Protein AF-0000000080310030 (afdb_homodimer)

InterPro domains:
  IPR008775 Phytanoyl-CoA dioxygenase-like [PF05721] (127-222)

Structure (mmCIF, N/CA/C/O backbone):
data_AF-0000000080310030-model_v1
#
loop_
_entity.id
_entity.type
_entity.pdbx_description
1 polymer 'Phytanoyl-CoA dioxygenase'
#
loop_
_atom_site.group_PDB
_atom_site.id
_atom_site.type_symbol
_atom_site.label_atom_id
_atom_site.label_alt_id
_atom_site.label_comp_id
_atom_site.label_asym_id
_atom_site.label_entity_id
_atom_site.label_seq_id
_atom_site.pdbx_PDB_ins_code
_atom_site.Cartn_x
_atom_site.Cartn_y
_atom_site.Cartn_z
_atom_site.occupancy
_atom_site.B_iso_or_equiv
_atom_site.auth_seq_id
_atom_site.auth_comp_id
_atom_site.auth_asym_id
_atom_site.auth_atom_id
_atom_site.pdbx_PDB_model_num
ATOM 1 N N . MET A 1 1 ? 7.453 19.156 27.703 1 74.19 1 MET A N 1
ATOM 2 C CA . MET A 1 1 ? 7.633 20.594 27.594 1 74.19 1 MET A CA 1
ATOM 3 C C . MET A 1 1 ? 8.508 20.953 26.391 1 74.19 1 MET A C 1
ATOM 5 O O . MET A 1 1 ? 9.406 20.188 26.031 1 74.19 1 MET A O 1
ATOM 9 N N . ILE A 1 2 ? 8.062 21.953 25.516 1 91.44 2 ILE A N 1
ATOM 10 C CA . ILE A 1 2 ? 8.875 22.344 24.375 1 91.44 2 ILE A CA 1
ATOM 11 C C . ILE A 1 2 ? 9.945 23.344 24.812 1 91.44 2 ILE A C 1
ATOM 13 O O . ILE A 1 2 ? 9.734 24.109 25.766 1 91.44 2 ILE A O 1
ATOM 17 N N . THR A 1 3 ? 11.141 23.266 24.266 1 94.38 3 THR A N 1
ATOM 18 C CA . THR A 1 3 ? 12.281 24.125 24.578 1 94.38 3 THR A CA 1
ATOM 19 C C . THR A 1 3 ? 12.133 25.5 23.938 1 94.38 3 THR A C 1
ATOM 21 O O . THR A 1 3 ? 11.266 25.703 23.078 1 94.38 3 THR A O 1
ATOM 24 N N . ASN A 1 4 ? 12.977 26.422 24.422 1 93.31 4 ASN A N 1
ATOM 25 C CA . ASN A 1 4 ? 13 27.75 23.797 1 93.31 4 ASN A CA 1
ATOM 26 C C . ASN A 1 4 ? 13.398 27.672 22.328 1 93.31 4 ASN A C 1
ATOM 28 O O . ASN A 1 4 ? 12.891 28.422 21.5 1 93.31 4 ASN A O 1
ATOM 32 N N . GLU A 1 5 ? 14.297 26.797 22.109 1 93.81 5 GLU A N 1
ATOM 33 C CA . GLU A 1 5 ? 14.727 26.594 20.719 1 93.81 5 GLU A CA 1
ATOM 34 C C . GLU A 1 5 ? 13.57 26.125 19.844 1 93.81 5 GLU A C 1
ATOM 36 O O . GLU A 1 5 ? 13.438 26.547 18.703 1 93.81 5 GLU A O 1
ATOM 41 N N . GLN A 1 6 ? 12.766 25.297 20.391 1 95.94 6 GLN A N 1
ATOM 42 C CA . GLN A 1 6 ? 11.609 24.781 19.656 1 95.94 6 GLN A CA 1
ATOM 43 C C . GLN A 1 6 ? 10.578 25.875 19.438 1 95.94 6 GLN A C 1
ATOM 45 O O . GLN A 1 6 ? 9.961 25.953 18.375 1 95.94 6 GLN A O 1
ATOM 50 N N . ARG A 1 7 ? 10.406 26.734 20.406 1 95.62 7 ARG A N 1
ATOM 51 C CA . ARG A 1 7 ? 9.492 27.859 20.281 1 95.62 7 ARG A CA 1
ATOM 52 C C . ARG A 1 7 ? 9.945 28.797 19.156 1 95.62 7 ARG A C 1
ATOM 54 O O . ARG A 1 7 ? 9.133 29.25 18.359 1 95.62 7 ARG A O 1
ATOM 61 N N . THR A 1 8 ? 11.211 29.078 19.125 1 94.81 8 THR A N 1
ATOM 62 C CA . THR A 1 8 ? 11.781 29.953 18.109 1 94.81 8 THR A CA 1
ATOM 63 C C . THR A 1 8 ? 11.695 29.328 16.734 1 94.81 8 THR A C 1
ATOM 65 O O . THR A 1 8 ? 11.398 30 15.742 1 94.81 8 THR A O 1
ATOM 68 N N . ALA A 1 9 ? 11.953 28.047 16.688 1 95.56 9 ALA A N 1
ATOM 69 C CA . ALA A 1 9 ? 11.875 27.344 15.422 1 95.56 9 ALA A CA 1
ATOM 70 C C . ALA A 1 9 ? 10.461 27.375 14.852 1 95.56 9 ALA A C 1
ATOM 72 O O . ALA A 1 9 ? 10.266 27.547 13.648 1 95.56 9 ALA A O 1
ATOM 73 N N . PHE A 1 10 ? 9.523 27.156 15.742 1 97.75 10 PHE A N 1
ATOM 74 C CA . PHE A 1 10 ? 8.133 27.219 15.305 1 97.75 10 PHE A CA 1
ATOM 75 C C . PHE A 1 10 ? 7.793 28.594 14.75 1 97.75 10 PHE A C 1
ATOM 77 O O . PHE A 1 10 ? 7.113 28.703 13.727 1 97.75 10 PHE A O 1
ATOM 84 N N . ALA A 1 11 ? 8.25 29.594 15.422 1 96.56 11 ALA A N 1
ATOM 85 C CA . ALA A 1 11 ? 8.008 30.969 14.961 1 96.56 11 ALA A CA 1
ATOM 86 C C . ALA A 1 11 ? 8.625 31.203 13.586 1 96.56 11 ALA A C 1
ATOM 88 O O . ALA A 1 11 ? 8.016 31.828 12.727 1 96.56 11 ALA A O 1
ATOM 89 N N . ARG A 1 12 ? 9.75 30.688 13.352 1 95.25 12 ARG A N 1
ATOM 90 C CA . ARG A 1 12 ? 10.523 30.906 12.133 1 95.25 12 ARG A CA 1
ATOM 91 C C . ARG A 1 12 ? 9.977 30.078 10.984 1 95.25 12 ARG A C 1
ATOM 93 O O . ARG A 1 12 ? 9.727 30.594 9.891 1 95.25 12 ARG A O 1
ATOM 100 N N . ASP A 1 13 ? 9.742 28.812 11.266 1 96.06 13 ASP A N 1
ATOM 101 C CA . ASP A 1 13 ? 9.516 27.859 10.188 1 96.06 13 ASP A CA 1
ATOM 102 C C . ASP A 1 13 ? 8.023 27.562 10.023 1 96.06 13 ASP A C 1
ATOM 104 O O . ASP A 1 13 ? 7.586 27.109 8.961 1 96.06 13 ASP A O 1
ATOM 108 N N . GLY A 1 14 ? 7.238 27.766 11.109 1 97.06 14 GLY A N 1
ATOM 109 C CA . GLY A 1 14 ? 5.809 27.5 11.055 1 97.06 14 GLY A CA 1
ATOM 110 C C . GLY A 1 14 ? 5.453 26.062 11.406 1 97.06 14 GLY A C 1
ATOM 111 O O . GLY A 1 14 ? 4.293 25.672 11.305 1 97.06 14 GLY A O 1
ATOM 112 N N . TYR A 1 15 ? 6.465 25.25 11.836 1 98 15 TYR A N 1
ATOM 113 C CA . TYR A 1 15 ? 6.211 23.891 12.266 1 98 15 TYR A CA 1
ATOM 114 C C . TYR A 1 15 ? 7.285 23.406 13.242 1 98 15 TYR A C 1
ATOM 116 O O . TYR A 1 15 ? 8.344 24.031 13.359 1 98 15 TYR A O 1
ATOM 124 N N . LEU A 1 16 ? 6.941 22.391 13.961 1 97.62 16 LEU A N 1
ATOM 125 C CA . LEU A 1 16 ? 7.824 21.688 14.891 1 97.62 16 LEU A CA 1
ATOM 126 C C . LEU A 1 16 ? 7.695 20.188 14.719 1 97.62 16 LEU A C 1
ATOM 128 O O . LEU A 1 16 ? 6.59 19.672 14.523 1 97.62 16 LEU A O 1
ATOM 132 N N . VAL A 1 17 ? 8.852 19.5 14.781 1 98.25 17 VAL A N 1
ATOM 133 C CA . VAL A 1 17 ? 8.836 18.047 14.82 1 98.25 17 VAL A CA 1
ATOM 134 C C . VAL A 1 17 ? 9.211 17.562 16.219 1 98.25 17 VAL A C 1
ATOM 136 O O . VAL A 1 17 ? 10.328 17.797 16.688 1 98.25 17 VAL A O 1
ATOM 139 N N . LEU A 1 18 ? 8.273 16.938 16.922 1 98.38 18 LEU A N 1
ATOM 140 C CA . LEU A 1 18 ? 8.555 16.266 18.188 1 98.38 18 LEU A CA 1
ATOM 141 C C . LEU A 1 18 ? 9.039 14.844 17.938 1 98.38 18 LEU A C 1
ATOM 143 O O . LEU A 1 18 ? 8.266 13.984 17.516 1 98.38 18 LEU A O 1
ATOM 147 N N . ARG A 1 19 ? 10.305 14.609 18.266 1 98.06 19 ARG A N 1
ATOM 148 C CA . ARG A 1 19 ? 10.938 13.328 17.953 1 98.06 19 ARG A CA 1
ATOM 149 C C . ARG A 1 19 ? 10.562 12.273 19 1 98.06 19 ARG A C 1
ATOM 151 O O . ARG A 1 19 ? 10.523 12.562 20.203 1 98.06 19 ARG A O 1
ATOM 158 N N . ALA A 1 20 ? 10.234 11.086 18.547 1 98.06 20 ALA A N 1
ATOM 159 C CA . ALA A 1 20 ? 9.945 9.938 19.391 1 98.06 20 ALA A CA 1
ATOM 160 C C . ALA A 1 20 ? 8.938 10.305 20.484 1 98.06 20 ALA A C 1
ATOM 162 O O . ALA A 1 20 ? 9.125 9.961 21.656 1 98.06 20 ALA A O 1
ATOM 163 N N . CYS A 1 21 ? 7.945 11.031 20.078 1 98.25 21 CYS A N 1
ATOM 164 C CA . CYS A 1 21 ? 6.938 11.539 21 1 98.25 21 CYS A CA 1
ATOM 165 C C . CYS A 1 21 ? 5.965 10.438 21.406 1 98.25 21 CYS A C 1
ATOM 167 O O . CYS A 1 21 ? 5.613 10.312 22.578 1 98.25 21 CYS A O 1
ATOM 169 N N . VAL A 1 22 ? 5.543 9.633 20.531 1 98.75 22 VAL A N 1
ATOM 170 C CA . VAL A 1 22 ? 4.559 8.578 20.766 1 98.75 22 VAL A CA 1
ATOM 171 C C . VAL A 1 22 ? 5.266 7.242 20.938 1 98.75 22 VAL A C 1
ATOM 173 O O . VAL A 1 22 ? 6.086 6.848 20.109 1 98.75 22 VAL A O 1
ATOM 176 N N . PRO A 1 23 ? 4.941 6.539 21.969 1 98.62 23 PRO A N 1
ATOM 177 C CA . PRO A 1 23 ? 5.578 5.246 22.219 1 98.62 23 PRO A CA 1
ATOM 178 C C . PRO A 1 23 ? 5.285 4.223 21.125 1 98.62 23 PRO A C 1
ATOM 180 O O . PRO A 1 23 ? 4.195 4.238 20.531 1 98.62 23 PRO A O 1
ATOM 183 N N . THR A 1 24 ? 6.215 3.27 20.984 1 98 24 THR A N 1
ATOM 184 C CA . THR A 1 24 ? 6.184 2.266 19.938 1 98 24 THR A CA 1
ATOM 185 C C . THR A 1 24 ? 4.949 1.378 20.062 1 98 24 THR A C 1
ATOM 187 O O . THR A 1 24 ? 4.359 0.971 19.062 1 98 24 THR A O 1
ATOM 190 N N . GLU A 1 25 ? 4.582 1.09 21.266 1 98 25 GLU A N 1
ATOM 191 C CA . GLU A 1 25 ? 3.439 0.21 21.484 1 98 25 GLU A CA 1
ATOM 192 C C . GLU A 1 25 ? 2.152 0.824 20.953 1 98 25 GLU A C 1
ATOM 194 O O . GLU A 1 25 ? 1.3 0.116 20.406 1 98 25 GLU A O 1
ATOM 199 N N . ARG A 1 26 ? 2.014 2.127 21.078 1 98.62 26 ARG A N 1
ATOM 200 C CA . ARG A 1 26 ? 0.838 2.82 20.562 1 98.62 26 ARG A CA 1
ATOM 201 C C . ARG A 1 26 ? 0.848 2.857 19.047 1 98.62 26 ARG A C 1
ATOM 203 O O . ARG A 1 26 ? -0.202 2.746 18.406 1 98.62 26 ARG A O 1
ATOM 210 N N . ILE A 1 27 ? 2.047 2.996 18.516 1 98.69 27 ILE A N 1
ATOM 211 C CA . ILE A 1 27 ? 2.195 2.988 17.062 1 98.69 27 ILE A CA 1
ATOM 212 C C . ILE A 1 27 ? 1.771 1.631 16.5 1 98.69 27 ILE A C 1
ATOM 214 O O . ILE A 1 27 ? 0.984 1.559 15.555 1 98.69 27 ILE A O 1
ATOM 218 N N . ARG A 1 28 ? 2.234 0.566 17.094 1 97.31 28 ARG A N 1
ATOM 219 C CA . ARG A 1 28 ? 1.917 -0.789 16.656 1 97.31 28 ARG A CA 1
ATOM 220 C C . ARG A 1 28 ? 0.418 -1.057 16.734 1 97.31 28 ARG A C 1
ATOM 222 O O . ARG A 1 28 ? -0.163 -1.653 15.828 1 97.31 28 ARG A O 1
ATOM 229 N N . ALA A 1 29 ? -0.174 -0.61 17.828 1 98.25 29 ALA A N 1
ATOM 230 C CA . ALA A 1 29 ? -1.609 -0.814 18.016 1 98.25 29 ALA A CA 1
ATOM 231 C C . ALA A 1 29 ? -2.408 -0.09 16.922 1 98.25 29 ALA A C 1
ATOM 233 O O . ALA A 1 29 ? -3.359 -0.644 16.375 1 98.25 29 ALA A O 1
ATOM 234 N N . ALA A 1 30 ? -2.051 1.141 16.641 1 98.81 30 ALA A N 1
ATOM 235 C CA . ALA A 1 30 ? -2.75 1.923 15.625 1 98.81 30 ALA A CA 1
ATOM 236 C C . ALA A 1 30 ? -2.602 1.284 14.242 1 98.81 30 ALA A C 1
ATOM 238 O O . ALA A 1 30 ? -3.578 1.168 13.5 1 98.81 30 ALA A O 1
ATOM 239 N N . ARG A 1 31 ? -1.377 0.826 13.922 1 98.44 31 ARG A N 1
ATOM 240 C CA . ARG A 1 31 ? -1.14 0.206 12.625 1 98.44 31 ARG A CA 1
ATOM 241 C C . ARG A 1 31 ? -1.936 -1.088 12.477 1 98.44 31 ARG A C 1
ATOM 243 O O . ARG A 1 31 ? -2.443 -1.395 11.398 1 98.44 31 ARG A O 1
ATOM 250 N N . ALA A 1 32 ? -2.002 -1.812 13.562 1 97.06 32 ALA A N 1
ATOM 251 C CA . ALA A 1 32 ? -2.793 -3.039 13.547 1 97.06 32 ALA A CA 1
ATOM 252 C C . ALA A 1 32 ? -4.27 -2.736 13.297 1 97.06 32 ALA A C 1
ATOM 254 O O . ALA A 1 32 ? -4.934 -3.443 12.539 1 97.06 32 ALA A O 1
ATOM 255 N N . ARG A 1 33 ? -4.797 -1.658 13.961 1 98.12 33 ARG A N 1
ATOM 256 C CA . ARG A 1 33 ? -6.184 -1.249 13.766 1 98.12 33 ARG A CA 1
ATOM 257 C C . ARG A 1 33 ? -6.441 -0.84 12.32 1 98.12 33 ARG A C 1
ATOM 259 O O . ARG A 1 33 ? -7.477 -1.186 11.75 1 98.12 33 ARG A O 1
ATOM 266 N N . ILE A 1 34 ? -5.52 -0.156 11.742 1 98.5 34 ILE A N 1
ATOM 267 C CA . ILE A 1 34 ? -5.641 0.306 10.367 1 98.5 34 ILE A CA 1
ATOM 268 C C . ILE A 1 34 ? -5.637 -0.891 9.414 1 98.5 34 ILE A C 1
ATOM 270 O O . ILE A 1 34 ? -6.484 -0.987 8.523 1 98.5 34 ILE A O 1
ATOM 274 N N . ALA A 1 35 ? -4.719 -1.835 9.648 1 96.75 35 ALA A N 1
ATOM 275 C CA . ALA A 1 35 ? -4.645 -3.031 8.82 1 96.75 35 ALA A CA 1
ATOM 276 C C . ALA A 1 35 ? -5.957 -3.812 8.867 1 96.75 35 ALA A C 1
ATOM 278 O O . ALA A 1 35 ? -6.469 -4.238 7.828 1 96.75 35 ALA A O 1
ATOM 279 N N . ASP A 1 36 ? -6.484 -3.959 10.047 1 96.44 36 ASP A N 1
ATOM 280 C CA . ASP A 1 36 ? -7.738 -4.684 10.227 1 96.44 36 ASP A CA 1
ATOM 281 C C . ASP A 1 36 ? -8.883 -3.986 9.5 1 96.44 36 ASP A C 1
ATOM 283 O O . ASP A 1 36 ? -9.719 -4.641 8.867 1 96.44 36 ASP A O 1
ATOM 287 N N . ALA A 1 37 ? -8.93 -2.689 9.68 1 97.94 37 ALA A N 1
ATOM 288 C CA . ALA A 1 37 ? -9.984 -1.923 9.023 1 97.94 37 ALA A CA 1
ATOM 289 C C . ALA A 1 37 ? -9.875 -2.023 7.504 1 97.94 37 ALA A C 1
ATOM 291 O O . ALA A 1 37 ? -10.883 -2.145 6.809 1 97.94 37 ALA A O 1
ATOM 292 N N . LEU A 1 38 ? -8.648 -1.954 6.996 1 97.31 38 LEU A N 1
ATOM 293 C CA . LEU A 1 38 ? -8.438 -2.066 5.555 1 97.31 38 LEU A CA 1
ATOM 294 C C . LEU A 1 38 ? -8.836 -3.449 5.055 1 97.31 38 LEU A C 1
ATOM 296 O O . LEU A 1 38 ? -9.367 -3.584 3.949 1 97.31 38 LEU A O 1
ATOM 300 N N . ASP A 1 39 ? -8.586 -4.504 5.84 1 95.88 39 ASP A N 1
ATOM 301 C CA . ASP A 1 39 ? -8.953 -5.867 5.465 1 95.88 39 ASP A CA 1
ATOM 302 C C . ASP A 1 39 ? -10.461 -6.012 5.32 1 95.88 39 ASP A C 1
ATOM 304 O O . ASP A 1 39 ? -10.945 -6.859 4.566 1 95.88 39 ASP A O 1
ATOM 308 N N . ARG A 1 40 ? -11.203 -5.133 6.02 1 95.38 40 ARG A N 1
ATOM 309 C CA . ARG A 1 40 ? -12.664 -5.227 6.012 1 95.38 40 ARG A CA 1
ATOM 310 C C . ARG A 1 40 ? -13.266 -4.27 4.988 1 95.38 40 ARG A C 1
ATOM 312 O O . ARG A 1 40 ? -14.469 -4.324 4.715 1 95.38 40 ARG A O 1
ATOM 319 N N . ASP A 1 41 ? -12.438 -3.367 4.512 1 95.19 41 ASP A N 1
ATOM 320 C CA . ASP A 1 41 ? -12.93 -2.355 3.584 1 95.19 41 ASP A CA 1
ATOM 321 C C . ASP A 1 41 ? -13.289 -2.979 2.236 1 95.19 41 ASP A C 1
ATOM 323 O O . ASP A 1 41 ? -12.539 -3.799 1.705 1 95.19 41 ASP A O 1
ATOM 327 N N . GLU A 1 42 ? -14.359 -2.633 1.657 1 93.69 42 GLU A N 1
ATOM 328 C CA . GLU A 1 42 ? -14.828 -3.213 0.403 1 93.69 42 GLU A CA 1
ATOM 329 C C . GLU A 1 42 ? -14.891 -2.162 -0.702 1 93.69 42 GLU A C 1
ATOM 331 O O . GLU A 1 42 ? -15.359 -2.441 -1.807 1 93.69 42 GLU A O 1
ATOM 336 N N . SER A 1 43 ? -14.406 -0.938 -0.422 1 93.5 43 SER A N 1
ATOM 337 C CA . SER A 1 43 ? -14.469 0.149 -1.393 1 93.5 43 SER A CA 1
ATOM 338 C C . SER A 1 43 ? -13.641 -0.169 -2.633 1 93.5 43 SER A C 1
ATOM 340 O O . SER A 1 43 ? -12.562 -0.764 -2.531 1 93.5 43 SER A O 1
ATOM 342 N N . ILE A 1 44 ? -14.109 0.211 -3.83 1 93.56 44 ILE A N 1
ATOM 343 C CA . ILE A 1 44 ? -13.422 0.036 -5.105 1 93.56 44 ILE A CA 1
ATOM 344 C C . ILE A 1 44 ? -13.516 1.322 -5.922 1 93.56 44 ILE A C 1
ATOM 346 O O . ILE A 1 44 ? -14.586 1.923 -6.027 1 93.56 44 ILE A O 1
ATOM 350 N N . GLY A 1 45 ? -12.438 1.706 -6.445 1 90.94 45 GLY A N 1
ATOM 351 C CA . GLY A 1 45 ? -12.43 2.836 -7.359 1 90.94 45 GLY A CA 1
ATOM 352 C C . GLY A 1 45 ? -12.688 4.164 -6.672 1 90.94 45 GLY A C 1
ATOM 353 O O . GLY A 1 45 ? -13.125 5.125 -7.309 1 90.94 45 GLY A O 1
ATOM 354 N N . GLU A 1 46 ? -12.461 4.273 -5.367 1 90.62 46 GLU A N 1
ATOM 355 C CA . GLU A 1 46 ? -12.82 5.469 -4.613 1 90.62 46 GLU A CA 1
ATOM 356 C C . GLU A 1 46 ? -11.586 6.168 -4.059 1 90.62 46 GLU A C 1
ATOM 358 O O . GLU A 1 46 ? -11.695 6.988 -3.143 1 90.62 46 GLU A O 1
ATOM 363 N N . MET A 1 47 ? -10.469 5.902 -4.621 1 89.75 47 MET A N 1
ATOM 364 C CA . MET A 1 47 ? -9.195 6.414 -4.125 1 89.75 47 MET A CA 1
ATOM 365 C C . MET A 1 47 ? -9.227 7.934 -4.02 1 89.75 47 MET A C 1
ATOM 367 O O . MET A 1 47 ? -8.836 8.5 -2.998 1 89.75 47 MET A O 1
ATOM 371 N N . PRO A 1 48 ? -9.742 8.672 -5.039 1 84.56 48 PRO A N 1
ATOM 372 C CA . PRO A 1 48 ? -9.734 10.133 -4.938 1 84.56 48 PRO A CA 1
ATOM 373 C C . PRO A 1 48 ? -10.508 10.641 -3.719 1 84.56 48 PRO A C 1
ATOM 375 O O . PRO A 1 48 ? -10.078 11.602 -3.076 1 84.56 48 PRO A O 1
ATOM 378 N N . ARG A 1 49 ? -11.562 10 -3.424 1 86.44 49 ARG A N 1
ATOM 379 C CA . ARG A 1 49 ? -12.367 10.391 -2.271 1 86.44 49 ARG A CA 1
ATOM 380 C C . ARG A 1 49 ? -11.586 10.219 -0.973 1 86.44 49 ARG A C 1
ATOM 382 O O . ARG A 1 49 ? -11.57 11.109 -0.125 1 86.44 49 ARG A O 1
ATOM 389 N N . PHE A 1 50 ? -10.938 9.117 -0.883 1 89.44 50 PHE A N 1
ATOM 390 C CA . PHE A 1 50 ? -10.234 8.805 0.356 1 89.44 50 PHE A CA 1
ATOM 391 C C . PHE A 1 50 ? -8.984 9.664 0.504 1 89.44 50 PHE A C 1
ATOM 393 O O . PHE A 1 50 ? -8.617 10.039 1.617 1 89.44 50 PHE A O 1
ATOM 400 N N . LEU A 1 51 ? -8.406 10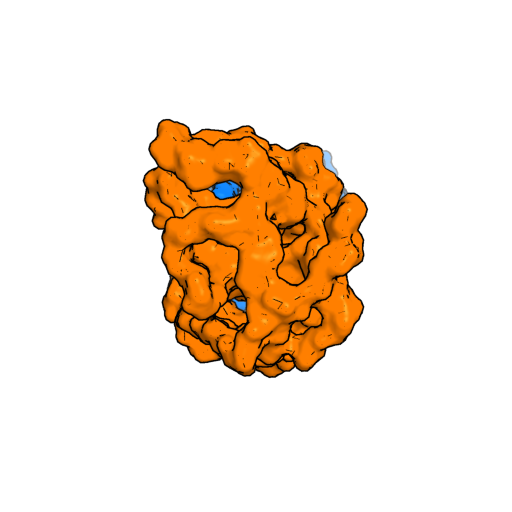.031 -0.57 1 86.06 51 LEU A N 1
ATOM 401 C CA . LEU A 1 51 ? -7.258 10.93 -0.534 1 86.06 51 LEU A CA 1
ATOM 402 C C . LEU A 1 51 ? -7.668 12.312 -0.044 1 86.06 51 LEU A C 1
ATOM 404 O O . LEU A 1 51 ? -6.883 13.008 0.607 1 86.06 51 LEU A O 1
ATOM 408 N N . ALA A 1 52 ? -8.867 12.703 -0.266 1 82.81 52 ALA A N 1
ATOM 409 C CA . ALA A 1 52 ? -9.367 14.039 0.075 1 82.81 52 ALA A CA 1
ATOM 410 C C . ALA A 1 52 ? -9.992 14.047 1.467 1 82.81 52 ALA A C 1
ATOM 412 O O . ALA A 1 52 ? -10.32 15.109 1.998 1 82.81 52 ALA A O 1
ATOM 413 N N . SER A 1 53 ? -10.188 12.914 2.023 1 88.44 53 SER A N 1
ATOM 414 C CA . SER A 1 53 ? -10.828 12.828 3.332 1 88.44 53 SER A CA 1
ATOM 415 C C . SER A 1 53 ? -10.039 11.922 4.273 1 88.44 53 SER A C 1
ATOM 417 O O . SER A 1 53 ? -8.961 12.297 4.746 1 88.44 53 SER A O 1
ATOM 419 N N . THR A 1 54 ? -10.594 10.781 4.609 1 94 54 THR A N 1
ATOM 420 C CA . THR A 1 54 ? -9.93 9.859 5.523 1 94 54 THR A CA 1
ATOM 421 C C . THR A 1 54 ? -10.078 8.422 5.047 1 94 54 THR A C 1
ATOM 423 O O . THR A 1 54 ? -11.125 8.039 4.531 1 94 54 THR A O 1
ATOM 426 N N . PHE A 1 55 ? -9.023 7.699 5.191 1 96.62 55 PHE A N 1
ATOM 427 C CA . PHE A 1 55 ? -9.125 6.246 5.098 1 96.62 55 PHE A CA 1
ATOM 428 C C . PHE A 1 55 ? -9.68 5.66 6.395 1 96.62 55 PHE A C 1
ATOM 430 O O . PHE A 1 55 ? -9.625 6.305 7.445 1 96.62 55 PHE A O 1
ATOM 437 N N . CYS A 1 56 ? -10.344 4.465 6.328 1 97.5 56 CYS A N 1
ATOM 438 C CA . CYS A 1 56 ? -10.828 3.73 7.492 1 97.5 56 CYS A CA 1
ATOM 439 C C . CYS A 1 56 ? -11.734 4.605 8.352 1 97.5 56 CYS A C 1
ATOM 441 O O . CYS A 1 56 ? -11.508 4.754 9.555 1 97.5 56 CYS A O 1
ATOM 443 N N . PRO A 1 57 ? -12.758 5.164 7.781 1 96.81 57 PRO A N 1
ATOM 444 C CA . PRO A 1 57 ? -13.609 6.094 8.523 1 96.81 57 PRO A CA 1
ATOM 445 C C . PRO A 1 57 ? -14.203 5.473 9.781 1 96.81 57 PRO A C 1
ATOM 447 O O . PRO A 1 57 ? -14.5 6.188 10.75 1 96.81 57 PRO A O 1
ATOM 450 N N . SER A 1 58 ? -14.305 4.203 9.836 1 97.25 58 SER A N 1
ATOM 451 C CA . SER A 1 58 ? -14.969 3.52 10.945 1 97.25 58 SER A CA 1
ATOM 452 C C . SER A 1 58 ? -14.141 3.584 12.219 1 97.25 58 SER A C 1
ATOM 454 O O . SER A 1 58 ? -14.641 3.316 13.312 1 97.25 58 SER A O 1
ATOM 456 N N . ILE A 1 59 ? -12.875 3.949 12.117 1 98.5 59 ILE A N 1
ATOM 457 C CA . ILE A 1 59 ? -12.055 3.83 13.32 1 98.5 59 ILE A CA 1
ATOM 458 C C . ILE A 1 59 ? -11.422 5.18 13.648 1 98.5 59 ILE A C 1
ATOM 460 O O . ILE A 1 59 ? -10.523 5.262 14.492 1 98.5 59 ILE A O 1
ATOM 464 N N . THR A 1 60 ? -11.867 6.234 13.047 1 98.38 60 THR A N 1
ATOM 465 C CA . THR A 1 60 ? -11.258 7.543 13.234 1 98.38 60 THR A CA 1
ATOM 466 C C . THR A 1 60 ? -11.414 8.008 14.68 1 98.38 60 THR A C 1
ATOM 468 O O . THR A 1 60 ? -10.648 8.852 15.156 1 98.38 60 THR A O 1
ATOM 471 N N . ARG A 1 61 ? -12.383 7.457 15.406 1 98.44 61 ARG A N 1
ATOM 472 C CA . ARG A 1 61 ? -12.633 7.848 16.797 1 98.44 61 ARG A CA 1
ATOM 473 C C . ARG A 1 61 ? -12.188 6.758 17.766 1 98.44 61 ARG A C 1
ATOM 475 O O . ARG A 1 61 ? -12.398 6.871 18.969 1 98.44 61 ARG A O 1
ATOM 482 N N . HIS A 1 62 ? -11.641 5.699 17.234 1 98.56 62 HIS A N 1
ATOM 483 C CA . HIS A 1 62 ? -11.172 4.621 18.094 1 98.56 62 HIS A CA 1
ATOM 484 C C . HIS A 1 62 ? -10.078 5.109 19.031 1 98.56 62 HIS A C 1
ATOM 486 O O . HIS A 1 62 ? -9.203 5.883 18.625 1 98.56 62 HIS A O 1
ATOM 492 N N . PRO A 1 63 ? -9.969 4.637 20.281 1 98.5 63 PRO A N 1
ATOM 493 C CA . PRO A 1 63 ? -8.984 5.09 21.266 1 98.5 63 PRO A CA 1
ATOM 494 C C . PRO A 1 63 ? -7.543 4.898 20.781 1 98.5 63 PRO A C 1
ATOM 496 O O . PRO A 1 63 ? -6.672 5.715 21.094 1 98.5 63 PRO A O 1
ATOM 499 N N . ASP A 1 64 ? -7.285 3.848 19.984 1 98.69 64 ASP A N 1
ATOM 500 C CA . ASP A 1 64 ? -5.938 3.598 19.484 1 98.69 64 ASP A CA 1
ATOM 501 C C . ASP A 1 64 ? -5.527 4.664 18.469 1 98.69 64 ASP A C 1
ATOM 503 O O . ASP A 1 64 ? -4.34 4.824 18.172 1 98.69 64 ASP A O 1
ATOM 507 N N . ILE A 1 65 ? -6.551 5.301 17.875 1 98.88 65 ILE A N 1
ATOM 508 C CA . ILE A 1 65 ? -6.27 6.344 16.891 1 98.88 65 ILE A CA 1
ATOM 509 C C . ILE A 1 65 ? -6.211 7.703 17.594 1 98.88 65 ILE A C 1
ATOM 511 O O . ILE A 1 65 ? -5.18 8.375 17.562 1 98.88 65 ILE A O 1
ATOM 515 N N . VAL A 1 66 ? -7.223 8.055 18.359 1 98.69 66 VAL A N 1
ATOM 516 C CA . VAL A 1 66 ? -7.297 9.359 19 1 98.69 66 VAL A CA 1
ATOM 517 C C . VAL A 1 66 ? -6.211 9.477 20.062 1 98.69 66 VAL A C 1
ATOM 519 O O . VAL A 1 66 ? -5.625 10.547 20.25 1 98.69 66 VAL A O 1
ATOM 522 N N . GLY A 1 67 ? -5.855 8.406 20.703 1 98.62 67 GLY A N 1
ATOM 523 C CA . GLY A 1 67 ? -4.879 8.398 21.781 1 98.62 67 GLY A CA 1
ATOM 524 C C . GLY A 1 67 ? -3.459 8.633 21.297 1 98.62 67 GLY A C 1
ATOM 525 O O . GLY A 1 67 ? -2.566 8.906 22.109 1 98.62 67 GLY A O 1
ATOM 526 N N . LEU A 1 68 ? -3.256 8.523 20 1 98.81 68 LEU A N 1
ATOM 527 C CA . LEU A 1 68 ? -1.931 8.758 19.438 1 98.81 68 LEU A CA 1
ATOM 528 C C . LEU A 1 68 ? -1.429 10.156 19.781 1 98.81 68 LEU A C 1
ATOM 530 O O . LEU A 1 68 ? -0.222 10.375 19.922 1 98.81 68 LEU A O 1
ATOM 534 N N . LEU A 1 69 ? -2.32 11.109 19.984 1 98.75 69 LEU A N 1
ATOM 535 C CA . LEU A 1 69 ? -1.918 12.5 20.156 1 98.75 69 LEU A CA 1
ATOM 536 C C . LEU A 1 69 ? -1.672 12.805 21.641 1 98.75 69 LEU A C 1
ATOM 538 O O . LEU A 1 69 ? -1.101 13.844 21.969 1 98.75 69 LEU A O 1
ATOM 542 N N . ASP A 1 70 ? -1.962 11.938 22.562 1 98.44 70 ASP A N 1
ATOM 543 C CA . ASP A 1 70 ? -1.926 12.156 24 1 98.44 70 ASP A CA 1
ATOM 544 C C . ASP A 1 70 ? -0.558 12.672 24.438 1 98.44 70 ASP A C 1
ATOM 546 O O . ASP A 1 70 ? -0.468 13.656 25.172 1 98.44 70 ASP A O 1
ATOM 550 N N . PRO A 1 71 ? 0.494 12.07 23.969 1 98.44 71 PRO A N 1
ATOM 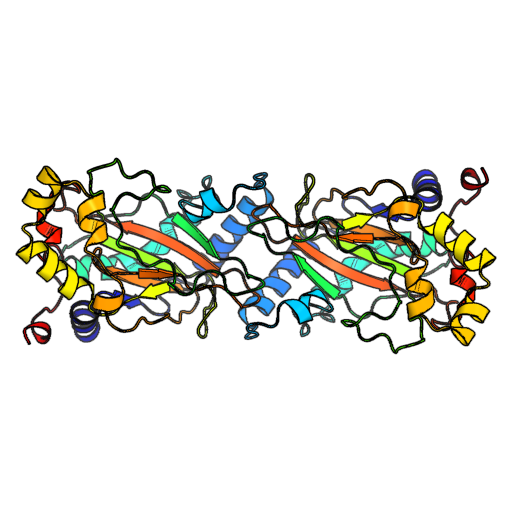551 C CA . PRO A 1 71 ? 1.801 12.508 24.469 1 98.44 71 PRO A CA 1
ATOM 552 C C . PRO A 1 71 ? 2.176 13.914 24 1 98.44 71 PRO A C 1
ATOM 554 O O . PRO A 1 71 ? 3.094 14.523 24.547 1 98.44 71 PRO A O 1
ATOM 557 N N . ALA A 1 72 ? 1.513 14.414 22.984 1 98.44 72 ALA A N 1
ATOM 558 C CA . ALA A 1 72 ? 1.91 15.68 22.375 1 98.44 72 ALA A CA 1
ATOM 559 C C . ALA A 1 72 ? 1.161 16.844 23.016 1 98.44 72 ALA A C 1
ATOM 561 O O . ALA A 1 72 ? 1.518 18.016 22.797 1 98.44 72 ALA A O 1
ATOM 562 N N . TYR A 1 73 ? 0.154 16.625 23.844 1 98.25 73 TYR A N 1
ATOM 563 C CA . TYR A 1 73 ? -0.732 17.672 24.328 1 98.25 73 TYR A CA 1
ATOM 564 C C . TYR A 1 73 ? 0.034 18.688 25.172 1 98.25 73 TYR A C 1
ATOM 566 O O . TYR A 1 73 ? -0.238 19.891 25.125 1 98.25 73 TYR A O 1
ATOM 574 N N . PRO A 1 74 ? 0.983 18.266 25.969 1 97.88 74 PRO A N 1
ATOM 575 C CA . PRO A 1 74 ? 1.737 19.266 26.719 1 97.88 74 PRO A CA 1
ATOM 576 C C . PRO A 1 74 ? 2.457 20.266 25.797 1 97.88 74 PRO A C 1
ATOM 578 O O . PRO A 1 74 ? 2.467 21.469 26.078 1 97.88 74 PRO A O 1
ATOM 581 N N . ALA A 1 75 ? 3.051 19.766 24.75 1 98.06 75 ALA A N 1
ATOM 582 C CA . ALA A 1 75 ? 3.729 20.641 23.812 1 98.06 75 ALA A CA 1
ATOM 583 C C . ALA A 1 75 ? 2.734 21.578 23.109 1 98.06 75 ALA A C 1
ATOM 585 O O . ALA A 1 75 ? 3.025 22.75 22.891 1 98.06 75 ALA A O 1
ATOM 586 N N . ILE A 1 76 ? 1.573 21.062 22.797 1 98.12 76 ILE A N 1
ATOM 587 C CA . ILE A 1 76 ? 0.529 21.844 22.125 1 98.12 76 ILE A CA 1
ATOM 588 C C . ILE A 1 76 ? 0.044 22.953 23.062 1 98.12 76 ILE A C 1
ATOM 590 O O . ILE A 1 76 ? -0.074 24.109 22.641 1 98.12 76 ILE A O 1
ATOM 594 N N . ALA A 1 77 ? -0.18 22.609 24.312 1 97.62 77 ALA A N 1
ATOM 595 C CA . ALA A 1 77 ? -0.575 23.609 25.297 1 97.62 77 ALA A CA 1
ATOM 596 C C . ALA A 1 77 ? 0.484 24.703 25.438 1 97.62 77 ALA A C 1
ATOM 598 O O . ALA A 1 77 ? 0.155 25.891 25.562 1 97.62 77 ALA A O 1
ATOM 599 N N . ALA A 1 78 ? 1.689 24.297 25.406 1 97.5 78 ALA A N 1
ATOM 600 C CA . ALA A 1 78 ? 2.795 25.234 25.516 1 97.5 78 ALA A CA 1
ATOM 601 C C . ALA A 1 78 ? 2.809 26.203 24.344 1 97.5 78 ALA A C 1
ATOM 603 O O . ALA A 1 78 ? 2.998 27.422 24.531 1 97.5 78 ALA A O 1
ATOM 604 N N . LEU A 1 79 ? 2.645 25.719 23.141 1 97.06 79 LEU A N 1
ATOM 605 C CA . LEU A 1 79 ? 2.611 26.578 21.953 1 97.06 79 LEU A CA 1
ATOM 606 C C . LEU A 1 79 ? 1.436 27.547 22.016 1 97.06 79 LEU A C 1
ATOM 608 O O . LEU A 1 79 ? 1.591 28.734 21.734 1 97.06 79 LEU A O 1
ATOM 612 N N . PHE A 1 80 ? 0.305 27.016 22.375 1 95.81 80 PHE A N 1
ATOM 613 C CA . PHE A 1 80 ? -0.909 27.812 22.453 1 95.81 80 PHE A CA 1
ATOM 614 C C . PHE A 1 80 ? -0.819 28.828 23.594 1 95.81 80 PHE A C 1
ATOM 616 O O . PHE A 1 80 ? -1.482 29.859 23.562 1 95.81 80 PHE A O 1
ATOM 623 N N . GLY A 1 81 ? -0.031 28.578 24.578 1 95.38 81 GLY A N 1
ATOM 624 C CA . GLY A 1 81 ? 0.025 29.422 25.766 1 95.38 81 GLY A CA 1
ATOM 625 C C . GLY A 1 81 ? -1.161 29.234 26.688 1 95.38 81 GLY A C 1
ATOM 626 O O . GLY A 1 81 ? -1.678 30.203 27.25 1 95.38 81 GLY A O 1
ATOM 627 N N . VAL A 1 82 ? -1.661 28.016 26.797 1 95.56 82 VAL A N 1
ATOM 628 C CA . VAL A 1 82 ? -2.797 27.688 27.656 1 95.56 82 VAL A CA 1
ATOM 629 C C . VAL A 1 82 ? -2.4 26.594 28.641 1 95.56 82 VAL A C 1
ATOM 631 O O . VAL A 1 82 ? -1.452 25.844 28.391 1 95.56 82 VAL A O 1
ATOM 634 N N . PRO A 1 83 ? -3.111 26.516 29.75 1 95.19 83 PRO A N 1
ATOM 635 C CA . PRO A 1 83 ? -2.758 25.5 30.75 1 95.19 83 PRO A CA 1
ATOM 636 C C . PRO A 1 83 ? -3.018 24.078 30.266 1 95.19 83 PRO A C 1
ATOM 638 O O . PRO A 1 83 ? -2.264 23.172 30.594 1 95.19 83 PRO A O 1
ATOM 641 N N . GLU A 1 84 ? -4.133 23.984 29.516 1 94.94 84 GLU A N 1
ATOM 642 C CA . GLU A 1 84 ? -4.488 22.672 28.969 1 94.94 84 GLU A CA 1
ATOM 643 C C . GLU A 1 84 ? -4.902 22.766 27.516 1 94.94 84 GLU A C 1
ATOM 645 O O . GLU A 1 84 ? -5.684 23.641 27.141 1 94.94 84 GLU A O 1
ATOM 650 N N . SER A 1 85 ? -4.32 21.844 26.703 1 94.25 85 SER A N 1
ATOM 651 C CA . SER A 1 85 ? -4.656 21.812 25.297 1 94.25 85 SER A CA 1
ATOM 652 C C . SER A 1 85 ? -6.07 21.281 25.078 1 94.25 85 SER A C 1
ATOM 654 O O . SER A 1 85 ? -6.539 20.422 25.828 1 94.25 85 SER A O 1
ATOM 656 N N . PRO A 1 86 ? -6.777 21.812 24 1 95.25 86 PRO A N 1
ATOM 657 C CA . PRO A 1 86 ? -7.973 21.094 23.562 1 95.25 86 PRO A CA 1
ATOM 658 C C . PRO A 1 86 ? -7.668 19.672 23.094 1 95.25 86 PRO A C 1
ATOM 660 O O . PRO A 1 86 ? -6.551 19.391 22.672 1 95.25 86 PRO A O 1
ATOM 663 N N . ARG A 1 87 ? -8.672 18.844 23.188 1 96.56 87 ARG A N 1
ATOM 664 C CA . ARG A 1 87 ? -8.477 17.438 22.844 1 96.56 87 ARG A CA 1
ATOM 665 C C . ARG A 1 87 ? -9.109 17.125 21.484 1 96.56 87 ARG A C 1
ATOM 667 O O . ARG A 1 87 ? -10.188 17.625 21.172 1 96.56 87 ARG A O 1
ATOM 674 N N . ALA A 1 88 ? -8.438 16.328 20.766 1 96.38 88 ALA A N 1
ATOM 675 C CA . ALA A 1 88 ? -8.992 15.852 19.516 1 96.38 88 ALA A CA 1
ATOM 676 C C . ALA A 1 88 ? -10.047 14.773 19.75 1 96.38 88 ALA A C 1
ATOM 678 O O . ALA A 1 88 ? -9.906 13.953 20.656 1 96.38 88 ALA A O 1
ATOM 679 N N . LYS A 1 89 ? -11.039 14.781 18.891 1 96 89 LYS A N 1
ATOM 680 C CA . LYS A 1 89 ? -12.109 13.797 19.016 1 96 89 LYS A CA 1
ATOM 681 C C . LYS A 1 89 ? -12.008 12.734 17.922 1 96 89 LYS A C 1
ATOM 683 O O . LYS A 1 89 ? -12.625 11.672 18.031 1 96 89 LYS A O 1
ATOM 688 N N . SER A 1 90 ? -11.344 13.016 16.891 1 97.69 90 SER A N 1
ATOM 689 C CA . SER A 1 90 ? -11.156 12.117 15.758 1 97.69 90 SER A CA 1
ATOM 690 C C . SER A 1 90 ? -9.82 12.383 15.062 1 97.69 90 SER A C 1
ATOM 692 O O . SER A 1 90 ? -9.273 13.484 15.148 1 97.69 90 SER A O 1
ATOM 694 N N . GLY A 1 91 ? -9.25 11.375 14.477 1 98.06 91 GLY A N 1
ATOM 695 C CA . GLY A 1 91 ? -8.047 11.477 13.672 1 98.06 91 GLY A CA 1
ATOM 696 C C . GLY A 1 91 ? -8.266 11.109 12.219 1 98.06 91 GLY A C 1
ATOM 697 O O . GLY A 1 91 ? -8.914 10.102 11.922 1 98.06 91 GLY A O 1
ATOM 698 N N . GLN A 1 92 ? -7.832 11.977 11.344 1 97.44 92 GLN A N 1
ATOM 699 C CA . GLN A 1 92 ? -7.844 11.656 9.922 1 97.44 92 GLN A CA 1
ATOM 700 C C . GLN A 1 92 ? -6.727 10.68 9.562 1 97.44 92 GLN A C 1
ATOM 702 O O . GLN A 1 92 ? -5.543 11.008 9.688 1 97.44 92 GLN A O 1
ATOM 707 N N . ILE A 1 93 ? -7.098 9.484 9.148 1 98.62 93 ILE A N 1
ATOM 708 C CA . ILE A 1 93 ? -6.117 8.5 8.703 1 98.62 93 ILE A CA 1
ATOM 709 C C . ILE A 1 93 ? -5.734 8.766 7.254 1 98.62 93 ILE A C 1
ATOM 711 O O . ILE A 1 93 ? -6.566 8.633 6.352 1 98.62 93 ILE A O 1
ATOM 715 N N . ALA A 1 94 ? -4.508 9.18 7.066 1 97.88 94 ALA A N 1
ATOM 716 C CA . ALA A 1 94 ? -3.994 9.531 5.746 1 97.88 94 ALA A CA 1
ATOM 717 C C . ALA A 1 94 ? -2.957 8.523 5.273 1 97.88 94 ALA A C 1
ATOM 719 O O . ALA A 1 94 ? -1.88 8.406 5.859 1 97.88 94 ALA A O 1
ATOM 720 N N . LEU A 1 95 ? -3.281 7.797 4.223 1 97.69 95 LEU A N 1
ATOM 721 C CA . LEU A 1 95 ? -2.383 6.82 3.617 1 97.69 95 LEU A CA 1
ATOM 722 C C . LEU A 1 95 ? -1.884 7.312 2.262 1 97.69 95 LEU A C 1
ATOM 724 O O . LEU A 1 95 ? -2.646 7.895 1.488 1 97.69 95 LEU A O 1
ATOM 728 N N . ARG A 1 96 ? -0.622 7.184 2.041 1 95.88 96 ARG A N 1
ATOM 729 C CA . ARG A 1 96 ? -0.035 7.391 0.721 1 95.88 96 ARG A CA 1
ATOM 730 C C . ARG A 1 96 ? 0.597 6.105 0.196 1 95.88 96 ARG A C 1
ATOM 732 O O . ARG A 1 96 ? 1.641 5.672 0.69 1 95.88 96 ARG A O 1
ATOM 739 N N . PHE A 1 97 ? 0.004 5.52 -0.824 1 95.81 97 PHE A N 1
ATOM 740 C CA . PHE A 1 97 ? 0.469 4.262 -1.392 1 95.81 97 PHE A CA 1
ATOM 741 C C . PHE A 1 97 ? 1.606 4.496 -2.377 1 95.81 97 PHE A C 1
ATOM 743 O O . PHE A 1 97 ? 1.688 5.559 -2.996 1 95.81 97 PHE A O 1
ATOM 750 N N . PRO A 1 98 ? 2.479 3.463 -2.52 1 95.25 98 PRO A N 1
ATOM 751 C CA . PRO A 1 98 ? 3.518 3.555 -3.549 1 95.25 98 PRO A CA 1
ATOM 752 C C . PRO A 1 98 ? 2.943 3.746 -4.953 1 95.25 98 PRO A C 1
ATOM 754 O O . PRO A 1 98 ? 1.919 3.146 -5.289 1 95.25 98 PRO A O 1
ATOM 757 N N . GLU A 1 99 ? 3.566 4.648 -5.645 1 89.88 99 GLU A N 1
ATOM 758 C CA . GLU A 1 99 ? 3.178 4.938 -7.023 1 89.88 99 GLU A CA 1
ATOM 759 C C . GLU A 1 99 ? 4.242 4.465 -8.008 1 89.88 99 GLU A C 1
ATOM 761 O O . GLU A 1 99 ? 5.426 4.402 -7.672 1 89.88 99 GLU A O 1
ATOM 766 N N . ARG A 1 100 ? 3.795 4.098 -9.188 1 84.06 100 ARG A N 1
ATOM 767 C CA . ARG A 1 100 ? 4.707 3.605 -10.211 1 84.06 100 ARG A CA 1
ATOM 768 C C . ARG A 1 100 ? 5.551 4.738 -10.789 1 84.06 100 ARG A C 1
ATOM 770 O O . ARG A 1 100 ? 6.676 4.516 -11.242 1 84.06 100 ARG A O 1
ATOM 777 N N . ALA A 1 101 ? 4.93 5.895 -10.797 1 81.62 101 ALA A N 1
ATOM 778 C CA . ALA A 1 101 ? 5.613 7.062 -11.352 1 81.62 101 ALA A CA 1
ATOM 779 C C . ALA A 1 101 ? 5.152 8.344 -10.672 1 81.62 101 ALA A C 1
ATOM 781 O O . ALA A 1 101 ? 4.148 8.352 -9.953 1 81.62 101 ALA A O 1
ATOM 782 N N . ARG A 1 102 ? 5.949 9.352 -10.914 1 80.62 102 ARG A N 1
ATOM 783 C CA . ARG A 1 102 ? 5.609 10.656 -10.367 1 80.62 102 ARG A CA 1
ATOM 784 C C . ARG A 1 102 ? 4.324 11.195 -10.984 1 80.62 102 ARG A C 1
ATOM 786 O O . ARG A 1 102 ? 4.117 11.086 -12.195 1 80.62 102 ARG A O 1
ATOM 793 N N . VAL A 1 103 ? 3.477 11.68 -10.172 1 71.06 103 VAL A N 1
ATOM 794 C CA . VAL A 1 103 ? 2.197 12.18 -10.656 1 71.06 103 VAL A CA 1
ATOM 795 C C . VAL A 1 103 ? 2.154 13.703 -10.531 1 71.06 103 VAL A C 1
ATOM 797 O O . VAL A 1 103 ? 1.645 14.391 -11.414 1 71.06 103 VAL A O 1
ATOM 800 N N . ASP A 1 104 ? 2.529 14.227 -9.398 1 68.69 104 ASP A N 1
ATOM 801 C CA . ASP A 1 104 ? 2.373 15.656 -9.148 1 68.69 104 ASP A CA 1
ATOM 802 C C . ASP A 1 104 ? 3.689 16.281 -8.695 1 68.69 104 ASP A C 1
ATOM 804 O O . ASP A 1 104 ? 4.148 16.031 -7.578 1 68.69 104 ASP A O 1
ATOM 808 N N . ALA A 1 105 ? 4.133 17.094 -9.477 1 64.62 105 ALA A N 1
ATOM 809 C CA . ALA A 1 105 ? 5.375 17.781 -9.141 1 64.62 105 ALA A CA 1
ATOM 810 C C . ALA A 1 105 ? 5.125 18.906 -8.141 1 64.62 105 ALA A C 1
ATOM 812 O O . ALA A 1 105 ? 6.047 19.359 -7.457 1 64.62 105 ALA A O 1
ATOM 813 N N . ARG A 1 106 ? 3.902 19.344 -7.984 1 65.44 106 ARG A N 1
ATOM 814 C CA . ARG A 1 106 ? 3.625 20.484 -7.117 1 65.44 106 ARG A CA 1
ATOM 815 C C . ARG A 1 106 ? 3.273 20.031 -5.707 1 65.44 106 ARG A C 1
ATOM 817 O O . ARG A 1 106 ? 2.949 20.859 -4.848 1 65.44 106 ARG A O 1
ATOM 824 N N . HIS A 1 107 ? 3.352 18.891 -5.445 1 71.94 107 HIS A N 1
ATOM 825 C CA . HIS A 1 107 ? 3.176 18.25 -4.141 1 71.94 107 HIS A CA 1
ATOM 826 C C . HIS A 1 107 ? 1.796 18.562 -3.566 1 71.94 107 HIS A C 1
ATOM 828 O O . HIS A 1 107 ? 1.608 18.531 -2.348 1 71.94 107 HIS A O 1
ATOM 834 N N . GLY A 1 108 ? 0.906 19.062 -4.391 1 79.69 108 GLY A N 1
ATOM 835 C CA . GLY A 1 108 ? -0.425 19.375 -3.895 1 79.69 108 GLY A CA 1
ATOM 836 C C . GLY A 1 108 ? -0.447 20.562 -2.953 1 79.69 108 GLY A C 1
ATOM 837 O O . GLY A 1 108 ? -1.227 20.594 -1.999 1 79.69 108 GLY A O 1
ATOM 838 N N . PHE A 1 109 ? 0.292 21.562 -3.174 1 85.75 109 PHE A N 1
ATOM 839 C CA . PHE A 1 109 ? 0.392 22.797 -2.393 1 85.75 109 PHE A CA 1
ATOM 840 C C . PHE A 1 109 ? -0.991 23.297 -2.01 1 85.75 109 PHE A C 1
ATOM 842 O O . PHE A 1 109 ? -1.855 23.469 -2.871 1 85.75 109 PHE A O 1
ATOM 849 N N . HIS A 1 110 ? -1.167 23.516 -0.621 1 85.62 110 HIS A N 1
ATOM 850 C CA . HIS A 1 110 ? -2.418 24.141 -0.203 1 85.62 110 HIS A CA 1
ATOM 851 C C . HIS A 1 110 ? -2.299 24.719 1.2 1 85.62 110 HIS A C 1
ATOM 853 O O . HIS A 1 110 ? -1.311 24.484 1.896 1 85.62 110 HIS A O 1
ATOM 859 N N . LEU A 1 111 ? -3.299 25.547 1.428 1 85.5 111 LEU A N 1
ATOM 860 C CA . LEU A 1 111 ? -3.576 26 2.789 1 85.5 111 LEU A CA 1
ATOM 861 C C . LEU A 1 111 ? -4.859 25.375 3.32 1 85.5 111 LEU A C 1
ATOM 863 O O . LEU A 1 111 ? -5.871 25.328 2.619 1 85.5 111 LEU A O 1
ATOM 867 N N . ASP A 1 112 ? -4.758 24.875 4.477 1 83.75 112 ASP A N 1
ATOM 868 C CA . ASP A 1 112 ? -5.941 24.25 5.047 1 83.75 112 ASP A CA 1
ATOM 869 C C . ASP A 1 112 ? -7.059 25.266 5.266 1 83.75 112 ASP A C 1
ATOM 871 O O . ASP A 1 112 ? -6.793 26.453 5.484 1 83.75 112 ASP A O 1
ATOM 875 N N . GLY A 1 113 ? -8.266 24.719 5.254 1 78.56 113 GLY A N 1
ATOM 876 C CA . GLY A 1 113 ? -9.414 25.531 5.629 1 78.56 113 GLY A CA 1
ATOM 877 C C . GLY A 1 113 ? -10.109 26.172 4.441 1 78.56 113 GLY A C 1
ATOM 878 O O . GLY A 1 113 ? -11.234 26.672 4.566 1 78.56 113 GLY A O 1
ATOM 879 N N . PHE A 1 114 ? -9.469 26.188 3.375 1 75.94 114 PHE A N 1
ATOM 880 C CA . PHE A 1 114 ? -10.07 26.781 2.184 1 75.94 114 PHE A CA 1
ATOM 881 C C . PHE A 1 114 ? -10.805 25.734 1.363 1 75.94 114 PHE A C 1
ATOM 883 O O . PHE A 1 114 ? -10.383 24.578 1.309 1 75.94 114 PHE A O 1
ATOM 890 N N . PRO A 1 115 ? -11.867 26.203 0.798 1 70.5 115 PRO A N 1
ATOM 891 C CA . PRO A 1 115 ? -12.656 25.234 0.027 1 70.5 115 PRO A CA 1
ATOM 892 C C . PRO A 1 115 ? -11.93 24.734 -1.222 1 70.5 115 PRO A C 1
ATOM 894 O O . PRO A 1 115 ? -11.234 25.516 -1.887 1 70.5 115 PRO A O 1
ATOM 897 N N . THR A 1 116 ? -11.961 23.469 -1.353 1 66.31 116 THR A N 1
ATOM 898 C CA . THR A 1 116 ? -11.547 22.828 -2.598 1 66.31 116 THR A CA 1
ATOM 899 C C . THR A 1 116 ? -12.672 21.984 -3.18 1 66.31 116 THR A C 1
ATOM 901 O O . THR A 1 116 ? -13.719 21.812 -2.547 1 66.31 116 THR A O 1
ATOM 904 N N . SER A 1 117 ? -12.508 21.594 -4.445 1 61.5 117 SER A N 1
ATOM 905 C CA . SER A 1 117 ? -13.516 20.766 -5.094 1 61.5 117 SER A CA 1
ATOM 906 C C . SER A 1 117 ? -13.672 19.422 -4.383 1 61.5 117 SER A C 1
ATOM 908 O O . SER A 1 117 ? -14.68 18.75 -4.547 1 61.5 117 SER A O 1
ATOM 910 N N . LEU A 1 118 ? -12.773 19.203 -3.52 1 60.75 118 LEU A N 1
ATOM 911 C CA . LEU A 1 118 ? -12.766 17.828 -3.018 1 60.75 118 LEU A CA 1
ATOM 912 C C . LEU A 1 118 ? -13 17.797 -1.511 1 60.75 118 LEU A C 1
ATOM 914 O O . LEU A 1 118 ? -13.094 16.734 -0.913 1 60.75 118 LEU A O 1
ATOM 918 N N . ASN A 1 119 ? -13.102 19.047 -0.972 1 65.56 119 ASN A N 1
ATOM 919 C CA . ASN A 1 119 ? -13.281 19 0.475 1 65.56 119 ASN A CA 1
ATOM 920 C C . ASN A 1 119 ? -14.664 19.5 0.887 1 65.56 119 ASN A C 1
ATOM 922 O O . ASN A 1 119 ? -15.477 19.859 0.035 1 65.56 119 ASN A O 1
ATOM 926 N N . ASP A 1 120 ? -15.047 19.328 2.145 1 65.81 120 ASP A N 1
ATOM 927 C CA . ASP A 1 120 ? -16.375 19.625 2.645 1 65.81 120 ASP A CA 1
ATOM 928 C C . ASP A 1 120 ? -16.469 21.062 3.145 1 65.81 120 ASP A C 1
ATOM 930 O O . ASP A 1 120 ? -17.391 21.422 3.867 1 65.81 120 ASP A O 1
ATOM 934 N N . VAL A 1 121 ? -15.539 21.906 2.752 1 68.88 121 VAL A N 1
ATOM 935 C CA . VAL A 1 121 ? -15.586 23.312 3.16 1 68.88 121 VAL A CA 1
ATOM 936 C C . VAL A 1 121 ? -16.547 24.078 2.246 1 68.88 121 VAL A C 1
ATOM 938 O O . VAL A 1 121 ? -16.391 24.062 1.022 1 68.88 121 VAL A O 1
ATOM 941 N N . PRO A 1 122 ? -17.625 24.656 2.854 1 70.75 122 PRO A N 1
ATOM 942 C CA . PRO A 1 122 ? -18.578 25.391 2.025 1 70.75 122 PRO A CA 1
ATOM 943 C C . PRO A 1 122 ? -17.922 26.516 1.218 1 70.75 122 PRO A C 1
ATOM 945 O O . PRO A 1 122 ? -17.016 27.172 1.708 1 70.75 122 PRO A O 1
ATOM 948 N N . HIS A 1 123 ? -18.469 26.656 0.08 1 69.81 123 HIS A N 1
ATOM 949 C CA . HIS A 1 123 ? -17.984 27.719 -0.789 1 69.81 123 HIS A CA 1
ATOM 950 C C . HIS A 1 123 ? -18.094 29.078 -0.105 1 69.81 123 HIS A C 1
ATOM 952 O O . HIS A 1 123 ? -19.078 29.359 0.586 1 69.81 123 HIS A O 1
ATOM 958 N N . GLY A 1 124 ? -17.047 29.781 -0.235 1 66.81 124 GLY A N 1
ATOM 959 C CA . GLY A 1 124 ? -17.062 31.156 0.257 1 66.81 124 GLY A CA 1
ATOM 960 C C . GLY A 1 124 ? -16.656 31.266 1.711 1 66.81 124 GLY A C 1
ATOM 961 O O . GLY A 1 124 ? -16.547 32.375 2.248 1 66.81 124 GLY A O 1
ATOM 962 N N . THR A 1 125 ? -16.422 30.078 2.311 1 71.62 125 THR A N 1
ATOM 963 C CA . THR A 1 125 ? -16.094 30.125 3.73 1 71.62 125 THR A CA 1
ATOM 964 C C . THR A 1 125 ? -14.695 29.578 3.975 1 71.62 125 THR A C 1
ATOM 966 O O . THR A 1 125 ? -14.086 28.984 3.078 1 71.62 125 THR A O 1
ATOM 969 N N . VAL A 1 126 ? -14.117 29.953 5.094 1 74.19 126 VAL A N 1
ATOM 970 C CA . VAL A 1 126 ? -12.859 29.375 5.559 1 74.19 126 VAL A CA 1
ATOM 971 C C . VAL A 1 126 ? -13.086 28.625 6.871 1 74.19 126 VAL A C 1
ATOM 973 O O . VAL A 1 126 ? -13.625 29.203 7.828 1 74.19 126 VAL A O 1
ATOM 976 N N . HIS A 1 127 ? -12.953 27.297 6.812 1 73 127 HIS A N 1
ATOM 977 C CA . HIS A 1 127 ? -13.016 26.5 8.023 1 73 127 HIS A CA 1
ATOM 978 C C . HIS A 1 127 ? -11.617 26.234 8.586 1 73 127 HIS A C 1
ATOM 980 O O . HIS A 1 127 ? -10.891 25.391 8.07 1 73 127 HIS A O 1
ATOM 986 N N . ARG A 1 128 ? -11.414 26.922 9.68 1 76.06 128 ARG A N 1
ATOM 987 C CA . ARG A 1 128 ? -10.023 26.969 10.133 1 76.06 128 ARG A CA 1
ATOM 988 C C . ARG A 1 128 ? -9.805 26.031 11.32 1 76.06 128 ARG A C 1
ATOM 990 O O . ARG A 1 128 ? -10.758 25.688 12.031 1 76.06 128 ARG A O 1
ATOM 997 N N . HIS A 1 129 ? -8.758 25.453 11.375 1 84.88 129 HIS A N 1
ATOM 998 C CA . HIS A 1 129 ? -8.117 24.969 12.594 1 84.88 129 HIS A CA 1
ATOM 999 C C . HIS A 1 129 ? -6.875 25.797 12.93 1 84.88 129 HIS A C 1
ATOM 1001 O O . HIS A 1 129 ? -6.406 26.578 12.102 1 84.88 129 HIS A O 1
ATOM 1007 N N . THR A 1 130 ? -6.477 25.719 14.195 1 90.38 130 THR A N 1
ATOM 1008 C CA . THR A 1 130 ? -5.34 26.516 14.648 1 90.38 130 THR A CA 1
ATOM 1009 C C . THR A 1 130 ? -4.031 25.766 14.453 1 90.38 130 THR A C 1
ATOM 1011 O O . THR A 1 130 ? -2.996 26.375 14.164 1 90.38 130 THR A O 1
ATOM 1014 N N . LEU A 1 131 ? -4.098 24.484 14.594 1 96.06 131 LEU A N 1
ATOM 1015 C CA . LEU A 1 131 ? -2.885 23.672 14.578 1 96.06 131 LEU A CA 1
ATOM 1016 C C . LEU A 1 131 ? -3.154 22.312 13.938 1 96.06 131 LEU A C 1
ATOM 1018 O O . LEU A 1 131 ? -4.105 21.625 14.305 1 96.06 131 LEU A O 1
ATOM 1022 N N . LEU A 1 132 ? -2.389 22.031 12.891 1 97.12 132 LEU A N 1
ATOM 1023 C CA . LEU A 1 132 ? -2.379 20.688 12.312 1 97.12 132 LEU A CA 1
ATOM 1024 C C . LEU A 1 132 ? -1.346 19.797 13.008 1 97.12 132 LEU A C 1
ATOM 1026 O O . LEU A 1 132 ? -0.183 20.188 13.141 1 97.12 132 LEU A O 1
ATOM 1030 N N . CYS A 1 133 ? -1.802 18.656 13.5 1 98.62 133 CYS A N 1
ATOM 1031 C CA . CYS A 1 133 ? -0.927 17.703 14.172 1 98.62 133 CYS A CA 1
ATOM 1032 C C . CYS A 1 133 ? -0.869 16.391 13.406 1 98.62 133 CYS A C 1
ATOM 1034 O O . CYS A 1 133 ? -1.891 15.719 13.227 1 98.62 133 CYS A O 1
ATOM 1036 N N . GLY A 1 134 ? 0.324 16.031 12.906 1 98.75 134 GLY A N 1
ATOM 1037 C CA . GLY A 1 134 ? 0.502 14.766 12.211 1 98.75 134 GLY A CA 1
ATOM 1038 C C . GLY A 1 134 ? 1.323 13.766 13 1 98.75 134 GLY A C 1
ATOM 1039 O O . GLY A 1 134 ? 2.471 14.039 13.359 1 98.75 134 GLY A O 1
ATOM 1040 N N . VAL A 1 135 ? 0.764 12.641 13.336 1 98.94 135 VAL A N 1
ATOM 1041 C CA . VAL A 1 135 ? 1.481 11.539 13.969 1 98.94 135 VAL A CA 1
ATOM 1042 C C . VAL A 1 135 ? 1.891 10.508 12.914 1 98.94 135 VAL A C 1
ATOM 1044 O O . VAL A 1 135 ? 1.037 9.945 12.227 1 98.94 135 VAL A O 1
ATOM 1047 N N . TYR A 1 136 ? 3.143 10.234 12.844 1 98.88 136 TYR A N 1
ATOM 1048 C CA . TYR A 1 136 ? 3.645 9.359 11.789 1 98.88 136 TYR A CA 1
ATOM 1049 C C . TYR A 1 136 ? 3.824 7.934 12.297 1 98.88 136 TYR A C 1
ATOM 1051 O O . TYR A 1 136 ? 4.453 7.715 13.344 1 98.88 136 TYR A O 1
ATOM 1059 N N . LEU A 1 137 ? 3.311 7.023 11.578 1 98.81 137 LEU A N 1
ATOM 1060 C CA . LEU A 1 137 ? 3.277 5.625 12 1 98.81 137 LEU A CA 1
ATOM 1061 C C . LEU A 1 137 ? 4.316 4.805 11.242 1 98.81 137 LEU A C 1
ATOM 1063 O O . LEU A 1 137 ? 4.637 3.684 11.641 1 98.81 137 LEU A O 1
ATOM 1067 N N . THR A 1 138 ? 4.816 5.262 10.109 1 98.31 138 THR A N 1
ATOM 1068 C CA . THR A 1 138 ? 5.836 4.613 9.297 1 98.31 138 THR A CA 1
ATOM 1069 C C . THR A 1 138 ? 7.027 5.547 9.078 1 98.31 138 THR A C 1
ATOM 1071 O O . THR A 1 138 ? 6.887 6.766 9.164 1 98.31 138 THR A O 1
ATOM 1074 N N . PRO A 1 139 ? 8.195 5.02 8.828 1 98.12 139 PRO A N 1
ATOM 1075 C CA . PRO A 1 139 ? 9.375 5.863 8.625 1 98.12 139 PRO A CA 1
ATOM 1076 C C . PRO A 1 139 ? 9.422 6.488 7.23 1 98.12 139 PRO A C 1
ATOM 1078 O O . PRO A 1 139 ? 9.031 5.848 6.25 1 98.12 139 PRO A O 1
ATOM 1081 N N . LEU A 1 140 ? 9.797 7.676 7.176 1 97.69 140 LEU A N 1
ATOM 1082 C CA . LEU A 1 140 ? 10.102 8.383 5.938 1 97.69 140 LEU A CA 1
ATOM 1083 C C . LEU A 1 140 ? 11.531 8.922 5.957 1 97.69 140 LEU A C 1
ATOM 1085 O O . LEU A 1 140 ? 11.773 10.039 6.414 1 97.69 140 LEU A O 1
ATOM 1089 N N . ARG A 1 141 ? 12.438 8.094 5.438 1 97.12 141 ARG A N 1
ATOM 1090 C CA . ARG A 1 141 ? 13.867 8.406 5.473 1 97.12 141 ARG A CA 1
ATOM 1091 C C . ARG A 1 141 ? 14.367 8.836 4.098 1 97.12 141 ARG A C 1
ATOM 1093 O O . ARG A 1 141 ? 15.008 8.055 3.395 1 97.12 141 ARG A O 1
ATOM 1100 N N . GLY A 1 142 ? 14.109 10.109 3.758 1 96.56 142 GLY A N 1
ATOM 1101 C CA . GLY A 1 142 ? 14.484 10.664 2.467 1 96.56 142 GLY A CA 1
ATOM 1102 C C . GLY A 1 142 ? 13.297 11.203 1.687 1 96.56 142 GLY A C 1
ATOM 1103 O O . GLY A 1 142 ? 12.156 11.109 2.141 1 96.56 142 GLY A O 1
ATOM 1104 N N . PRO A 1 143 ? 13.539 11.789 0.517 1 95.44 143 PRO A N 1
ATOM 1105 C CA . PRO A 1 143 ? 12.469 12.398 -0.269 1 95.44 143 PRO A CA 1
ATOM 1106 C C . PRO A 1 143 ? 11.641 11.375 -1.042 1 95.44 143 PRO A C 1
ATOM 1108 O O . PRO A 1 143 ? 12.055 10.219 -1.175 1 95.44 143 PRO A O 1
ATOM 1111 N N . ASP A 1 144 ? 10.492 11.766 -1.469 1 95.31 144 ASP A N 1
ATOM 1112 C CA . ASP A 1 144 ? 9.617 11.062 -2.396 1 95.31 144 ASP A CA 1
ATOM 1113 C C . ASP A 1 144 ? 9.102 9.758 -1.788 1 95.31 144 ASP A C 1
ATOM 1115 O O . ASP A 1 144 ? 9.133 8.711 -2.438 1 95.31 144 ASP A O 1
ATOM 1119 N N . ARG A 1 145 ? 8.672 9.836 -0.552 1 96.25 145 ARG A N 1
ATOM 1120 C CA . ARG A 1 145 ? 8.133 8.688 0.175 1 96.25 145 ARG A CA 1
ATOM 1121 C C . ARG A 1 145 ? 6.758 9 0.749 1 96.25 145 ARG A C 1
ATOM 1123 O O . ARG A 1 145 ? 6.328 8.367 1.719 1 96.25 145 ARG A O 1
ATOM 1130 N N . GLY A 1 146 ? 6.082 9.953 0.076 1 96.06 146 GLY A N 1
ATOM 1131 C CA . GLY A 1 146 ? 4.816 10.422 0.617 1 96.06 146 GLY A CA 1
ATOM 1132 C C . GLY A 1 146 ? 4.98 11.375 1.783 1 96.06 146 GLY A C 1
ATOM 1133 O O . GLY A 1 146 ? 4.148 11.406 2.691 1 96.06 146 GLY A O 1
ATOM 1134 N N . ASN A 1 147 ? 6.008 12.141 1.773 1 97.62 147 ASN A N 1
ATOM 1135 C CA . ASN A 1 147 ? 6.371 13.039 2.865 1 97.62 147 ASN A CA 1
ATOM 1136 C C . ASN A 1 147 ? 5.352 14.164 3.023 1 97.62 147 ASN A C 1
ATOM 1138 O O . ASN A 1 147 ? 4.695 14.555 2.057 1 97.62 147 ASN A O 1
ATOM 1142 N N . PHE A 1 148 ? 5.273 14.57 4.254 1 97.88 148 PHE A N 1
ATOM 1143 C CA . PHE A 1 148 ? 4.695 15.891 4.477 1 97.88 148 PHE A CA 1
ATOM 1144 C C . PHE A 1 148 ? 5.625 16.984 3.947 1 97.88 148 PHE A C 1
ATOM 1146 O O . PHE A 1 148 ? 6.773 17.094 4.379 1 97.88 148 PHE A O 1
ATOM 1153 N N . VAL A 1 149 ? 5.121 17.75 2.986 1 96.19 149 VAL A N 1
ATOM 1154 C CA . VAL A 1 149 ? 5.906 18.812 2.381 1 96.19 149 VAL A CA 1
ATOM 1155 C C . VAL A 1 149 ? 5.48 20.172 2.961 1 96.19 149 VAL A C 1
ATOM 1157 O O . VAL A 1 149 ? 4.285 20.469 3.047 1 96.19 149 VAL A O 1
ATOM 1160 N N . VAL A 1 150 ? 6.477 20.922 3.371 1 96.62 150 VAL A N 1
ATOM 1161 C CA . VAL A 1 150 ? 6.18 22.234 3.938 1 96.62 150 VAL A CA 1
ATOM 1162 C C . VAL A 1 150 ? 6.961 23.312 3.186 1 96.62 150 VAL A C 1
ATOM 1164 O O . VAL A 1 150 ? 7.977 23.016 2.551 1 96.62 150 VAL A O 1
ATOM 1167 N N . TRP A 1 151 ? 6.449 24.469 3.227 1 95.31 151 TRP A N 1
ATOM 1168 C CA . TRP A 1 151 ? 7.148 25.688 2.824 1 95.31 151 TRP A CA 1
ATOM 1169 C C . TRP A 1 151 ? 7.465 26.562 4.035 1 95.31 151 TRP A C 1
ATOM 1171 O O . TRP A 1 151 ? 6.672 27.422 4.406 1 95.31 151 TRP A O 1
ATOM 1181 N N . PRO A 1 152 ? 8.672 26.344 4.531 1 96.25 152 PRO A N 1
ATOM 1182 C CA . PRO A 1 152 ? 9 27 5.797 1 96.25 152 PRO A CA 1
ATOM 1183 C C . PRO A 1 152 ? 8.891 28.516 5.715 1 96.25 152 PRO A C 1
ATOM 1185 O O . PRO A 1 152 ? 9.352 29.125 4.746 1 96.25 152 PRO A O 1
ATOM 1188 N N . GLY A 1 153 ? 8.211 29.047 6.766 1 94.69 153 GLY A N 1
ATOM 1189 C CA . GLY A 1 153 ? 8.07 30.5 6.848 1 94.69 153 GLY A CA 1
ATOM 1190 C C . GLY A 1 153 ? 6.863 31.016 6.09 1 94.69 153 GLY A C 1
ATOM 1191 O O . GLY A 1 153 ? 6.504 32.188 6.215 1 94.69 153 GLY A O 1
ATOM 1192 N N . SER A 1 154 ? 6.219 30.203 5.387 1 94.06 154 SER A N 1
ATOM 1193 C CA . SER A 1 154 ? 5.109 30.656 4.555 1 94.06 154 SER A CA 1
ATOM 1194 C C . SER A 1 154 ? 3.953 31.172 5.406 1 94.06 154 SER A C 1
ATOM 1196 O O . SER A 1 154 ? 3.16 32 4.949 1 94.06 154 SER A O 1
ATOM 1198 N N . HIS A 1 155 ? 3.836 30.719 6.641 1 93.5 155 HIS A N 1
ATOM 1199 C CA . HIS A 1 155 ? 2.764 31.203 7.504 1 93.5 155 HIS A CA 1
ATOM 1200 C C . HIS A 1 155 ? 2.887 32.688 7.754 1 93.5 155 HIS A C 1
ATOM 1202 O O . HIS A 1 155 ? 1.882 33.406 7.797 1 93.5 155 HIS A O 1
ATOM 1208 N N . ARG A 1 156 ? 4.129 33.156 7.871 1 92.81 156 ARG A N 1
ATOM 1209 C CA . ARG A 1 156 ? 4.348 34.594 8.062 1 92.81 156 ARG A CA 1
ATOM 1210 C C . ARG A 1 156 ? 4.066 35.375 6.777 1 92.81 156 ARG A C 1
ATOM 1212 O O . ARG A 1 156 ? 3.473 36.438 6.816 1 92.81 156 ARG A O 1
ATOM 1219 N N . HIS A 1 157 ? 4.512 34.812 5.754 1 91.62 157 HIS A N 1
ATOM 1220 C CA . HIS A 1 157 ? 4.293 35.438 4.453 1 91.62 157 HIS A CA 1
ATOM 1221 C C . HIS A 1 157 ? 2.805 35.594 4.156 1 91.62 157 HIS A C 1
ATOM 1223 O O . HIS A 1 157 ? 2.346 36.656 3.781 1 91.62 157 HIS A O 1
ATOM 1229 N N . PHE A 1 158 ? 2.08 34.562 4.34 1 90 158 PHE A N 1
ATOM 1230 C CA . PHE A 1 158 ? 0.664 34.562 3.992 1 90 158 PHE A CA 1
ATOM 1231 C C . PHE A 1 158 ? -0.129 35.438 4.98 1 90 158 PHE A C 1
ATOM 1233 O O . PHE A 1 158 ? -1.097 36.094 4.602 1 90 158 PHE A O 1
ATOM 1240 N N . ALA A 1 159 ? 0.264 35.406 6.23 1 91 159 ALA A N 1
ATOM 1241 C CA . ALA A 1 159 ? -0.376 36.312 7.176 1 91 159 ALA A CA 1
ATOM 1242 C C . ALA A 1 159 ? -0.218 37.781 6.727 1 91 159 ALA A C 1
ATOM 1244 O O . ALA A 1 159 ? -1.177 38.562 6.766 1 91 159 ALA A O 1
ATOM 1245 N N . ARG A 1 160 ? 0.953 38.094 6.332 1 91.19 160 ARG A N 1
ATOM 1246 C CA . ARG A 1 160 ? 1.224 39.438 5.848 1 91.19 160 ARG A CA 1
ATOM 1247 C C . ARG A 1 160 ? 0.393 39.75 4.609 1 91.19 160 ARG A C 1
ATOM 1249 O O . ARG A 1 160 ? -0.202 40.844 4.512 1 91.19 160 ARG A O 1
ATOM 1256 N N . MET A 1 161 ? 0.411 38.875 3.709 1 89.06 161 MET A N 1
ATOM 1257 C CA . MET A 1 161 ? -0.353 39.031 2.477 1 89.06 161 MET A CA 1
ATOM 1258 C C . MET A 1 161 ? -1.837 39.219 2.777 1 89.06 161 MET A C 1
ATOM 1260 O O . MET A 1 161 ? -2.482 40.094 2.209 1 89.06 161 MET A O 1
ATOM 1264 N N . LEU A 1 162 ? -2.352 38.438 3.623 1 88.19 162 LEU A N 1
ATOM 1265 C CA . LEU A 1 162 ? -3.768 38.469 3.965 1 88.19 162 LEU A CA 1
ATOM 1266 C C . LEU A 1 162 ? -4.102 39.75 4.723 1 88.19 162 LEU A C 1
ATOM 1268 O O . LEU A 1 162 ? -5.199 40.312 4.57 1 88.19 162 LEU A O 1
ATOM 1272 N N . ARG A 1 163 ? -3.186 40.188 5.508 1 89.5 163 ARG A N 1
ATOM 1273 C CA . ARG A 1 163 ? -3.348 41.469 6.195 1 89.5 163 ARG A CA 1
ATOM 1274 C C . ARG A 1 163 ? -3.391 42.625 5.203 1 89.5 163 ARG A C 1
ATOM 1276 O O . ARG A 1 163 ? -4.258 43.5 5.293 1 89.5 163 ARG A O 1
ATOM 1283 N N . GLU A 1 164 ? -2.521 42.562 4.293 1 90.75 164 GLU A N 1
ATOM 1284 C CA . GLU A 1 164 ? -2.443 43.625 3.283 1 90.75 164 GLU A CA 1
ATOM 1285 C C . GLU A 1 164 ? -3.691 43.625 2.404 1 90.75 164 GLU A C 1
ATOM 1287 O O . GLU A 1 164 ? -4.137 44.719 1.97 1 90.75 164 GLU A O 1
ATOM 1292 N N . LEU A 1 165 ? -4.266 42.5 2.188 1 87.31 165 LEU A N 1
ATOM 1293 C CA . LEU A 1 165 ? -5.457 42.375 1.359 1 87.31 165 LEU A CA 1
ATOM 1294 C C . LEU A 1 165 ? -6.719 42.656 2.166 1 87.31 165 LEU A C 1
ATOM 1296 O O . LEU A 1 165 ? -7.809 42.781 1.602 1 87.31 165 LEU A O 1
ATOM 1300 N N . ASP A 1 166 ? -6.57 42.875 3.383 1 86.81 166 ASP A N 1
ATOM 1301 C CA . ASP A 1 166 ? -7.742 42.875 4.25 1 86.81 166 ASP A CA 1
ATOM 1302 C C . ASP A 1 166 ? -8.625 41.656 4.004 1 86.81 166 ASP A C 1
ATOM 1304 O O . ASP A 1 166 ? -9.766 41.781 3.547 1 86.81 166 ASP A O 1
ATOM 1308 N N . ALA A 1 167 ? -8.148 40.5 4.402 1 81.69 167 ALA A N 1
ATOM 1309 C CA . ALA A 1 167 ? -8.703 39.219 4.039 1 81.69 167 ALA A CA 1
ATOM 1310 C C . ALA A 1 167 ? -10.18 39.125 4.395 1 81.69 167 ALA A C 1
ATOM 1312 O O . ALA A 1 167 ? -10.992 38.656 3.59 1 81.69 167 ALA A O 1
ATOM 1313 N N . PRO A 1 168 ? -10.562 39.562 5.551 1 79.5 168 PRO A N 1
ATOM 1314 C CA . PRO A 1 168 ? -11.992 39.5 5.848 1 79.5 168 PRO A CA 1
ATOM 1315 C C . PRO A 1 168 ? -12.844 40.25 4.828 1 79.5 168 PRO A C 1
ATOM 1317 O O . PRO A 1 168 ? -13.836 39.719 4.332 1 79.5 168 PRO A O 1
ATOM 1320 N N . ALA A 1 169 ? -12.422 41.375 4.535 1 82.62 169 ALA A N 1
ATOM 1321 C CA . ALA A 1 169 ? -13.164 42.188 3.561 1 82.62 169 ALA A CA 1
ATOM 1322 C C . ALA A 1 169 ? -13.094 41.531 2.174 1 82.62 169 ALA A C 1
ATOM 1324 O O . ALA A 1 169 ? -14.094 41.5 1.449 1 82.62 169 ALA A O 1
ATOM 1325 N N . PHE A 1 170 ? -11.984 41.156 1.838 1 83.5 170 PHE A N 1
ATOM 1326 C CA . PHE A 1 170 ? -11.789 40.5 0.539 1 83.5 170 PHE A CA 1
ATOM 1327 C C . PHE A 1 170 ? -12.641 39.25 0.416 1 83.5 170 PHE A C 1
ATOM 1329 O O . PHE A 1 170 ? -13.281 39.031 -0.612 1 83.5 170 PHE A O 1
ATOM 1336 N N . LEU A 1 171 ? -12.617 38.438 1.442 1 78.75 171 LEU A N 1
ATOM 1337 C CA . LEU A 1 171 ? -13.398 37.219 1.475 1 78.75 171 LEU A CA 1
ATOM 1338 C C . LEU A 1 171 ? -14.883 37.5 1.31 1 78.75 171 LEU A C 1
ATOM 1340 O O . LEU A 1 171 ? -15.578 36.812 0.569 1 78.75 171 LEU A O 1
ATOM 1344 N N . ALA A 1 172 ? -15.312 38.469 1.979 1 78.19 172 ALA A N 1
ATOM 1345 C CA . ALA A 1 172 ? -16.719 38.875 1.917 1 78.19 172 ALA A CA 1
ATOM 1346 C C . ALA A 1 172 ? -17.109 39.312 0.514 1 78.19 172 ALA A C 1
ATOM 1348 O O . ALA A 1 172 ? -18.203 39.031 0.037 1 78.19 172 ALA A O 1
ATOM 1349 N N . ALA A 1 173 ? -16.156 39.875 -0.067 1 83.81 173 ALA A N 1
ATOM 1350 C CA . ALA A 1 173 ? -16.453 40.5 -1.355 1 83.81 173 ALA A CA 1
ATOM 1351 C C . ALA A 1 173 ? -16.25 39.5 -2.5 1 83.81 173 ALA A C 1
ATOM 1353 O O . ALA A 1 173 ? -16.984 39.531 -3.488 1 83.81 173 ALA A O 1
ATOM 1354 N N . ASN A 1 174 ? -15.266 38.625 -2.391 1 82.69 174 ASN A N 1
ATOM 1355 C CA . ASN A 1 174 ? -14.82 37.875 -3.553 1 82.69 174 ASN A CA 1
ATOM 1356 C C . ASN A 1 174 ? -14.938 36.375 -3.318 1 82.69 174 ASN A C 1
ATOM 1358 O O . ASN A 1 174 ? -14.906 35.594 -4.266 1 82.69 174 ASN A O 1
ATOM 1362 N N . GLY A 1 175 ? -15.031 36.031 -2.07 1 77.5 175 GLY A N 1
ATOM 1363 C CA . GLY A 1 175 ? -15.102 34.625 -1.742 1 77.5 175 GLY A CA 1
ATOM 1364 C C . GLY A 1 175 ? -13.742 34 -1.516 1 77.5 175 GLY A C 1
ATOM 1365 O O . GLY A 1 175 ? -12.711 34.594 -1.831 1 77.5 175 GLY A O 1
ATOM 1366 N N . ALA A 1 176 ? -13.727 32.75 -0.888 1 77.75 176 ALA A N 1
ATOM 1367 C CA . ALA A 1 176 ? -12.516 32.062 -0.475 1 77.75 176 ALA A CA 1
ATOM 1368 C C . ALA A 1 176 ? -11.703 31.594 -1.685 1 77.75 176 ALA A C 1
ATOM 1370 O O . ALA A 1 176 ? -10.469 31.578 -1.652 1 77.75 176 ALA A O 1
ATOM 1371 N N . GLU A 1 177 ? -12.352 31.266 -2.752 1 76.56 177 GLU A N 1
ATOM 1372 C CA . GLU A 1 177 ? -11.68 30.797 -3.951 1 76.56 177 GLU A CA 1
ATOM 1373 C C . GLU A 1 177 ? -10.781 31.875 -4.551 1 76.56 177 GLU A C 1
ATOM 1375 O O . GLU A 1 177 ? -9.672 31.578 -4.996 1 76.56 177 GLU A O 1
ATOM 1380 N N . ALA A 1 178 ? -11.32 33.062 -4.527 1 78.44 178 ALA A N 1
ATOM 1381 C CA . ALA A 1 178 ? -10.539 34.188 -5.055 1 78.44 178 ALA A CA 1
ATOM 1382 C C . ALA A 1 178 ? -9.281 34.406 -4.223 1 78.44 178 ALA A C 1
ATOM 1384 O O . ALA A 1 178 ? -8.234 34.781 -4.762 1 78.44 178 ALA A O 1
ATOM 1385 N N . LEU A 1 179 ? -9.422 34.25 -2.996 1 77.12 179 LEU A N 1
ATOM 1386 C CA . LEU A 1 179 ? -8.273 34.406 -2.105 1 77.12 179 LEU A CA 1
ATOM 1387 C C . LEU A 1 179 ? -7.223 33.344 -2.369 1 77.12 179 LEU A C 1
ATOM 1389 O O . LEU A 1 179 ? -6.023 33.625 -2.385 1 77.12 179 LEU A O 1
ATOM 1393 N N . LEU A 1 180 ? -7.695 32.125 -2.602 1 75.5 180 LEU A N 1
ATOM 1394 C CA . LEU A 1 180 ? -6.805 31.016 -2.887 1 75.5 180 LEU A CA 1
ATOM 1395 C C . LEU A 1 180 ? -5.973 31.297 -4.137 1 75.5 180 LEU A C 1
ATOM 1397 O O . LEU A 1 180 ? -4.816 30.875 -4.219 1 75.5 180 LEU A O 1
ATOM 1401 N N . ASP A 1 181 ? -6.617 31.953 -5.027 1 76.75 181 ASP A N 1
ATOM 1402 C CA . ASP A 1 181 ? -5.938 32.281 -6.277 1 76.75 181 ASP A CA 1
ATOM 1403 C C . ASP A 1 181 ? -4.75 33.219 -6.027 1 76.75 181 ASP A C 1
ATOM 1405 O O . ASP A 1 181 ? -3.842 33.281 -6.859 1 76.75 181 ASP A O 1
ATOM 1409 N N . ARG A 1 182 ? -4.766 33.812 -4.918 1 78.69 182 ARG A N 1
ATOM 1410 C CA . ARG A 1 182 ? -3.688 34.75 -4.605 1 78.69 182 ARG A CA 1
ATOM 1411 C C . ARG A 1 182 ? -2.539 34.031 -3.891 1 78.69 182 ARG A C 1
ATOM 1413 O O . ARG A 1 182 ? -1.433 34.562 -3.803 1 78.69 182 ARG A O 1
ATOM 1420 N N . ILE A 1 183 ? -2.867 32.938 -3.381 1 78.62 183 ILE A N 1
ATOM 1421 C CA . ILE A 1 183 ? -1.891 32.156 -2.643 1 78.62 183 ILE A CA 1
ATOM 1422 C C . ILE A 1 183 ? -1.116 31.266 -3.605 1 78.62 183 ILE A C 1
ATOM 1424 O O . ILE A 1 183 ? -1.688 30.359 -4.219 1 78.62 183 ILE A O 1
ATOM 1428 N N . ARG A 1 184 ? 0.197 31.594 -3.867 1 77.25 184 ARG A N 1
ATOM 1429 C CA . ARG A 1 184 ? 1.014 30.875 -4.828 1 77.25 184 ARG A CA 1
ATOM 1430 C C . ARG A 1 184 ? 2.207 30.203 -4.145 1 77.25 184 ARG A C 1
ATOM 1432 O O . ARG A 1 184 ? 2.855 30.812 -3.291 1 77.25 184 ARG A O 1
ATOM 1439 N N . ALA A 1 185 ? 2.441 29 -4.52 1 72.88 185 ALA A N 1
ATOM 1440 C CA . ALA A 1 185 ? 3.557 28.219 -3.994 1 72.88 185 ALA A CA 1
ATOM 1441 C C . ALA A 1 185 ? 4.883 28.938 -4.223 1 72.88 185 ALA A C 1
ATOM 1443 O O . ALA A 1 185 ? 5.793 28.859 -3.391 1 72.88 185 ALA A O 1
ATOM 1444 N N . GLU A 1 186 ? 4.961 29.562 -5.32 1 76.25 186 GLU A N 1
ATOM 1445 C CA . GLU A 1 186 ? 6.191 30.234 -5.719 1 76.25 186 GLU A CA 1
ATOM 1446 C C . GLU A 1 186 ? 6.59 31.312 -4.707 1 76.25 186 GLU A C 1
ATOM 1448 O O . GLU A 1 186 ? 7.766 31.656 -4.586 1 76.25 186 GLU A O 1
ATOM 1453 N N . ASP A 1 187 ? 5.59 31.828 -4.031 1 80.44 187 ASP A N 1
ATOM 1454 C CA . ASP A 1 187 ? 5.848 32.906 -3.086 1 80.44 187 ASP A CA 1
ATOM 1455 C C . ASP A 1 187 ? 6.316 32.375 -1.739 1 80.44 187 ASP A C 1
ATOM 1457 O O . ASP A 1 187 ? 6.734 33.125 -0.865 1 80.44 187 ASP A O 1
ATOM 1461 N N . ALA A 1 188 ? 6.211 31.062 -1.562 1 82.19 188 ALA A N 1
ATOM 1462 C CA . ALA A 1 188 ? 6.441 30.453 -0.254 1 82.19 188 ALA A CA 1
ATOM 1463 C C . ALA A 1 188 ? 7.879 29.969 -0.123 1 82.19 188 ALA A C 1
ATOM 1465 O O . ALA A 1 188 ? 8.289 29.484 0.939 1 82.19 188 ALA A O 1
ATOM 1466 N N . GLY A 1 189 ? 8.773 30.219 -1.081 1 86.12 189 GLY A N 1
ATOM 1467 C CA . GLY A 1 189 ? 10.125 29.688 -1.014 1 86.12 189 GLY A CA 1
ATOM 1468 C C . GLY A 1 189 ? 10.211 28.219 -1.378 1 86.12 189 GLY A C 1
ATOM 1469 O O . GLY A 1 189 ? 9.266 27.656 -1.938 1 86.12 189 GLY A O 1
ATOM 1470 N N . PRO A 1 190 ? 11.398 27.672 -1.129 1 91.69 190 PRO A N 1
ATOM 1471 C CA . PRO A 1 190 ? 11.578 26.266 -1.496 1 91.69 190 PRO A CA 1
ATOM 1472 C C . PRO A 1 190 ? 10.906 25.312 -0.517 1 91.69 190 PRO A C 1
ATOM 1474 O O . PRO A 1 190 ? 10.938 25.531 0.696 1 91.69 190 PRO A O 1
ATOM 1477 N N . PRO A 1 191 ? 10.305 24.297 -1.064 1 94.06 191 PRO A N 1
ATOM 1478 C CA . PRO A 1 191 ? 9.672 23.297 -0.201 1 94.06 191 PRO A CA 1
ATOM 1479 C C . PRO A 1 191 ? 10.68 22.391 0.491 1 94.06 191 PRO A C 1
ATOM 1481 O O . PRO A 1 191 ? 11.828 22.281 0.043 1 94.06 191 PRO A O 1
ATOM 1484 N N . ARG A 1 192 ? 10.258 21.859 1.566 1 96.19 192 ARG A N 1
ATOM 1485 C CA . ARG A 1 192 ? 11.016 20.844 2.303 1 96.19 192 ARG A CA 1
ATOM 1486 C C . ARG A 1 192 ? 10.156 19.625 2.58 1 96.19 192 ARG A C 1
ATOM 1488 O O . ARG A 1 192 ? 9.047 19.734 3.113 1 96.19 192 ARG A O 1
ATOM 1495 N N . GLN A 1 193 ? 10.648 18.453 2.127 1 97.06 193 GLN A N 1
ATOM 1496 C CA . GLN A 1 193 ? 10.008 17.188 2.496 1 97.06 193 GLN A CA 1
ATOM 1497 C C . GLN A 1 193 ? 10.492 16.719 3.859 1 97.06 193 GLN A C 1
ATOM 1499 O O . GLN A 1 193 ? 11.68 16.438 4.043 1 97.06 193 GLN A O 1
ATOM 1504 N N . LEU A 1 194 ? 9.656 16.562 4.812 1 98.44 194 LEU A N 1
ATOM 1505 C CA . LEU A 1 194 ? 10.078 16.234 6.168 1 98.44 194 LEU A CA 1
ATOM 1506 C C . LEU A 1 194 ? 10.406 14.75 6.289 1 98.44 194 LEU A C 1
ATOM 1508 O O . LEU A 1 194 ? 9.672 13.906 5.77 1 98.44 194 LEU A O 1
ATOM 1512 N N . GLU A 1 195 ? 11.539 14.484 6.914 1 98.38 195 GLU A N 1
ATOM 1513 C CA . GLU A 1 195 ? 11.898 13.125 7.301 1 98.38 195 GLU A CA 1
ATOM 1514 C C . GLU A 1 195 ? 11.453 12.828 8.734 1 98.38 195 GLU A C 1
ATOM 1516 O O . GLU A 1 195 ? 11.625 13.656 9.625 1 98.38 195 GLU A O 1
ATOM 1521 N N . VAL A 1 196 ? 10.844 11.664 8.898 1 98.38 196 VAL A N 1
ATOM 1522 C CA . VAL A 1 196 ? 10.289 11.336 10.211 1 98.38 196 VAL A CA 1
ATOM 1523 C C . VAL A 1 196 ? 10.5 9.852 10.5 1 98.38 196 VAL A C 1
ATOM 1525 O O . VAL A 1 196 ? 10.781 9.07 9.586 1 98.38 196 VAL A O 1
ATOM 1528 N N . GLU A 1 197 ? 10.453 9.508 11.773 1 98.38 197 GLU A N 1
ATOM 1529 C CA . GLU A 1 197 ? 10.391 8.141 12.289 1 98.38 197 GLU A CA 1
ATOM 1530 C C . GLU A 1 197 ? 9.047 7.859 12.953 1 98.38 197 GLU A C 1
ATOM 1532 O O . GLU A 1 197 ? 8.344 8.789 13.367 1 98.38 197 GLU A O 1
ATOM 1537 N N . PRO A 1 198 ? 8.695 6.547 12.992 1 98.62 198 PRO A N 1
ATOM 1538 C CA . PRO A 1 198 ? 7.461 6.254 13.719 1 98.62 198 PRO A CA 1
ATOM 1539 C C . PRO A 1 198 ? 7.461 6.828 15.133 1 98.62 198 PRO A C 1
ATOM 1541 O O . PRO A 1 198 ? 8.445 6.672 15.867 1 98.62 198 PRO A O 1
ATOM 1544 N N . GLY A 1 199 ? 6.379 7.562 15.445 1 98.75 199 GLY A N 1
ATOM 1545 C CA . GLY A 1 199 ? 6.273 8.164 16.766 1 98.75 199 GLY A CA 1
ATOM 1546 C C . GLY A 1 199 ? 6.594 9.641 16.781 1 98.75 199 GLY A C 1
ATOM 1547 O O . GLY A 1 199 ? 6.309 10.344 17.75 1 98.75 199 GLY A O 1
ATOM 1548 N N . ASP A 1 200 ? 7.188 10.117 15.695 1 98.81 200 ASP A N 1
ATOM 1549 C CA . ASP A 1 200 ? 7.348 11.562 15.562 1 98.81 200 ASP A CA 1
ATOM 1550 C C . ASP A 1 200 ? 6 12.25 15.367 1 98.81 200 ASP A C 1
ATOM 1552 O O . ASP A 1 200 ? 5.086 11.672 14.773 1 98.81 200 ASP A O 1
ATOM 1556 N N . VAL A 1 201 ? 5.863 13.445 15.898 1 98.88 201 VAL A N 1
ATOM 1557 C CA . VAL A 1 201 ? 4.676 14.273 15.734 1 98.88 201 VAL A CA 1
ATOM 1558 C C . VAL A 1 201 ? 5.059 15.617 15.125 1 98.88 201 VAL A C 1
ATOM 1560 O O . VAL A 1 201 ? 5.973 16.297 15.609 1 98.88 201 VAL A O 1
ATOM 1563 N N . VAL A 1 202 ? 4.402 15.938 14.016 1 98.81 202 VAL A N 1
ATOM 1564 C CA . VAL A 1 202 ? 4.594 17.25 13.398 1 98.81 202 VAL A CA 1
ATOM 1565 C C . VAL A 1 202 ? 3.467 18.188 13.82 1 98.81 202 VAL A C 1
ATOM 1567 O O . VAL A 1 202 ? 2.287 17.844 13.711 1 98.81 202 VAL A O 1
ATOM 1570 N N . LEU A 1 203 ? 3.82 19.297 14.383 1 98.69 203 LEU A N 1
ATOM 1571 C CA . LEU A 1 203 ? 2.904 20.391 14.688 1 98.69 203 LEU A CA 1
ATOM 1572 C C . LEU A 1 203 ? 3.072 21.531 13.688 1 98.69 203 LEU A C 1
ATOM 1574 O O . LEU A 1 203 ? 4.16 22.109 13.562 1 98.69 203 LEU A O 1
ATOM 1578 N N . ALA A 1 204 ? 2 21.859 12.992 1 98.12 204 ALA A N 1
ATOM 1579 C CA . ALA A 1 204 ? 2.115 22.812 11.898 1 98.12 204 ALA A CA 1
ATOM 1580 C C . ALA A 1 204 ? 1.102 23.953 12.055 1 98.12 204 ALA A C 1
ATOM 1582 O O . ALA A 1 204 ? -0.073 23.703 12.344 1 98.12 204 ALA A O 1
ATOM 1583 N N . HIS A 1 205 ? 1.584 25.156 11.914 1 96.31 205 HIS A N 1
ATOM 1584 C CA . HIS A 1 205 ? 0.77 26.359 11.93 1 96.31 205 HIS A CA 1
ATOM 1585 C C . HIS A 1 205 ? -0.306 26.328 10.852 1 96.31 205 HIS A C 1
ATOM 1587 O O . HIS A 1 205 ? -0.052 25.859 9.734 1 96.31 205 HIS A O 1
ATOM 1593 N N . HIS A 1 206 ? -1.497 26.812 11.102 1 92.38 206 HIS A N 1
ATOM 1594 C CA . HIS A 1 206 ? -2.625 26.703 10.188 1 92.38 206 HIS A CA 1
ATOM 1595 C C . HIS A 1 206 ? -2.375 27.484 8.898 1 92.38 206 HIS A C 1
ATOM 1597 O O . HIS A 1 206 ? -2.984 27.203 7.867 1 92.38 206 HIS A O 1
ATOM 1603 N N . LEU A 1 207 ? -1.454 28.422 8.875 1 91.75 207 LEU A N 1
ATOM 1604 C CA . LEU A 1 207 ? -1.162 29.219 7.688 1 91.75 207 LEU A CA 1
ATOM 1605 C C . LEU A 1 207 ? 0.087 28.703 6.98 1 91.75 207 LEU A C 1
ATOM 1607 O O . LEU A 1 207 ? 0.588 29.344 6.051 1 91.75 207 LEU A O 1
ATOM 1611 N N . LEU A 1 208 ? 0.566 27.609 7.477 1 94.19 208 LEU A N 1
ATOM 1612 C CA . LEU A 1 208 ? 1.703 27 6.789 1 94.19 208 LEU A CA 1
ATOM 1613 C C . LEU A 1 208 ? 1.253 26.281 5.52 1 94.19 208 LEU A C 1
ATOM 1615 O O . LEU A 1 208 ? 0.45 25.359 5.578 1 94.19 208 LEU A O 1
ATOM 1619 N N . ALA A 1 209 ? 1.778 26.766 4.426 1 92.56 209 ALA A N 1
ATOM 1620 C CA . ALA A 1 209 ? 1.558 26.031 3.186 1 92.56 209 ALA A CA 1
ATOM 1621 C C . ALA A 1 209 ? 2.18 24.641 3.26 1 92.56 209 ALA A C 1
ATOM 1623 O O . ALA A 1 209 ? 3.293 24.469 3.764 1 92.56 209 ALA A O 1
ATOM 1624 N N . HIS A 1 210 ? 1.391 23.656 2.785 1 94.31 210 HIS A N 1
ATOM 1625 C CA . HIS A 1 210 ? 1.879 22.297 2.871 1 94.31 210 HIS A CA 1
ATOM 1626 C C . HIS A 1 210 ? 1.232 21.406 1.809 1 94.31 210 HIS A C 1
ATOM 1628 O O . HIS A 1 210 ? 0.368 21.859 1.058 1 94.31 210 HIS A O 1
ATOM 1634 N N . GLY A 1 211 ? 1.782 20.281 1.679 1 92.88 211 GLY A N 1
ATOM 1635 C CA . GLY A 1 211 ? 1.319 19.234 0.77 1 92.88 211 GLY A CA 1
ATOM 1636 C C . GLY A 1 211 ? 1.945 17.891 1.042 1 92.88 211 GLY A C 1
ATOM 1637 O O . GLY A 1 211 ? 2.285 17.578 2.186 1 92.88 211 GLY A O 1
ATOM 1638 N N . ALA A 1 212 ? 1.912 17.062 0.035 1 93.94 212 ALA A N 1
ATOM 1639 C CA . ALA A 1 212 ? 2.486 15.727 0.153 1 93.94 212 ALA A CA 1
ATOM 1640 C C . ALA A 1 212 ? 3.309 15.367 -1.083 1 93.94 212 ALA A C 1
ATOM 1642 O O . ALA A 1 212 ? 2.922 15.695 -2.209 1 93.94 212 ALA A O 1
ATOM 1643 N N . SER A 1 213 ? 4.402 14.758 -0.897 1 94.69 213 SER A N 1
ATOM 1644 C CA . SER A 1 213 ? 5.168 14.266 -2.041 1 94.69 213 SER A CA 1
ATOM 1645 C C . SER A 1 213 ? 4.551 12.992 -2.611 1 94.69 213 SER A C 1
ATOM 1647 O O . SER A 1 213 ? 3.746 12.336 -1.947 1 94.69 213 SER A O 1
ATOM 1649 N N . ASP A 1 214 ? 5 12.742 -3.814 1 93.81 214 ASP A N 1
ATOM 1650 C CA . ASP A 1 214 ? 4.738 11.398 -4.32 1 93.81 214 ASP A CA 1
ATOM 1651 C C . ASP A 1 214 ? 5.422 10.344 -3.457 1 93.81 214 ASP A C 1
ATOM 1653 O O . ASP A 1 214 ? 6.367 10.648 -2.729 1 93.81 214 ASP A O 1
ATOM 1657 N N . ASN A 1 215 ? 4.875 9.164 -3.49 1 95.69 215 ASN A N 1
ATOM 1658 C CA . ASN A 1 215 ? 5.508 8.031 -2.82 1 95.69 215 ASN A CA 1
ATOM 1659 C C . ASN A 1 215 ? 6.113 7.055 -3.822 1 95.69 215 ASN A C 1
ATOM 1661 O O . ASN A 1 215 ? 5.418 6.184 -4.348 1 95.69 215 ASN A O 1
ATOM 1665 N N . LEU A 1 216 ? 7.414 7.191 -4.023 1 95.31 216 LEU A N 1
ATOM 1666 C CA . LEU A 1 216 ? 8.125 6.332 -4.965 1 95.31 216 LEU A CA 1
ATOM 1667 C C . LEU A 1 216 ? 8.883 5.23 -4.234 1 95.31 216 LEU A C 1
ATOM 1669 O O . LEU A 1 216 ? 9.719 4.551 -4.824 1 95.31 216 LEU A O 1
ATOM 1673 N N . SER A 1 217 ? 8.602 5.113 -2.941 1 96.19 217 SER A N 1
ATOM 1674 C CA . SER A 1 217 ? 9.148 4.016 -2.152 1 96.19 217 SER A CA 1
ATOM 1675 C C . SER A 1 217 ? 8.328 2.744 -2.328 1 96.19 217 SER A C 1
ATOM 1677 O O . SER A 1 217 ? 7.512 2.648 -3.248 1 96.19 217 SER A O 1
ATOM 1679 N N . LEU A 1 218 ? 8.578 1.697 -1.469 1 95.19 218 LEU A N 1
ATOM 1680 C CA . LEU A 1 218 ? 7.875 0.423 -1.554 1 95.19 218 LEU A CA 1
ATOM 1681 C C . LEU A 1 218 ? 7.016 0.193 -0.314 1 95.19 218 LEU A C 1
ATOM 1683 O O . LEU A 1 218 ? 6.605 -0.937 -0.039 1 95.19 218 LEU A O 1
ATOM 1687 N N . ARG A 1 219 ? 6.785 1.318 0.427 1 94.62 219 ARG A N 1
ATOM 1688 C CA . ARG A 1 219 ? 5.988 1.217 1.645 1 94.62 219 ARG A CA 1
ATOM 1689 C C . ARG A 1 219 ? 4.883 2.268 1.664 1 94.62 219 ARG A C 1
ATOM 1691 O O . ARG A 1 219 ? 5.102 3.416 1.275 1 94.62 219 ARG A O 1
ATOM 1698 N N . THR A 1 220 ? 3.725 1.809 2.082 1 97 220 THR A N 1
ATOM 1699 C CA . THR A 1 220 ? 2.648 2.766 2.316 1 97 220 THR A CA 1
ATOM 1700 C C . THR A 1 220 ? 2.988 3.688 3.482 1 97 220 THR A C 1
ATOM 1702 O O . THR A 1 220 ? 3.4 3.225 4.547 1 97 220 THR A O 1
ATOM 1705 N N . ARG A 1 221 ? 2.939 4.914 3.213 1 97.81 221 ARG A N 1
ATOM 1706 C CA . ARG A 1 221 ? 3.055 5.863 4.316 1 97.81 221 ARG A CA 1
ATOM 1707 C C . ARG A 1 221 ? 1.755 5.941 5.109 1 97.81 221 ARG A C 1
ATOM 1709 O O . ARG A 1 221 ? 0.679 6.121 4.535 1 97.81 221 ARG A O 1
ATOM 1716 N N . GLU A 1 222 ? 1.841 5.773 6.43 1 98.56 222 GLU A N 1
ATOM 1717 C CA . GLU A 1 222 ? 0.689 5.852 7.324 1 98.56 222 GLU A CA 1
ATOM 1718 C C . GLU A 1 222 ? 0.841 7 8.32 1 98.56 222 GLU A C 1
ATOM 1720 O O . GLU A 1 222 ? 1.807 7.039 9.086 1 98.56 222 GLU A O 1
ATOM 1725 N N . THR A 1 223 ? -0.077 7.902 8.25 1 98.75 223 THR A N 1
ATOM 1726 C CA . THR A 1 223 ? -0.095 9.047 9.156 1 98.75 223 THR A CA 1
ATOM 1727 C C . THR A 1 223 ? -1.511 9.32 9.656 1 98.75 223 THR A C 1
ATOM 1729 O O . THR A 1 223 ? -2.484 9.07 8.945 1 98.75 223 THR A O 1
ATOM 1732 N N . VAL A 1 224 ? -1.625 9.773 10.875 1 98.88 224 VAL A N 1
ATOM 1733 C CA . VAL A 1 224 ? -2.895 10.258 11.398 1 98.88 224 VAL A CA 1
ATOM 1734 C C . VAL A 1 224 ? -2.793 11.758 11.695 1 98.88 224 VAL A C 1
ATOM 1736 O O . VAL A 1 224 ? -1.913 12.195 12.438 1 98.88 224 VAL A O 1
ATOM 1739 N N . TYR A 1 225 ? -3.709 12.508 11.109 1 98.31 225 TYR A N 1
ATOM 1740 C CA . TYR A 1 225 ? -3.734 13.953 11.312 1 98.31 225 TYR A CA 1
ATOM 1741 C C . TYR A 1 225 ? -4.863 14.352 12.258 1 98.31 225 TYR A C 1
ATOM 1743 O O . TYR A 1 225 ? -5.961 13.797 12.188 1 98.31 225 TYR A O 1
ATOM 1751 N N . PHE A 1 226 ? -4.559 15.281 13.062 1 97.88 226 PHE A N 1
ATOM 1752 C CA . PHE A 1 226 ? -5.512 15.93 13.953 1 97.88 226 PHE A CA 1
ATOM 1753 C C . PHE A 1 226 ? -5.543 17.438 13.719 1 97.88 226 PHE A C 1
ATOM 1755 O O . PHE A 1 226 ? -4.5 18.047 13.469 1 97.88 226 PHE A O 1
ATOM 1762 N N . ARG A 1 227 ? -6.691 17.953 13.773 1 95 227 ARG A N 1
ATOM 1763 C CA . ARG A 1 227 ? -6.879 19.391 13.656 1 95 227 ARG A CA 1
ATOM 1764 C C . ARG A 1 227 ? -7.449 19.969 14.938 1 95 227 ARG A C 1
ATOM 1766 O O . ARG A 1 227 ? -8.562 19.625 15.344 1 95 227 ARG A O 1
ATOM 1773 N N . LEU A 1 228 ? -6.668 20.859 15.547 1 95.75 228 LEU A N 1
ATOM 1774 C CA . LEU A 1 228 ? -7.074 21.438 16.828 1 95.75 228 LEU A CA 1
ATOM 1775 C C . LEU A 1 228 ? -7.418 22.906 16.688 1 95.75 228 LEU A C 1
ATOM 1777 O O . LEU A 1 228 ? -6.781 23.625 15.922 1 95.75 228 LEU A O 1
ATOM 1781 N N . LEU A 1 229 ? -8.344 23.266 17.422 1 92.94 229 LEU A N 1
ATOM 1782 C CA . LEU A 1 229 ? -8.75 24.656 17.531 1 92.94 229 LEU A CA 1
ATOM 1783 C C . LEU A 1 229 ? -8.352 25.234 18.891 1 92.94 229 LEU A C 1
ATOM 1785 O O . LEU A 1 229 ? -8.641 24.625 19.938 1 92.94 229 LEU A O 1
ATOM 1789 N N . HIS A 1 230 ? -7.633 26.344 18.797 1 93.31 230 HIS A N 1
ATOM 1790 C CA . HIS A 1 230 ? -7.387 27.062 20.047 1 93.31 230 HIS A CA 1
ATOM 1791 C C . HIS A 1 230 ? -8.688 27.359 20.781 1 93.31 230 HIS A C 1
ATOM 1793 O O . HIS A 1 230 ? -9.688 27.703 20.141 1 93.31 230 HIS A O 1
ATOM 1799 N N . PRO A 1 231 ? -8.688 27.312 22.094 1 89.88 231 PRO A N 1
ATOM 1800 C CA . PRO A 1 231 ? -9.93 27.531 22.828 1 89.88 231 PRO A CA 1
ATOM 1801 C C . PRO A 1 231 ? -10.539 28.906 22.578 1 89.88 231 PRO A C 1
ATOM 1803 O O . PRO A 1 231 ? -11.758 29.078 22.703 1 89.88 231 PRO A O 1
ATOM 1806 N N . ARG A 1 232 ? -9.773 29.828 22.234 1 85.44 232 ARG A N 1
ATOM 1807 C CA . ARG A 1 232 ? -10.258 31.188 21.984 1 85.44 232 ARG A CA 1
ATOM 1808 C C . ARG A 1 232 ? -10.664 31.359 20.531 1 85.44 232 ARG A C 1
ATOM 1810 O O . ARG A 1 232 ? -11.18 32.406 20.141 1 85.44 232 ARG A O 1
ATOM 1817 N N . ASP A 1 233 ? -10.398 30.359 19.719 1 79.75 233 ASP A N 1
ATOM 1818 C CA . ASP A 1 233 ? -10.648 30.469 18.297 1 79.75 233 ASP A CA 1
ATOM 1819 C C . ASP A 1 233 ? -12.102 30.141 17.969 1 79.75 233 ASP A C 1
ATOM 1821 O O . ASP A 1 233 ? -12.57 29.031 18.234 1 79.75 233 ASP A O 1
ATOM 1825 N N . GLY A 1 234 ? -12.891 31.125 17.578 1 71.5 234 GLY A N 1
ATOM 1826 C CA . GLY A 1 234 ? -14.258 30.906 17.141 1 71.5 234 GLY A CA 1
ATOM 1827 C C . GLY A 1 234 ? -14.352 30.359 15.727 1 71.5 234 GLY A C 1
ATOM 1828 O O . GLY A 1 234 ? -15.398 30.469 15.086 1 71.5 234 GLY A O 1
ATOM 1829 N N . ALA A 1 235 ? -13.477 29.641 15.188 1 65.69 235 ALA A N 1
ATOM 1830 C CA . ALA A 1 235 ? -13.336 28.969 13.898 1 65.69 235 ALA A CA 1
ATOM 1831 C C . ALA A 1 235 ? -13.82 29.859 12.758 1 65.69 235 ALA A C 1
ATOM 1833 O O . ALA A 1 235 ? -13.359 29.734 11.625 1 65.69 235 ALA A O 1
ATOM 1834 N N . HIS A 1 236 ? -14.703 30.781 13.07 1 69.81 236 HIS A N 1
ATOM 1835 C CA . HIS A 1 236 ? -15.289 31.609 12.031 1 69.81 236 HIS A CA 1
ATOM 1836 C C . HIS A 1 236 ? -14.727 33.031 12.078 1 69.81 236 HIS A C 1
ATOM 1838 O O . HIS A 1 236 ? -15.023 33.844 11.203 1 69.81 236 HIS A O 1
ATOM 1844 N N . ASP A 1 237 ? -13.867 33.25 13.047 1 71.5 237 ASP A N 1
ATOM 1845 C CA . ASP A 1 237 ? -13.18 34.531 13.125 1 71.5 237 ASP A CA 1
ATOM 1846 C C . ASP A 1 237 ? -11.961 34.562 12.203 1 71.5 237 ASP A C 1
ATOM 1848 O O . ASP A 1 237 ? -11 33.812 12.414 1 71.5 237 ASP A O 1
ATOM 1852 N N . PRO A 1 238 ? -12.031 35.406 11.18 1 75.5 238 PRO A N 1
ATOM 1853 C CA . PRO A 1 238 ? -10.914 35.406 10.234 1 75.5 238 PRO A CA 1
ATOM 1854 C C . PRO A 1 238 ? -9.695 36.156 10.758 1 75.5 238 PRO A C 1
ATOM 1856 O O . PRO A 1 238 ? -8.641 36.156 10.117 1 75.5 238 PRO A O 1
ATOM 1859 N N . SER A 1 239 ? -9.812 36.75 11.891 1 76.62 239 SER A N 1
ATOM 1860 C CA . SER A 1 239 ? -8.758 37.625 12.398 1 76.62 239 SER A CA 1
ATOM 1861 C C . SER A 1 239 ? -7.43 36.906 12.516 1 76.62 239 SER A C 1
ATOM 1863 O O . SER A 1 239 ? -6.379 37.438 12.172 1 76.62 239 SER A O 1
ATOM 1865 N N . PRO A 1 240 ? -7.5 35.656 12.875 1 83.06 240 PRO A N 1
ATOM 1866 C CA . PRO A 1 240 ? -6.215 34.969 13.016 1 83.06 240 PRO A CA 1
ATOM 1867 C C . PRO A 1 240 ? -5.516 34.719 11.68 1 83.06 240 PRO A C 1
ATOM 1869 O O . PRO A 1 240 ? -4.32 34.438 11.641 1 83.06 240 PRO A O 1
ATOM 1872 N N . LEU A 1 241 ? -6.23 34.906 10.617 1 83.31 241 LEU A N 1
ATOM 1873 C CA . LEU A 1 241 ? -5.629 34.75 9.297 1 83.31 241 LEU A CA 1
ATOM 1874 C C . LEU A 1 241 ? -4.629 35.875 9.023 1 83.31 241 LEU A C 1
ATOM 1876 O O . LEU A 1 241 ? -3.711 35.719 8.219 1 83.31 241 LEU A O 1
ATOM 1880 N N . MET A 1 242 ? -4.844 37 9.703 1 87.62 242 MET A N 1
ATOM 1881 C CA . MET A 1 242 ? -4.055 38.188 9.398 1 87.62 242 MET A CA 1
ATOM 1882 C C . MET A 1 242 ? -2.9 38.344 10.383 1 87.62 242 MET A C 1
ATOM 1884 O O . MET A 1 242 ? -2.127 39.312 10.289 1 87.62 242 MET A O 1
ATOM 1888 N N . ASP A 1 243 ? -2.869 37.469 11.273 1 90.56 243 ASP A N 1
ATOM 1889 C CA . ASP A 1 243 ? -1.852 37.562 12.32 1 90.56 243 ASP A CA 1
ATOM 1890 C C . ASP A 1 243 ? -1.33 36.188 12.703 1 90.56 243 ASP A C 1
ATOM 1892 O O . ASP A 1 243 ? -1.953 35.469 13.5 1 90.56 243 ASP A O 1
ATOM 1896 N N . GLU A 1 244 ? -0.125 35.875 12.234 1 91.69 244 GLU A N 1
ATOM 1897 C CA . GLU A 1 244 ? 0.468 34.562 12.469 1 91.69 244 GLU A CA 1
ATOM 1898 C C . GLU A 1 244 ? 0.684 34.312 13.953 1 91.69 244 GLU A C 1
ATOM 1900 O O . GLU A 1 244 ? 0.866 33.156 14.375 1 91.69 244 GLU A O 1
ATOM 1905 N N . ARG A 1 245 ? 0.648 35.344 14.719 1 93.56 245 ARG A N 1
ATOM 1906 C CA . ARG A 1 245 ? 0.937 35.219 16.141 1 93.56 245 ARG A CA 1
ATOM 1907 C C . ARG A 1 245 ? -0.336 34.938 16.938 1 93.56 245 ARG A C 1
ATOM 1909 O O . ARG A 1 245 ? -0.274 34.531 18.094 1 93.56 245 ARG A O 1
ATOM 1916 N N . ALA A 1 246 ? -1.438 35.156 16.141 1 86.81 246 ALA A N 1
ATOM 1917 C CA . ALA A 1 246 ? -2.732 35.031 16.797 1 86.81 246 ALA A CA 1
ATOM 1918 C C . ALA A 1 246 ? -2.934 33.625 17.344 1 86.81 246 ALA A C 1
ATOM 1920 O O . ALA A 1 246 ? -2.705 32.625 16.641 1 86.81 246 ALA A O 1
ATOM 1921 N N . MET A 1 247 ? -2.971 33.312 18.578 1 90.75 247 MET A N 1
ATOM 1922 C CA . MET A 1 247 ? -3.346 32.062 19.234 1 90.75 247 MET A CA 1
ATOM 1923 C C . MET A 1 247 ? -2.111 31.312 19.719 1 90.75 247 MET A C 1
ATOM 1925 O O . MET A 1 247 ? -2.215 30.172 20.172 1 90.75 247 MET A O 1
ATOM 1929 N N . PHE A 1 248 ? -0.962 31.828 19.422 1 95.25 248 PHE A N 1
ATOM 1930 C CA . PHE A 1 248 ? 0.281 31.156 19.781 1 95.25 248 PHE A CA 1
ATOM 1931 C C . PHE A 1 248 ? 1.081 32 20.781 1 95.25 248 PHE A C 1
ATOM 1933 O O . PHE A 1 248 ? 2.256 32.281 20.547 1 95.25 248 PHE A O 1
ATOM 1940 N N . ASP A 1 249 ? 0.488 32.188 21.906 1 93.81 249 ASP A N 1
ATOM 1941 C CA . ASP A 1 249 ? 1.053 33.062 22.938 1 93.81 249 ASP A CA 1
ATOM 1942 C C . ASP A 1 249 ? 2.301 32.406 23.562 1 93.81 249 ASP A C 1
ATOM 1944 O O . ASP A 1 249 ? 3.107 33.125 24.172 1 93.81 249 ASP A O 1
ATOM 1948 N N . GLY A 1 250 ? 2.447 31.141 23.391 1 94.12 250 GLY A N 1
ATOM 1949 C CA . GLY A 1 250 ? 3.594 30.469 23.984 1 94.12 250 GLY A CA 1
ATOM 1950 C C . GLY A 1 250 ? 4.797 30.438 23.062 1 94.12 250 GLY A C 1
ATOM 1951 O O . GLY A 1 250 ? 5.852 29.906 23.422 1 94.12 250 GLY A O 1
ATOM 1952 N N . VAL A 1 251 ? 4.684 30.906 21.859 1 94.81 251 VAL A N 1
ATOM 1953 C CA . VAL A 1 251 ? 5.746 30.922 20.859 1 94.81 251 VAL A CA 1
ATOM 1954 C C . VAL A 1 251 ? 6.613 32.156 21.047 1 94.81 251 VAL A C 1
ATOM 1956 O O . VAL A 1 251 ? 6.121 33.219 21.438 1 94.81 251 VAL A O 1
ATOM 1959 N N . ASP A 1 252 ? 7.906 32.062 20.812 1 92.88 252 ASP A N 1
ATOM 1960 C CA . ASP A 1 252 ? 8.828 33.188 20.844 1 92.88 252 ASP A CA 1
ATOM 1961 C C . ASP A 1 252 ? 8.906 33.875 19.484 1 92.88 252 ASP A C 1
ATOM 1963 O O . ASP A 1 252 ? 9.703 33.469 18.625 1 92.88 252 ASP A O 1
ATOM 1967 N N . TRP A 1 253 ? 8.258 34.938 19.312 1 92.12 253 TRP A N 1
ATOM 1968 C CA . TRP A 1 253 ? 8.133 35.625 18.031 1 92.12 253 TRP A CA 1
ATOM 1969 C C . TRP A 1 253 ? 9.219 36.688 17.875 1 92.12 253 TRP A C 1
ATOM 1971 O O . TRP A 1 253 ? 9.18 37.5 16.938 1 92.12 253 TRP A O 1
ATOM 1981 N N . SER A 1 254 ? 10.188 36.844 18.766 1 82.81 254 SER A N 1
ATOM 1982 C CA . SER A 1 254 ? 11.195 37.906 18.766 1 82.81 254 SER A CA 1
ATOM 1983 C C . SER A 1 254 ? 12.117 37.781 17.547 1 82.81 254 SER A C 1
ATOM 1985 O O . SER A 1 254 ? 12.625 38.781 17.047 1 82.81 254 SER A O 1
ATOM 1987 N N . THR A 1 255 ? 12.531 36.594 17.141 1 63.59 255 THR A N 1
ATOM 1988 C CA . THR A 1 255 ? 13.5 36.438 16.062 1 63.59 255 THR A CA 1
ATOM 1989 C C . THR A 1 255 ? 12.875 36.781 14.711 1 63.59 255 THR A C 1
ATOM 1991 O O . THR A 1 255 ? 13.578 36.906 13.703 1 63.59 255 THR A O 1
ATOM 1994 N N . ASN A 1 256 ? 11.656 36.906 14.445 1 59.28 256 ASN A N 1
ATOM 1995 C CA . ASN A 1 256 ? 11.008 37.062 13.148 1 59.28 256 ASN A CA 1
ATOM 1996 C C . ASN A 1 256 ? 10.828 38.531 12.781 1 59.28 256 ASN A C 1
ATOM 1998 O O . ASN A 1 256 ? 10.07 38.844 11.867 1 59.28 256 ASN A O 1
ATOM 2002 N N . GLN A 1 257 ? 11.25 39.5 13.594 1 48 257 GLN A N 1
ATOM 2003 C CA . GLN A 1 257 ? 11.031 40.906 13.297 1 48 257 GLN A CA 1
ATOM 2004 C C . GLN A 1 257 ? 11.875 41.375 12.109 1 48 257 GLN A C 1
ATOM 2006 O O . GLN A 1 257 ? 11.734 42.5 11.633 1 48 257 GLN A O 1
ATOM 2011 N N . GLU A 1 258 ? 12.859 40.531 11.656 1 42 258 GLU A N 1
ATOM 2012 C CA . GLU A 1 258 ? 13.469 41.156 10.484 1 42 258 GLU A CA 1
ATOM 2013 C C . GLU A 1 258 ? 12.695 40.812 9.211 1 42 258 GLU A C 1
ATOM 2015 O O . GLU A 1 258 ? 12.195 39.688 9.062 1 42 258 GLU A O 1
ATOM 2020 N N . MET B 1 1 ? -5.504 -33.969 2.65 1 74 1 MET B N 1
ATOM 2021 C CA . MET B 1 1 ? -5.75 -34.781 1.463 1 74 1 MET B CA 1
ATOM 2022 C C . MET B 1 1 ? -6.75 -34.094 0.535 1 74 1 MET B C 1
ATOM 2024 O O . MET B 1 1 ? -7.629 -33.375 0.992 1 74 1 MET B O 1
ATOM 2028 N N . ILE B 1 2 ? -6.418 -34 -0.825 1 91.38 2 ILE B N 1
ATOM 2029 C CA . ILE B 1 2 ? -7.352 -33.375 -1.759 1 91.38 2 ILE B CA 1
ATOM 2030 C C . ILE B 1 2 ? -8.414 -34.406 -2.172 1 91.38 2 ILE B C 1
ATOM 2032 O O . ILE B 1 2 ? -8.164 -35.594 -2.203 1 91.38 2 ILE B O 1
ATOM 2036 N N . THR B 1 3 ? -9.656 -33.969 -2.346 1 94.38 3 THR B N 1
ATOM 2037 C CA . THR B 1 3 ? -10.805 -34.781 -2.709 1 94.38 3 THR B CA 1
ATOM 2038 C C . THR B 1 3 ? -10.773 -35.125 -4.195 1 94.38 3 THR B C 1
ATOM 2040 O O . THR B 1 3 ? -10 -34.531 -4.957 1 94.38 3 THR B O 1
ATOM 2043 N N . ASN B 1 4 ? -11.609 -36.125 -4.551 1 93.25 4 ASN B N 1
ATOM 2044 C CA . ASN B 1 4 ? -11.742 -36.438 -5.961 1 93.25 4 ASN B CA 1
ATOM 2045 C C . ASN B 1 4 ? -12.273 -35.281 -6.77 1 93.25 4 ASN B C 1
ATOM 2047 O O . ASN B 1 4 ? -11.875 -35.062 -7.918 1 93.25 4 ASN B O 1
ATOM 2051 N N . GLU B 1 5 ? -13.148 -34.594 -6.152 1 93.75 5 GLU B N 1
ATOM 2052 C CA . GLU B 1 5 ? -13.688 -33.406 -6.809 1 93.75 5 GLU B CA 1
ATOM 2053 C C . GLU B 1 5 ? -12.602 -32.375 -7.082 1 93.75 5 GLU B C 1
ATOM 2055 O O . GLU B 1 5 ? -12.586 -31.734 -8.133 1 93.75 5 GLU B O 1
ATOM 2060 N N . GLN B 1 6 ? -11.719 -32.25 -6.164 1 96 6 GLN B N 1
ATOM 2061 C CA . GLN B 1 6 ? -10.609 -31.312 -6.32 1 96 6 GLN B CA 1
ATOM 2062 C C . GLN B 1 6 ? -9.648 -31.781 -7.414 1 96 6 GLN B C 1
ATOM 2064 O O . GLN B 1 6 ? -9.141 -30.969 -8.188 1 96 6 GLN B O 1
ATOM 2069 N N . ARG B 1 7 ? -9.43 -33.062 -7.492 1 95.62 7 ARG B N 1
ATOM 2070 C CA . ARG B 1 7 ? -8.578 -33.625 -8.547 1 95.62 7 ARG B CA 1
ATOM 2071 C C . ARG B 1 7 ? -9.172 -33.344 -9.922 1 95.62 7 ARG B C 1
ATOM 2073 O O . ARG B 1 7 ? -8.453 -32.969 -10.844 1 95.62 7 ARG B O 1
ATOM 2080 N N . THR B 1 8 ? -10.438 -33.531 -10.055 1 94.81 8 THR B N 1
ATOM 2081 C CA . THR B 1 8 ? -11.133 -33.312 -11.312 1 94.81 8 THR B CA 1
ATOM 2082 C C . THR B 1 8 ? -11.141 -31.828 -11.68 1 94.81 8 THR B C 1
ATOM 2084 O O . THR B 1 8 ? -10.961 -31.469 -12.844 1 94.81 8 THR B O 1
ATOM 2087 N N . ALA B 1 9 ? -11.359 -31.031 -10.695 1 95.56 9 ALA B N 1
ATOM 2088 C CA . ALA B 1 9 ? -11.367 -29.594 -10.922 1 95.56 9 ALA B CA 1
ATOM 2089 C C . ALA B 1 9 ? -10.008 -29.109 -11.414 1 95.56 9 ALA B C 1
ATOM 2091 O O . ALA B 1 9 ? -9.938 -28.266 -12.312 1 95.56 9 ALA B O 1
ATOM 2092 N N . PHE B 1 10 ? -8.984 -29.625 -10.781 1 97.69 10 PHE B N 1
ATOM 2093 C CA . PHE B 1 10 ? -7.641 -29.266 -11.219 1 97.69 10 PHE B CA 1
ATOM 2094 C C . PHE B 1 10 ? -7.41 -29.656 -12.664 1 97.69 10 PHE B C 1
ATOM 2096 O O . PHE B 1 10 ? -6.828 -28.906 -13.445 1 97.69 10 PHE B O 1
ATOM 2103 N N . ALA B 1 11 ? -7.852 -30.828 -13.008 1 96.56 11 ALA B N 1
ATOM 2104 C CA . ALA B 1 11 ? -7.711 -31.297 -14.383 1 96.56 11 ALA B CA 1
ATOM 2105 C C . ALA B 1 11 ? -8.461 -30.391 -15.352 1 96.56 11 ALA B C 1
ATOM 2107 O O . ALA B 1 11 ? -7.953 -30.078 -16.438 1 96.56 11 ALA B O 1
ATOM 2108 N N . ARG B 1 12 ? -9.586 -29.953 -14.992 1 95.19 12 ARG B N 1
ATOM 2109 C CA . ARG B 1 12 ? -10.469 -29.156 -15.844 1 95.19 12 ARG B CA 1
ATOM 2110 C C . ARG B 1 12 ? -9.992 -27.719 -15.945 1 95.19 12 ARG B C 1
ATOM 2112 O O . ARG B 1 12 ? -9.859 -27.172 -17.047 1 95.19 12 ARG B O 1
ATOM 2119 N N . ASP B 1 13 ? -9.68 -27.156 -14.82 1 96.06 13 ASP B N 1
ATOM 2120 C CA . ASP B 1 13 ? -9.5 -25.719 -14.758 1 96.06 13 ASP B CA 1
ATOM 2121 C C . ASP B 1 13 ? -8.023 -25.344 -14.758 1 96.06 13 ASP B C 1
ATOM 2123 O O . ASP B 1 13 ? -7.66 -24.203 -15.086 1 96.06 13 ASP B O 1
ATOM 2127 N N . GLY B 1 14 ? -7.148 -26.266 -14.312 1 97.06 14 GLY B N 1
ATOM 2128 C CA . GLY B 1 14 ? -5.719 -26 -14.273 1 97.06 14 GLY B CA 1
ATOM 2129 C C . GLY B 1 14 ? -5.27 -25.375 -12.961 1 97.06 14 GLY B C 1
ATOM 2130 O O . GLY B 1 14 ? -4.105 -24.984 -12.82 1 97.06 14 GLY B O 1
ATOM 2131 N N . TYR B 1 15 ? -6.203 -25.266 -11.977 1 98 15 TYR B N 1
ATOM 2132 C CA . TYR B 1 15 ? -5.848 -24.734 -10.664 1 98 15 TYR B CA 1
ATOM 2133 C C . TYR B 1 15 ? -6.809 -25.25 -9.594 1 98 15 TYR B C 1
ATOM 2135 O O . TYR B 1 15 ? -7.879 -25.766 -9.914 1 98 15 TYR B O 1
ATOM 2143 N N . LEU B 1 16 ? -6.363 -25.172 -8.383 1 97.69 16 LEU B N 1
ATOM 2144 C CA . LEU B 1 16 ? -7.129 -25.484 -7.184 1 97.69 16 LEU B CA 1
ATOM 2145 C C . LEU B 1 16 ? -6.945 -24.422 -6.113 1 97.69 16 LEU B C 1
ATOM 2147 O O . LEU B 1 16 ? -5.84 -23.906 -5.934 1 97.69 16 LEU B O 1
ATOM 2151 N N . VAL B 1 17 ? -8.062 -24.094 -5.438 1 98.25 17 VAL B N 1
ATOM 2152 C CA . VAL B 1 17 ? -7.977 -23.219 -4.27 1 98.25 17 VAL B CA 1
ATOM 2153 C C . VAL B 1 17 ? -8.211 -24.031 -2.998 1 98.25 17 VAL B C 1
ATOM 2155 O O . VAL B 1 17 ? -9.289 -24.594 -2.797 1 98.25 17 VAL B O 1
ATOM 2158 N N . LEU B 1 18 ? -7.172 -24.172 -2.174 1 98.38 18 LEU B N 1
ATOM 2159 C CA . LEU B 1 18 ? -7.309 -24.75 -0.844 1 98.38 18 LEU B CA 1
ATOM 2160 C C . LEU B 1 18 ? -7.754 -23.703 0.17 1 98.38 18 LEU B C 1
ATOM 2162 O O . LEU B 1 18 ? -6.984 -22.812 0.516 1 98.38 18 LEU B O 1
ATOM 2166 N N . ARG B 1 19 ? -8.984 -23.875 0.669 1 98.06 19 ARG B N 1
ATOM 2167 C CA . ARG B 1 19 ? -9.578 -22.859 1.544 1 98.06 19 ARG B CA 1
ATOM 2168 C C . ARG B 1 19 ? -9.07 -23.016 2.973 1 98.06 19 ARG B C 1
ATOM 2170 O O . ARG B 1 19 ? -8.945 -24.125 3.482 1 98.06 19 ARG B O 1
ATOM 2177 N N . ALA B 1 20 ? -8.734 -21.906 3.6 1 98.06 20 ALA B N 1
ATOM 2178 C CA . ALA B 1 20 ? -8.312 -21.859 5 1 98.06 20 ALA B CA 1
ATOM 2179 C C . ALA B 1 20 ? -7.23 -22.891 5.289 1 98.06 20 ALA B C 1
ATOM 2181 O O . ALA B 1 20 ? -7.297 -23.594 6.293 1 98.06 20 ALA B O 1
ATOM 2182 N N . CYS B 1 21 ? -6.316 -22.969 4.375 1 98.25 21 CYS B N 1
ATOM 2183 C CA . CYS B 1 21 ? -5.25 -23.969 4.453 1 98.25 21 CYS B CA 1
ATOM 2184 C C . CYS B 1 21 ? -4.199 -23.562 5.48 1 98.25 21 CYS B C 1
ATOM 2186 O O . CYS B 1 21 ? -3.742 -24.391 6.266 1 98.25 21 CYS B O 1
ATOM 2188 N N . VAL B 1 22 ? -3.816 -22.359 5.531 1 98.75 22 VAL B N 1
ATOM 2189 C CA . VAL B 1 22 ? -2.77 -21.859 6.414 1 98.75 22 VAL B CA 1
ATOM 2190 C C . VAL B 1 22 ? -3.398 -21.188 7.637 1 98.75 22 VAL B C 1
ATOM 2192 O O . VAL B 1 22 ? -4.266 -20.328 7.508 1 98.75 22 VAL B O 1
ATOM 2195 N N . PRO B 1 23 ? -2.953 -21.531 8.789 1 98.56 23 PRO B N 1
ATOM 2196 C CA . PRO B 1 23 ? -3.512 -20.953 10.008 1 98.56 23 PRO B CA 1
ATOM 2197 C C . PRO B 1 23 ? -3.268 -19.453 10.117 1 98.56 23 PRO B C 1
ATOM 2199 O O . PRO B 1 23 ? -2.24 -18.953 9.648 1 98.56 23 PRO B O 1
ATOM 2202 N N . THR B 1 24 ? -4.16 -18.812 10.867 1 98 24 THR B N 1
ATOM 2203 C CA . THR B 1 24 ? -4.18 -17.359 11.008 1 98 24 THR B CA 1
ATOM 2204 C C . THR B 1 24 ? -2.9 -16.859 11.672 1 98 24 THR B C 1
ATOM 2206 O O . THR B 1 24 ? -2.385 -15.797 11.32 1 98 24 THR B O 1
ATOM 2209 N N . GLU B 1 25 ? -2.414 -17.594 12.594 1 98 25 GLU B N 1
ATOM 2210 C CA . GLU B 1 25 ? -1.218 -17.172 13.32 1 98 25 GLU B CA 1
ATOM 2211 C C . GLU B 1 25 ? -0.015 -17.078 12.383 1 98 25 GLU B C 1
ATOM 2213 O O . GLU B 1 25 ? 0.815 -16.172 12.531 1 98 25 GLU B O 1
ATOM 2218 N N . ARG B 1 26 ? 0.083 -17.984 11.438 1 98.62 26 ARG B N 1
ATOM 2219 C CA . ARG B 1 26 ? 1.1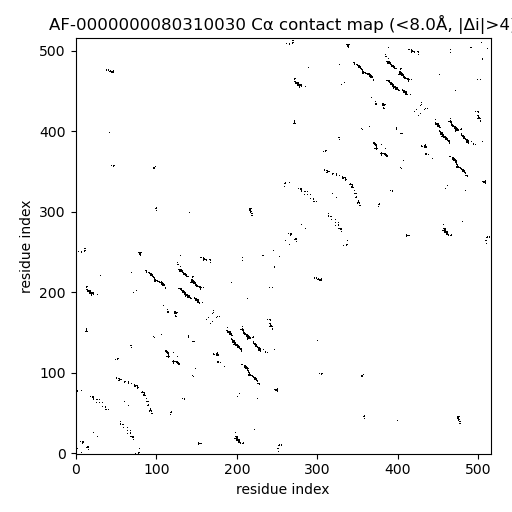76 -17.969 10.477 1 98.62 26 ARG B CA 1
ATOM 2220 C C . ARG B 1 26 ? 1.026 -16.797 9.508 1 98.62 26 ARG B C 1
ATOM 2222 O O . ARG B 1 26 ? 2.02 -16.172 9.117 1 98.62 26 ARG B O 1
ATOM 2229 N N . ILE B 1 27 ? -0.227 -16.5 9.18 1 98.69 27 ILE B N 1
ATOM 2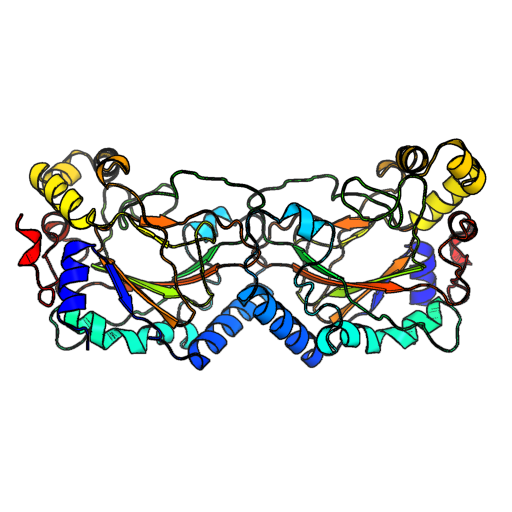230 C CA . ILE B 1 27 ? -0.505 -15.375 8.305 1 98.69 27 ILE B CA 1
ATOM 2231 C C . ILE B 1 27 ? -0.076 -14.078 8.992 1 98.69 27 ILE B C 1
ATOM 2233 O O . ILE B 1 27 ? 0.623 -13.258 8.398 1 98.69 27 ILE B O 1
ATOM 2237 N N . ARG B 1 28 ? -0.439 -13.898 10.234 1 97.31 28 ARG B N 1
ATOM 2238 C CA . ARG B 1 28 ? -0.104 -12.703 10.992 1 97.31 28 ARG B CA 1
ATOM 2239 C C . ARG B 1 28 ? 1.406 -12.539 11.117 1 97.31 28 ARG B C 1
ATOM 2241 O O . ARG B 1 28 ? 1.929 -11.43 10.977 1 97.31 28 ARG B O 1
ATOM 2248 N N . ALA B 1 29 ? 2.08 -13.641 11.383 1 98.25 29 ALA B N 1
ATOM 2249 C CA . ALA B 1 29 ? 3.533 -13.594 11.523 1 98.25 29 ALA B CA 1
ATOM 2250 C C . ALA B 1 29 ? 4.199 -13.164 10.219 1 98.25 29 ALA B C 1
ATOM 2252 O O . ALA B 1 29 ? 5.121 -12.344 10.227 1 98.25 29 ALA B O 1
ATOM 2253 N N . ALA B 1 30 ? 3.766 -13.719 9.117 1 98.81 30 ALA B N 1
ATOM 2254 C CA . ALA B 1 30 ? 4.336 -13.375 7.812 1 98.81 30 ALA B CA 1
ATOM 2255 C C . ALA B 1 30 ? 4.09 -11.906 7.477 1 98.81 30 ALA B C 1
ATOM 2257 O O . ALA B 1 30 ? 5 -11.211 7.02 1 98.81 30 ALA B O 1
ATOM 2258 N N . ARG B 1 31 ? 2.865 -11.422 7.754 1 98.44 31 ARG B N 1
ATOM 2259 C CA . ARG B 1 31 ? 2.539 -10.031 7.461 1 98.44 31 ARG B CA 1
ATOM 2260 C C . ARG B 1 31 ? 3.373 -9.078 8.32 1 98.44 31 ARG B C 1
ATOM 2262 O O . ARG B 1 31 ? 3.793 -8.023 7.852 1 98.44 31 ARG B O 1
ATOM 2269 N N . ALA B 1 32 ? 3.557 -9.477 9.555 1 97.06 32 ALA B N 1
ATOM 2270 C CA . ALA B 1 32 ? 4.395 -8.664 10.43 1 97.06 32 ALA B CA 1
ATOM 2271 C C . ALA B 1 32 ? 5.828 -8.594 9.914 1 97.06 32 ALA B C 1
ATOM 2273 O O . ALA B 1 32 ? 6.453 -7.535 9.938 1 97.06 32 ALA B O 1
ATOM 2274 N N . ARG B 1 33 ? 6.367 -9.758 9.422 1 98.12 33 ARG B N 1
ATOM 2275 C CA . ARG B 1 33 ? 7.715 -9.805 8.859 1 98.12 33 ARG B CA 1
ATOM 2276 C C . ARG B 1 33 ? 7.824 -8.914 7.629 1 98.12 33 ARG B C 1
ATOM 2278 O O . ARG B 1 33 ? 8.82 -8.203 7.453 1 98.12 33 ARG B O 1
ATOM 2285 N N . ILE B 1 34 ? 6.824 -8.922 6.812 1 98.5 34 ILE B N 1
ATOM 2286 C CA . ILE B 1 34 ? 6.805 -8.125 5.59 1 98.5 34 ILE B CA 1
ATOM 2287 C C . ILE B 1 34 ? 6.766 -6.637 5.945 1 98.5 34 ILE B C 1
ATOM 2289 O O . ILE B 1 34 ? 7.531 -5.844 5.395 1 98.5 34 ILE B O 1
ATOM 2293 N N . ALA B 1 35 ? 5.914 -6.273 6.914 1 96.81 35 ALA B N 1
ATOM 2294 C CA . ALA B 1 35 ? 5.816 -4.883 7.344 1 96.81 35 ALA B CA 1
ATOM 2295 C C . ALA B 1 35 ? 7.156 -4.375 7.867 1 96.81 35 ALA B C 1
ATOM 2297 O O . ALA B 1 35 ? 7.594 -3.275 7.52 1 96.81 35 ALA B O 1
ATOM 2298 N N . ASP B 1 36 ? 7.797 -5.191 8.656 1 96.5 36 ASP B N 1
ATOM 2299 C CA . ASP B 1 36 ? 9.094 -4.824 9.219 1 96.5 36 ASP B CA 1
ATOM 2300 C C . ASP B 1 36 ? 10.141 -4.637 8.125 1 96.5 36 ASP B C 1
ATOM 2302 O O . ASP B 1 36 ? 10.938 -3.699 8.172 1 96.5 36 ASP B O 1
ATOM 2306 N N . ALA B 1 37 ? 10.148 -5.586 7.219 1 97.94 37 ALA B N 1
ATOM 2307 C CA . ALA B 1 37 ? 11.102 -5.504 6.121 1 97.94 37 ALA B CA 1
ATOM 2308 C C . ALA B 1 37 ? 10.859 -4.254 5.273 1 97.94 37 ALA B C 1
ATOM 2310 O O . ALA B 1 37 ? 11.812 -3.594 4.848 1 97.94 37 ALA B O 1
ATOM 2311 N N . LEU B 1 38 ? 9.586 -3.939 5.02 1 97.31 38 LEU B N 1
ATOM 2312 C CA . LEU B 1 38 ? 9.25 -2.754 4.238 1 97.31 38 LEU B CA 1
ATOM 2313 C C . LEU B 1 38 ? 9.664 -1.484 4.977 1 97.31 38 LEU B C 1
ATOM 2315 O O . LEU B 1 38 ? 10.102 -0.513 4.352 1 97.31 38 LEU B O 1
ATOM 2319 N N . ASP B 1 39 ? 9.539 -1.458 6.309 1 96 39 ASP B N 1
ATOM 2320 C CA . ASP B 1 39 ? 9.93 -0.304 7.113 1 96 39 ASP B CA 1
ATOM 2321 C C . ASP B 1 39 ? 11.43 -0.037 7 1 96 39 ASP B C 1
ATOM 2323 O O . ASP B 1 39 ? 11.875 1.102 7.152 1 96 39 ASP B O 1
ATOM 2327 N N . ARG B 1 40 ? 12.188 -1.096 6.676 1 95.5 40 ARG B N 1
ATOM 2328 C CA . ARG B 1 40 ? 13.641 -0.971 6.617 1 95.5 40 ARG B CA 1
ATOM 2329 C C . ARG B 1 40 ? 14.109 -0.736 5.184 1 95.5 40 ARG B C 1
ATOM 2331 O O . ARG B 1 40 ? 15.281 -0.432 4.949 1 95.5 40 ARG B O 1
ATOM 2338 N N . ASP B 1 41 ? 13.203 -0.956 4.254 1 95.25 41 ASP B N 1
ATOM 2339 C CA . ASP B 1 41 ? 13.562 -0.833 2.848 1 95.25 41 ASP B CA 1
ATOM 2340 C C . ASP B 1 41 ? 13.836 0.624 2.475 1 95.25 41 ASP B C 1
ATOM 2342 O O . ASP B 1 41 ? 13.086 1.519 2.869 1 95.25 41 ASP B O 1
ATOM 2346 N N . GLU B 1 42 ? 14.828 0.906 1.741 1 93.81 42 GLU B N 1
ATOM 2347 C CA . GLU B 1 42 ? 15.211 2.268 1.383 1 93.81 42 GLU B CA 1
ATOM 2348 C C . GLU B 1 42 ? 15.125 2.486 -0.125 1 93.81 42 GLU B C 1
ATOM 2350 O O . GLU B 1 42 ? 15.508 3.545 -0.626 1 93.81 42 GLU B O 1
ATOM 2355 N N . SER B 1 43 ? 14.602 1.495 -0.873 1 93.56 43 SER B N 1
ATOM 2356 C CA . SER B 1 43 ? 14.523 1.586 -2.328 1 93.56 43 SER B CA 1
ATOM 2357 C C . SER B 1 43 ? 13.602 2.721 -2.764 1 93.56 43 SER B C 1
ATOM 2359 O O . SER B 1 43 ? 12.562 2.957 -2.143 1 93.56 43 SER B O 1
ATOM 2361 N N . ILE B 1 44 ? 13.953 3.451 -3.83 1 93.69 44 ILE B N 1
ATOM 2362 C CA . ILE B 1 44 ? 13.164 4.527 -4.414 1 93.69 44 ILE B CA 1
ATOM 2363 C C . ILE B 1 44 ? 13.125 4.379 -5.934 1 93.69 44 ILE B C 1
ATOM 2365 O O . ILE B 1 44 ? 14.156 4.129 -6.562 1 93.69 44 ILE B O 1
ATOM 2369 N N . GLY B 1 45 ? 11.992 4.5 -6.465 1 91.06 45 GLY B N 1
ATOM 2370 C CA . GLY B 1 45 ? 11.852 4.512 -7.914 1 91.06 45 GLY B CA 1
ATOM 2371 C C . GLY B 1 45 ? 12.117 3.16 -8.547 1 91.06 45 GLY B C 1
ATOM 2372 O O . GLY B 1 45 ? 12.445 3.082 -9.734 1 91.06 45 GLY B O 1
ATOM 2373 N N . GLU B 1 46 ? 12 2.061 -7.812 1 90.81 46 GLU B N 1
ATOM 2374 C CA . GLU B 1 46 ? 12.383 0.744 -8.32 1 90.81 46 GLU B CA 1
ATOM 2375 C C . GLU B 1 46 ? 11.172 -0.182 -8.414 1 90.81 46 GLU B C 1
ATOM 2377 O O . GLU B 1 46 ? 11.32 -1.402 -8.5 1 90.81 46 GLU B O 1
ATOM 2382 N N . MET B 1 47 ? 10.031 0.369 -8.445 1 89.81 47 MET B N 1
ATOM 2383 C CA . MET B 1 47 ? 8.781 -0.395 -8.43 1 89.81 47 MET B CA 1
ATOM 2384 C C . MET B 1 47 ? 8.758 -1.416 -9.562 1 89.81 47 MET B C 1
ATOM 2386 O O . MET B 1 47 ? 8.438 -2.586 -9.336 1 89.81 47 MET B O 1
ATOM 2390 N N . PRO B 1 48 ? 9.141 -1.053 -10.805 1 84.56 48 PRO B N 1
ATOM 2391 C CA . PRO B 1 48 ? 9.078 -2.037 -11.891 1 84.56 48 PRO B CA 1
ATOM 2392 C C . PRO B 1 48 ? 9.93 -3.273 -11.609 1 84.56 48 PRO B C 1
ATOM 2394 O O . PRO B 1 48 ? 9.523 -4.395 -11.93 1 84.56 48 PRO B O 1
ATOM 2397 N N . ARG B 1 49 ? 11.047 -3.07 -11.016 1 86.5 49 ARG B N 1
ATOM 2398 C CA . ARG B 1 49 ? 11.93 -4.184 -10.688 1 86.5 49 ARG B CA 1
ATOM 2399 C C . ARG B 1 49 ? 11.281 -5.125 -9.68 1 86.5 49 ARG B C 1
ATOM 2401 O O . ARG B 1 49 ? 11.297 -6.344 -9.859 1 86.5 49 ARG B O 1
ATOM 2408 N N . PHE B 1 50 ? 10.688 -4.547 -8.711 1 89.44 50 PHE B N 1
ATOM 2409 C CA . PHE B 1 50 ? 10.109 -5.355 -7.637 1 89.44 50 PHE B CA 1
ATOM 2410 C C . PHE B 1 50 ? 8.844 -6.059 -8.109 1 89.44 50 PHE B C 1
ATOM 2412 O O . PHE B 1 50 ? 8.555 -7.18 -7.691 1 89.44 50 PHE B O 1
ATOM 2419 N N . LEU B 1 51 ? 8.156 -5.465 -9.008 1 86.12 51 LEU B N 1
ATOM 2420 C CA . LEU B 1 51 ? 6.977 -6.102 -9.586 1 86.12 51 LEU B CA 1
ATOM 2421 C C . LEU B 1 51 ? 7.367 -7.324 -10.406 1 86.12 51 LEU B C 1
ATOM 2423 O O . LEU B 1 51 ? 6.613 -8.297 -10.477 1 86.12 51 LEU B O 1
ATOM 2427 N N . ALA B 1 52 ? 8.531 -7.332 -10.953 1 82.81 52 ALA B N 1
ATOM 2428 C CA . ALA B 1 52 ? 8.992 -8.406 -11.828 1 82.81 52 ALA B CA 1
ATOM 2429 C C . ALA B 1 52 ? 9.742 -9.469 -11.031 1 82.81 52 ALA B C 1
ATOM 2431 O O . ALA B 1 52 ? 10.07 -10.531 -11.57 1 82.81 52 ALA B O 1
ATOM 2432 N N . SER B 1 53 ? 10.039 -9.195 -9.812 1 88.5 53 SER B N 1
ATOM 2433 C CA . SER B 1 53 ? 10.797 -10.141 -9 1 88.5 53 SER B CA 1
ATOM 2434 C C . SER B 1 53 ? 10.133 -10.352 -7.641 1 88.5 53 SER B C 1
ATOM 2436 O O . SER B 1 53 ? 9.086 -11 -7.547 1 88.5 53 SER B O 1
ATOM 2438 N N . THR B 1 54 ? 10.773 -9.883 -6.586 1 94.19 54 THR B N 1
ATOM 2439 C CA . THR B 1 54 ? 10.227 -10.062 -5.246 1 94.19 54 THR B CA 1
ATOM 2440 C C . THR B 1 54 ? 10.398 -8.797 -4.418 1 94.19 54 THR B C 1
ATOM 2442 O O . THR B 1 54 ? 11.414 -8.109 -4.527 1 94.19 54 THR B O 1
ATOM 2445 N N . PHE B 1 55 ? 9.398 -8.492 -3.68 1 96.69 55 PHE B N 1
ATOM 2446 C CA . PHE B 1 55 ? 9.555 -7.516 -2.609 1 96.69 55 PHE B CA 1
ATOM 2447 C C . PHE B 1 55 ? 10.242 -8.141 -1.401 1 96.69 55 PHE B C 1
ATOM 2449 O O . PHE B 1 55 ? 10.258 -9.367 -1.253 1 96.69 55 PHE B O 1
ATOM 2456 N N . CYS B 1 56 ? 10.945 -7.32 -0.569 1 97.5 56 CYS B N 1
ATOM 2457 C CA . CYS B 1 56 ? 11.57 -7.758 0.676 1 97.5 56 CYS B CA 1
ATOM 2458 C C . CYS B 1 56 ? 12.508 -8.93 0.433 1 97.5 56 CYS B C 1
ATOM 2460 O O . CYS B 1 56 ? 12.383 -9.977 1.076 1 97.5 56 CYS B O 1
ATOM 2462 N N . PRO B 1 57 ? 13.453 -8.789 -0.444 1 96.81 57 PRO B N 1
ATOM 2463 C CA . PRO B 1 57 ? 14.336 -9.906 -0.799 1 96.81 57 PRO B CA 1
ATOM 2464 C C . PRO B 1 57 ? 15.062 -10.484 0.409 1 96.81 57 PRO B C 1
ATOM 2466 O O . PRO B 1 57 ? 15.422 -11.672 0.41 1 96.81 57 PRO B O 1
ATOM 2469 N N . SER B 1 58 ? 15.219 -9.75 1.438 1 97.25 58 SER B N 1
ATOM 2470 C CA . SER B 1 58 ? 16.016 -10.164 2.592 1 97.25 58 SER B CA 1
ATOM 2471 C C . SER B 1 58 ? 15.297 -11.242 3.398 1 97.25 58 SER B C 1
ATOM 2473 O O . SER B 1 58 ? 15.906 -11.914 4.234 1 97.25 58 SER B O 1
ATOM 2475 N N . ILE B 1 59 ? 14.008 -11.438 3.158 1 98.5 59 ILE B N 1
ATOM 2476 C CA . ILE B 1 59 ? 13.312 -12.344 4.062 1 98.5 59 ILE B CA 1
ATOM 2477 C C . ILE B 1 59 ? 12.648 -13.469 3.268 1 98.5 59 ILE B C 1
ATOM 2479 O O . ILE B 1 59 ? 11.836 -14.219 3.801 1 98.5 59 ILE B O 1
ATOM 2483 N N . THR B 1 60 ? 12.984 -13.625 2.027 1 98.38 60 THR B N 1
ATOM 2484 C CA . THR B 1 60 ? 12.328 -14.617 1.172 1 98.38 60 THR B CA 1
ATOM 2485 C C . THR B 1 60 ? 12.594 -16.031 1.682 1 98.38 60 THR B C 1
ATOM 2487 O O . THR B 1 60 ? 11.836 -16.953 1.379 1 98.38 60 THR B O 1
ATOM 2490 N N . ARG B 1 61 ? 13.664 -16.219 2.477 1 98.44 61 ARG B N 1
ATOM 2491 C CA . ARG B 1 61 ? 14.023 -17.531 2.996 1 98.44 61 ARG B CA 1
ATOM 2492 C C . ARG B 1 61 ? 13.711 -17.641 4.488 1 98.44 61 ARG B C 1
ATOM 2494 O O . ARG B 1 61 ? 14.023 -18.641 5.121 1 98.44 61 ARG B O 1
ATOM 2501 N N . HIS B 1 62 ? 13.172 -16.594 5.035 1 98.5 62 HIS B N 1
ATOM 2502 C CA . HIS B 1 62 ? 12.828 -16.625 6.453 1 98.5 62 HIS B CA 1
ATOM 2503 C C . HIS B 1 62 ? 11.797 -17.703 6.75 1 98.5 62 HIS B C 1
ATOM 2505 O O . HIS B 1 62 ? 10.859 -17.906 5.977 1 98.5 62 HIS B O 1
ATOM 2511 N N . PRO B 1 63 ? 11.82 -18.391 7.895 1 98.44 63 PRO B N 1
ATOM 2512 C CA . PRO B 1 63 ? 10.906 -19.484 8.234 1 98.44 63 PRO B CA 1
ATOM 2513 C C . PRO B 1 63 ? 9.438 -19.047 8.227 1 98.44 63 PRO B C 1
ATOM 2515 O O . PRO B 1 63 ? 8.562 -19.844 7.859 1 98.44 63 PRO B O 1
ATOM 2518 N N . ASP B 1 64 ? 9.164 -17.781 8.578 1 98.69 64 ASP B N 1
ATOM 2519 C CA . ASP B 1 64 ? 7.793 -17.281 8.586 1 98.69 64 ASP B CA 1
ATOM 2520 C C . ASP B 1 64 ? 7.242 -17.172 7.164 1 98.69 64 ASP B C 1
ATOM 2522 O O . ASP B 1 64 ? 6.027 -17.078 6.969 1 98.69 64 ASP B O 1
ATOM 2526 N N . ILE B 1 65 ? 8.18 -17.062 6.215 1 98.88 65 ILE B N 1
ATOM 2527 C CA . ILE B 1 65 ? 7.758 -16.953 4.82 1 98.88 65 ILE B CA 1
ATOM 2528 C C . ILE B 1 65 ? 7.703 -18.344 4.191 1 98.88 65 ILE B C 1
ATOM 2530 O O . ILE B 1 65 ? 6.641 -18.797 3.748 1 98.88 65 ILE B O 1
ATOM 2534 N N . VAL B 1 66 ? 8.758 -19.109 4.285 1 98.69 66 VAL B N 1
ATOM 2535 C CA . VAL B 1 66 ? 8.836 -20.422 3.648 1 98.69 66 VAL B CA 1
ATOM 2536 C C . VAL B 1 66 ? 7.844 -21.375 4.309 1 98.69 66 VAL B C 1
ATOM 2538 O O . VAL B 1 66 ? 7.227 -22.219 3.637 1 98.69 66 VAL B O 1
ATOM 2541 N N . GLY B 1 67 ? 7.602 -21.234 5.574 1 98.62 67 GLY B N 1
ATOM 2542 C CA . GLY B 1 67 ? 6.727 -22.125 6.336 1 98.62 67 GLY B CA 1
ATOM 2543 C C . GLY B 1 67 ? 5.262 -21.953 5.984 1 98.62 67 GLY B C 1
ATOM 2544 O O . GLY B 1 67 ? 4.43 -22.797 6.34 1 98.62 67 GLY B O 1
ATOM 2545 N N . LEU B 1 68 ? 4.941 -20.875 5.289 1 98.81 68 LEU B N 1
ATOM 2546 C CA . LEU B 1 68 ? 3.562 -20.641 4.875 1 98.81 68 LEU B CA 1
ATOM 2547 C C . LEU B 1 68 ? 3.035 -21.812 4.043 1 98.81 68 LEU B C 1
ATOM 2549 O O . LEU B 1 68 ? 1.837 -22.094 4.066 1 98.81 68 LEU B O 1
ATOM 2553 N N . LEU B 1 69 ? 3.893 -22.5 3.332 1 98.75 69 LEU B N 1
ATOM 2554 C CA . LEU B 1 69 ? 3.447 -23.516 2.391 1 98.75 69 LEU B CA 1
ATOM 2555 C C . LEU B 1 69 ? 3.324 -24.875 3.08 1 98.75 69 LEU B C 1
ATOM 2557 O O . LEU B 1 69 ? 2.74 -25.812 2.523 1 98.75 69 LEU B O 1
ATOM 2561 N N . ASP B 1 70 ? 3.74 -25.047 4.301 1 98.5 70 ASP B N 1
ATOM 2562 C CA . ASP B 1 70 ? 3.824 -26.312 5.016 1 98.5 70 ASP B CA 1
ATOM 2563 C C . ASP B 1 70 ? 2.48 -27.031 5.012 1 98.5 70 ASP B C 1
ATOM 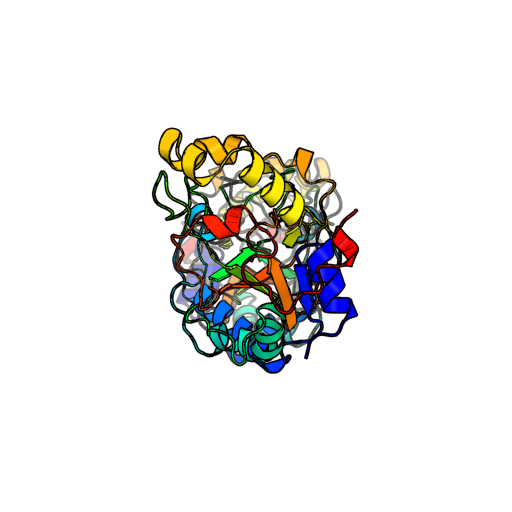2565 O O . ASP B 1 70 ? 2.41 -28.219 4.695 1 98.5 70 ASP B O 1
ATOM 2569 N N . PRO B 1 71 ? 1.415 -26.344 5.285 1 98.5 71 PRO B N 1
ATOM 2570 C CA . PRO B 1 71 ? 0.138 -27.047 5.371 1 98.5 71 PRO B CA 1
ATOM 2571 C C . PRO B 1 71 ? -0.338 -27.562 4.016 1 98.5 71 PRO B C 1
ATOM 2573 O O . PRO B 1 71 ? -1.225 -28.422 3.955 1 98.5 71 PRO B O 1
ATOM 2576 N N . ALA B 1 72 ? 0.204 -27.062 2.947 1 98.44 72 ALA B N 1
ATOM 2577 C CA . ALA B 1 72 ? -0.303 -27.391 1.616 1 98.44 72 ALA B CA 1
ATOM 2578 C C . ALA B 1 72 ? 0.445 -28.578 1.021 1 98.44 72 ALA B C 1
ATOM 2580 O O . ALA B 1 72 ? 0.016 -29.156 0.015 1 98.44 72 ALA B O 1
ATOM 2581 N N . TYR B 1 73 ? 1.533 -29.047 1.617 1 98.25 73 TYR B N 1
ATOM 2582 C CA . TYR B 1 73 ? 2.412 -30.047 1.017 1 98.25 73 TYR B CA 1
ATOM 2583 C C . TYR B 1 73 ? 1.68 -31.375 0.816 1 98.25 73 TYR B C 1
ATOM 2585 O O . TYR B 1 73 ? 1.892 -32.062 -0.184 1 98.25 73 TYR B O 1
ATOM 2593 N N . PRO B 1 74 ? 0.824 -31.766 1.721 1 97.88 74 PRO B N 1
ATOM 2594 C CA . PRO B 1 74 ? 0.097 -33 1.456 1 97.88 74 PRO B CA 1
ATOM 2595 C C . PRO B 1 74 ? -0.747 -32.938 0.185 1 97.88 74 PRO B C 1
ATOM 2597 O O . PRO B 1 74 ? -0.785 -33.906 -0.587 1 97.88 74 PRO B O 1
ATOM 2600 N N . ALA B 1 75 ? -1.407 -31.844 -0.011 1 98.06 75 ALA B N 1
ATOM 2601 C CA . ALA B 1 75 ? -2.209 -31.688 -1.221 1 98.06 75 ALA B CA 1
ATOM 2602 C C . ALA B 1 75 ? -1.325 -31.672 -2.465 1 98.06 75 ALA B C 1
ATOM 2604 O O . ALA B 1 75 ? -1.688 -32.25 -3.498 1 98.06 75 ALA B O 1
ATOM 2605 N N . ILE B 1 76 ? -0.181 -31.047 -2.379 1 98.12 76 ILE B N 1
ATOM 2606 C CA . ILE B 1 76 ? 0.762 -30.953 -3.488 1 98.12 76 ILE B CA 1
ATOM 2607 C C . ILE B 1 76 ? 1.278 -32.344 -3.834 1 98.12 76 ILE B C 1
ATOM 2609 O O . ILE B 1 76 ? 1.306 -32.719 -5.008 1 98.12 76 ILE B O 1
ATOM 2613 N N . ALA B 1 77 ? 1.634 -33.125 -2.82 1 97.62 77 ALA B N 1
ATOM 2614 C CA . ALA B 1 77 ? 2.07 -34.5 -3.029 1 97.62 77 ALA B CA 1
ATOM 2615 C C . ALA B 1 77 ? 0.979 -35.312 -3.703 1 97.62 77 ALA B C 1
ATOM 2617 O O . ALA B 1 77 ? 1.263 -36.125 -4.59 1 97.62 77 ALA B O 1
ATOM 2618 N N . ALA B 1 78 ? -0.203 -35.094 -3.281 1 97.5 78 ALA B N 1
ATOM 2619 C CA . ALA B 1 78 ? -1.337 -35.812 -3.854 1 97.5 78 ALA B CA 1
ATOM 2620 C C . ALA B 1 78 ? -1.5 -35.5 -5.336 1 97.5 78 ALA B C 1
ATOM 2622 O O . ALA B 1 78 ? -1.724 -36.406 -6.152 1 97.5 78 ALA B O 1
ATOM 2623 N N . LEU B 1 79 ? -1.419 -34.25 -5.715 1 97 79 LEU B N 1
ATOM 2624 C CA . LEU B 1 79 ? -1.528 -33.844 -7.113 1 97 79 LEU B CA 1
ATOM 2625 C C . LEU B 1 79 ? -0.395 -34.438 -7.941 1 97 79 LEU B C 1
ATOM 2627 O O . LEU B 1 79 ? -0.626 -34.969 -9.031 1 97 79 LEU B O 1
ATOM 2631 N N . PHE B 1 80 ? 0.786 -34.344 -7.402 1 95.81 80 PHE B N 1
ATOM 2632 C CA . PHE B 1 80 ? 1.966 -34.844 -8.094 1 95.81 80 PHE B CA 1
ATOM 2633 C C . PHE B 1 80 ? 1.932 -36.375 -8.18 1 95.81 80 PHE B C 1
ATOM 2635 O O . PHE B 1 80 ? 2.537 -36.969 -9.078 1 95.81 80 PHE B O 1
ATOM 2642 N N . GLY B 1 81 ? 1.248 -37.031 -7.309 1 95.38 81 GLY B N 1
ATOM 2643 C CA . GLY B 1 81 ? 1.258 -38.469 -7.238 1 95.38 81 GLY B CA 1
ATOM 2644 C C . GLY B 1 81 ? 2.527 -39.031 -6.625 1 95.38 81 GLY B C 1
ATOM 2645 O O . GLY B 1 81 ? 3.045 -40.062 -7.082 1 95.38 81 GLY B O 1
ATOM 2646 N N . VAL B 1 82 ? 3.102 -38.344 -5.656 1 95.56 82 VAL B N 1
ATOM 2647 C CA . VAL B 1 82 ? 4.32 -38.75 -4.973 1 95.56 82 VAL B CA 1
ATOM 2648 C C . VAL B 1 82 ? 4.059 -38.875 -3.473 1 95.56 82 VAL B C 1
ATOM 2650 O O . VAL B 1 82 ? 3.129 -38.25 -2.949 1 95.56 82 VAL B O 1
ATOM 2653 N N . PRO B 1 83 ? 4.863 -39.656 -2.789 1 95.19 83 PRO B N 1
ATOM 2654 C CA . PRO B 1 83 ? 4.645 -39.844 -1.352 1 95.19 83 PRO B CA 1
ATOM 2655 C C . PRO B 1 83 ? 4.918 -38.562 -0.559 1 95.19 83 PRO B C 1
ATOM 2657 O O . PRO B 1 83 ? 4.234 -38.281 0.43 1 95.19 83 PRO B O 1
ATOM 2660 N N . GLU B 1 84 ? 5.965 -37.875 -1.044 1 94.94 84 GLU B N 1
ATOM 2661 C CA . GLU B 1 84 ? 6.328 -36.625 -0.379 1 94.94 84 GLU B CA 1
ATOM 2662 C C . GLU B 1 84 ? 6.605 -35.5 -1.395 1 94.94 84 GLU B C 1
ATOM 2664 O O . GLU B 1 84 ? 7.316 -35.719 -2.377 1 94.94 84 GLU B O 1
ATOM 2669 N N . SER B 1 85 ? 5.996 -34.344 -1.116 1 94.19 85 SER B N 1
ATOM 2670 C CA . SER B 1 85 ? 6.211 -33.188 -1.984 1 94.19 85 SER B CA 1
ATOM 2671 C C . SER B 1 85 ? 7.621 -32.625 -1.826 1 94.19 85 SER B C 1
ATOM 2673 O O . SER B 1 85 ? 8.188 -32.656 -0.733 1 94.19 85 SER B O 1
ATOM 2675 N N . PRO B 1 86 ? 8.211 -32.094 -2.965 1 95.25 86 PRO B N 1
ATOM 2676 C CA . PRO B 1 86 ? 9.398 -31.25 -2.781 1 95.25 86 PRO B CA 1
ATOM 2677 C C . PRO B 1 86 ? 9.117 -30.016 -1.931 1 95.25 86 PRO B C 1
ATOM 2679 O O . PRO B 1 86 ? 7.973 -29.547 -1.875 1 95.25 86 PRO B O 1
ATOM 2682 N N . ARG B 1 87 ? 10.148 -29.531 -1.324 1 96.56 87 ARG B N 1
ATOM 2683 C CA . ARG B 1 87 ? 9.984 -28.406 -0.421 1 96.56 87 ARG B CA 1
ATOM 2684 C C . ARG B 1 87 ? 10.508 -27.109 -1.054 1 96.56 87 ARG B C 1
ATOM 2686 O O . ARG B 1 87 ? 11.531 -27.125 -1.74 1 96.56 87 ARG B O 1
ATOM 2693 N N . ALA B 1 88 ? 9.82 -26.078 -0.822 1 96.44 88 ALA B N 1
ATOM 2694 C CA . ALA B 1 88 ? 10.281 -24.766 -1.272 1 96.44 88 ALA B CA 1
ATOM 2695 C C . ALA B 1 88 ? 11.406 -24.25 -0.38 1 96.44 88 ALA B C 1
ATOM 2697 O O . ALA B 1 88 ? 11.391 -24.453 0.835 1 96.44 88 ALA B O 1
ATOM 2698 N N . LYS B 1 89 ? 12.312 -23.547 -0.998 1 96.06 89 LYS B N 1
ATOM 2699 C CA . LYS B 1 89 ? 13.438 -22.984 -0.248 1 96.06 89 LYS B CA 1
ATOM 2700 C C . LYS B 1 89 ? 13.281 -21.469 -0.073 1 96.06 89 LYS B C 1
ATOM 2702 O O . LYS B 1 89 ? 13.953 -20.875 0.765 1 96.06 89 LYS B O 1
ATOM 2707 N N . SER B 1 90 ? 12.508 -20.875 -0.866 1 97.69 90 SER B N 1
ATOM 2708 C CA . SER B 1 90 ? 12.258 -19.438 -0.843 1 97.69 90 SER B CA 1
ATOM 2709 C C . SER B 1 90 ? 10.859 -19.109 -1.358 1 97.69 90 SER B C 1
ATOM 2711 O O . SER B 1 90 ? 10.281 -19.891 -2.117 1 97.69 90 SER B O 1
ATOM 2713 N N . GLY B 1 91 ? 10.289 -18.047 -0.888 1 98.06 91 GLY B N 1
ATOM 2714 C CA . GLY B 1 91 ? 9.016 -17.531 -1.358 1 98.06 91 GLY B CA 1
ATOM 2715 C C . GLY B 1 91 ? 9.117 -16.156 -1.978 1 98.06 91 GLY B C 1
ATOM 2716 O O . GLY B 1 91 ? 9.781 -15.273 -1.43 1 98.06 91 GLY B O 1
ATOM 2717 N N . GLN B 1 92 ? 8.562 -16.016 -3.15 1 97.44 92 GLN B N 1
ATOM 2718 C CA . GLN B 1 92 ? 8.469 -14.703 -3.773 1 97.44 92 GLN B CA 1
ATOM 2719 C C . GLN B 1 92 ? 7.363 -13.875 -3.125 1 97.44 92 GLN B C 1
ATOM 2721 O O . GLN B 1 92 ? 6.184 -14.219 -3.207 1 97.44 92 GLN B O 1
ATOM 2726 N N . ILE B 1 93 ? 7.75 -12.789 -2.48 1 98.62 93 ILE B N 1
ATOM 2727 C CA . ILE B 1 93 ? 6.777 -11.875 -1.889 1 98.62 93 ILE B CA 1
ATOM 2728 C C . ILE B 1 93 ? 6.254 -10.914 -2.955 1 98.62 93 ILE B C 1
ATOM 2730 O O . ILE B 1 93 ? 7.004 -10.094 -3.48 1 98.62 93 ILE B O 1
ATOM 2734 N N . ALA B 1 94 ? 4.996 -11.078 -3.281 1 97.88 94 ALA B N 1
ATOM 2735 C CA . ALA B 1 94 ? 4.352 -10.289 -4.324 1 97.88 94 ALA B CA 1
ATOM 2736 C C . ALA B 1 94 ? 3.322 -9.328 -3.727 1 97.88 94 ALA B C 1
ATOM 2738 O O . ALA B 1 94 ? 2.312 -9.766 -3.168 1 97.88 94 ALA B O 1
ATOM 2739 N N . LEU B 1 95 ? 3.582 -8.047 -3.84 1 97.69 95 LEU B N 1
ATOM 2740 C CA . LEU B 1 95 ? 2.676 -7.008 -3.365 1 97.69 95 LEU B CA 1
ATOM 2741 C C . LEU B 1 95 ? 2.037 -6.27 -4.535 1 97.69 95 LEU B C 1
ATOM 2743 O O . LEU B 1 95 ? 2.701 -5.988 -5.535 1 97.69 95 LEU B O 1
ATOM 2747 N N . ARG B 1 96 ? 0.765 -6.062 -4.457 1 95.81 96 ARG B N 1
ATOM 2748 C CA . ARG B 1 96 ? 0.054 -5.184 -5.379 1 95.81 96 ARG B CA 1
ATOM 2749 C C . ARG B 1 96 ? -0.566 -4.004 -4.641 1 95.81 96 ARG B C 1
ATOM 2751 O O . ARG B 1 96 ? -1.543 -4.168 -3.906 1 95.81 96 ARG B O 1
ATOM 2758 N N . PHE B 1 97 ? -0.033 -2.818 -4.859 1 95.81 97 PHE B N 1
ATOM 2759 C CA . PHE B 1 97 ? -0.492 -1.613 -4.184 1 95.81 97 PHE B CA 1
ATOM 2760 C C . PHE B 1 97 ? -1.722 -1.037 -4.871 1 95.81 97 PHE B C 1
ATOM 2762 O O . PHE B 1 97 ? -1.904 -1.217 -6.078 1 95.81 97 PHE B O 1
ATOM 2769 N N . PRO B 1 98 ? -2.561 -0.321 -4.07 1 95.31 98 PRO B N 1
ATOM 2770 C CA . PRO B 1 98 ? -3.688 0.385 -4.684 1 95.31 98 PRO B CA 1
ATOM 2771 C C . PRO B 1 98 ? -3.246 1.389 -5.746 1 95.31 98 PRO B C 1
ATOM 2773 O O . PRO B 1 98 ? -2.23 2.068 -5.578 1 95.31 98 PRO B O 1
ATOM 2776 N N . GLU B 1 99 ? -3.971 1.348 -6.824 1 89.81 99 GLU B N 1
ATOM 2777 C CA . GLU B 1 99 ? -3.719 2.26 -7.938 1 89.81 99 GLU B CA 1
ATOM 2778 C C . GLU B 1 99 ? -4.844 3.281 -8.078 1 89.81 99 GLU B C 1
ATOM 2780 O O . GLU B 1 99 ? -5.992 3.002 -7.719 1 89.81 99 GLU B O 1
ATOM 2785 N N . ARG B 1 100 ? -4.48 4.445 -8.555 1 84.19 100 ARG B N 1
ATOM 2786 C CA . ARG B 1 100 ? -5.457 5.516 -8.711 1 84.19 100 ARG B CA 1
ATOM 2787 C C . ARG B 1 100 ? -6.398 5.23 -9.883 1 84.19 100 ARG B C 1
ATOM 2789 O O . ARG B 1 100 ? -7.543 5.684 -9.883 1 84.19 100 ARG B O 1
ATOM 2796 N N . ALA B 1 101 ? -5.844 4.555 -10.852 1 81.75 101 ALA B N 1
ATOM 2797 C CA . ALA B 1 101 ? -6.625 4.238 -12.047 1 81.75 101 ALA B CA 1
ATOM 2798 C C . ALA B 1 101 ? -6.16 2.926 -12.672 1 81.75 101 ALA B C 1
ATOM 2800 O O . ALA B 1 101 ? -5.098 2.406 -12.328 1 81.75 101 ALA B O 1
ATOM 2801 N N . ARG B 1 102 ? -7.023 2.447 -13.539 1 80.69 102 ARG B N 1
ATOM 2802 C CA . ARG B 1 102 ? -6.695 1.22 -14.258 1 80.69 102 ARG B CA 1
ATOM 2803 C C . ARG B 1 102 ? -5.492 1.424 -15.172 1 80.69 102 ARG B C 1
ATOM 2805 O O . ARG B 1 102 ? -5.387 2.447 -15.852 1 80.69 102 ARG B O 1
ATOM 2812 N N . VAL B 1 103 ? -4.602 0.543 -15.109 1 72.56 103 VAL B N 1
ATOM 2813 C CA . VAL B 1 103 ? -3.393 0.662 -15.914 1 72.56 103 VAL B CA 1
ATOM 2814 C C . VAL B 1 103 ? -3.412 -0.379 -17.031 1 72.56 103 VAL B C 1
ATOM 2816 O O . VAL B 1 103 ? -3.01 -0.092 -18.156 1 72.56 103 VAL B O 1
ATOM 2819 N N . ASP B 1 104 ? -3.721 -1.603 -16.703 1 68.81 104 ASP B N 1
ATOM 2820 C CA . ASP B 1 104 ? -3.611 -2.678 -17.688 1 68.81 104 ASP B CA 1
ATOM 2821 C C . ASP B 1 104 ? -4.91 -3.479 -17.766 1 68.81 104 ASP B C 1
ATOM 2823 O O . ASP B 1 104 ? -5.258 -4.203 -16.844 1 68.81 104 ASP B O 1
ATOM 2827 N N . ALA B 1 105 ? -5.434 -3.4 -18.875 1 64.94 105 ALA B N 1
ATOM 2828 C CA . ALA B 1 105 ? -6.676 -4.148 -19.078 1 64.94 105 ALA B CA 1
ATOM 2829 C C . ALA B 1 105 ? -6.387 -5.617 -19.375 1 64.94 105 ALA B C 1
ATOM 2831 O O . ALA B 1 105 ? -7.266 -6.469 -19.219 1 64.94 105 ALA B O 1
ATOM 2832 N N . ARG B 1 106 ? -5.195 -5.957 -19.734 1 67.38 106 ARG B N 1
ATOM 2833 C CA . ARG B 1 106 ? -4.895 -7.332 -20.1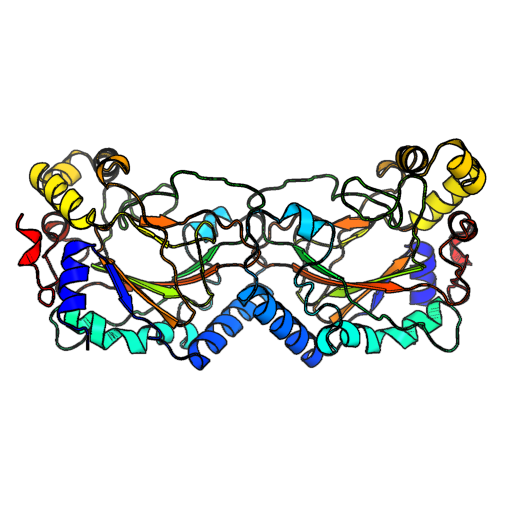25 1 67.38 106 ARG B CA 1
ATOM 2834 C C . ARG B 1 106 ? -4.395 -8.141 -18.938 1 67.38 106 ARG B C 1
ATOM 2836 O O . ARG B 1 106 ? -4.027 -9.305 -19.078 1 67.38 106 ARG B O 1
ATOM 2843 N N . HIS B 1 107 ? -4.391 -7.637 -17.859 1 72.12 107 HIS B N 1
ATOM 2844 C CA . HIS B 1 107 ? -4.062 -8.258 -16.578 1 72.12 107 HIS B CA 1
ATOM 2845 C C . HIS B 1 107 ? -2.65 -8.836 -16.594 1 72.12 107 HIS B C 1
ATOM 2847 O O . HIS B 1 107 ? -2.346 -9.758 -15.836 1 72.12 107 HIS B O 1
ATOM 2853 N N . GLY B 1 108 ? -1.857 -8.469 -17.594 1 79.75 108 GLY B N 1
ATOM 2854 C CA . GLY B 1 108 ? -0.503 -8.992 -17.656 1 79.75 108 GLY B CA 1
ATOM 2855 C C . GLY B 1 108 ? -0.452 -10.469 -18.016 1 79.75 108 GLY B C 1
ATOM 2856 O O . GLY B 1 108 ? 0.417 -11.195 -17.531 1 79.75 108 GLY B O 1
ATOM 2857 N N . PHE B 1 109 ? -1.26 -10.938 -18.859 1 86 109 PHE B N 1
ATOM 2858 C CA . PHE B 1 109 ? -1.345 -12.312 -19.328 1 86 109 PHE B CA 1
ATOM 2859 C C . PHE B 1 109 ? 0.043 -12.875 -19.625 1 86 109 PHE B C 1
ATOM 2861 O O . PHE B 1 109 ? 0.821 -12.273 -20.359 1 86 109 PHE B O 1
ATOM 2868 N N . HIS B 1 110 ? 0.344 -14.086 -18.938 1 85.81 110 HIS B N 1
ATOM 2869 C CA . HIS B 1 110 ? 1.599 -14.742 -19.281 1 85.81 110 HIS B CA 1
ATOM 2870 C C . HIS B 1 110 ? 1.579 -16.219 -18.875 1 85.81 110 HIS B C 1
ATOM 2872 O O . HIS B 1 110 ? 0.674 -16.656 -18.156 1 85.81 110 HIS B O 1
ATOM 2878 N N . LEU B 1 111 ? 2.555 -16.859 -19.484 1 85.75 111 LEU B N 1
ATOM 2879 C CA . LEU B 1 111 ? 2.934 -18.203 -19.031 1 85.75 111 LEU B CA 1
ATOM 2880 C C . LEU B 1 111 ? 4.285 -18.172 -18.328 1 85.75 111 LEU B C 1
ATOM 2882 O O . LEU B 1 111 ? 5.234 -17.547 -18.812 1 85.75 111 LEU B O 1
ATOM 2886 N N . ASP B 1 112 ? 4.316 -18.781 -17.219 1 83.94 112 ASP B N 1
ATOM 2887 C CA . ASP B 1 112 ? 5.574 -18.797 -16.469 1 83.94 112 ASP B CA 1
ATOM 2888 C C . ASP B 1 112 ? 6.66 -19.547 -17.234 1 83.94 112 ASP B C 1
ATOM 2890 O O . ASP B 1 112 ? 6.359 -20.469 -18 1 83.94 112 ASP B O 1
ATOM 2894 N N . GLY B 1 113 ? 7.883 -19.156 -16.922 1 78.94 113 GLY B N 1
ATOM 2895 C CA . GLY B 1 113 ? 9.023 -19.906 -17.422 1 78.94 113 GLY B CA 1
ATOM 2896 C C . GLY B 1 113 ? 9.586 -19.344 -18.719 1 78.94 113 GLY B C 1
ATOM 2897 O O . GLY B 1 113 ? 10.688 -19.719 -19.141 1 78.94 113 GLY B O 1
ATOM 2898 N N . PHE B 1 114 ? 8.867 -18.531 -19.328 1 76.19 114 PHE B N 1
ATOM 2899 C CA . PHE B 1 114 ? 9.336 -17.938 -20.578 1 76.19 114 PHE B CA 1
ATOM 2900 C C . PHE B 1 114 ? 10.047 -16.609 -20.328 1 76.19 114 PHE B C 1
ATOM 2902 O O . PHE B 1 114 ? 9.672 -15.867 -19.422 1 76.19 114 PHE B O 1
ATOM 2909 N N . PRO B 1 115 ? 11.031 -16.422 -21.125 1 70.94 115 PRO B N 1
ATOM 2910 C CA . PRO B 1 115 ? 11.797 -15.18 -20.922 1 70.94 115 PRO B CA 1
ATOM 2911 C C . PRO B 1 115 ? 10.984 -13.93 -21.234 1 70.94 115 PRO B C 1
ATOM 2913 O O . PRO B 1 115 ? 10.195 -13.922 -22.188 1 70.94 115 PRO B O 1
ATOM 2916 N N . THR B 1 116 ? 11.062 -13.016 -20.312 1 66.56 116 THR B N 1
ATOM 2917 C CA . THR B 1 116 ? 10.562 -11.664 -20.547 1 66.56 116 THR B CA 1
ATOM 2918 C C . THR B 1 116 ? 11.68 -10.641 -20.344 1 66.56 116 THR B C 1
ATOM 2920 O O . THR B 1 116 ? 12.781 -10.992 -19.906 1 66.56 116 THR B O 1
ATOM 2923 N N . SER B 1 117 ? 11.414 -9.414 -20.797 1 61.44 117 SER B N 1
ATOM 2924 C CA . SER B 1 117 ? 12.398 -8.352 -20.641 1 61.44 117 SER B CA 1
ATOM 2925 C C . SER B 1 117 ? 12.688 -8.07 -19.156 1 61.44 117 SER B C 1
ATOM 2927 O O . SER B 1 117 ? 13.711 -7.48 -18.828 1 61.44 117 SER B O 1
ATOM 2929 N N . LEU B 1 118 ? 11.883 -8.633 -18.359 1 61.12 118 LEU B N 1
ATOM 2930 C CA . LEU B 1 118 ? 11.992 -8.18 -16.984 1 61.12 118 LEU B CA 1
ATOM 2931 C C . LEU B 1 118 ? 12.352 -9.336 -16.047 1 61.12 118 LEU B C 1
ATOM 2933 O O . LEU B 1 118 ? 12.562 -9.133 -14.852 1 61.12 118 LEU B O 1
ATOM 2937 N N . ASN B 1 119 ? 12.438 -10.531 -16.719 1 65.62 119 ASN B N 1
ATOM 2938 C CA . ASN B 1 119 ? 12.727 -11.633 -15.805 1 65.62 119 ASN B CA 1
ATOM 2939 C C . ASN B 1 119 ? 14.117 -12.211 -16.062 1 65.62 119 ASN B C 1
ATOM 2941 O O . ASN B 1 119 ? 14.852 -11.719 -16.922 1 65.62 119 ASN B O 1
ATOM 2945 N N . ASP B 1 120 ? 14.602 -13.086 -15.188 1 65.75 120 ASP B N 1
ATOM 2946 C CA . ASP B 1 120 ? 15.961 -13.617 -15.234 1 65.75 120 ASP B CA 1
ATOM 2947 C C . ASP B 1 120 ? 16.031 -14.898 -16.062 1 65.75 120 ASP B C 1
ATOM 2949 O O . ASP B 1 120 ? 17 -15.656 -15.984 1 65.75 120 ASP B O 1
ATOM 2953 N N . VAL B 1 121 ? 15.023 -15.156 -16.906 1 69.31 121 VAL B N 1
ATOM 2954 C CA . VAL B 1 121 ? 15.047 -16.328 -17.75 1 69.31 121 VAL B CA 1
ATOM 2955 C C . VAL B 1 121 ? 15.883 -16.047 -19 1 69.31 121 VAL B C 1
ATOM 2957 O O . VAL B 1 121 ? 15.617 -15.086 -19.719 1 69.31 121 VAL B O 1
ATOM 2960 N N . PRO B 1 122 ? 16.984 -16.844 -19.188 1 71.12 122 PRO B N 1
ATOM 2961 C CA . PRO B 1 122 ? 17.828 -16.609 -20.359 1 71.12 122 PRO B CA 1
ATOM 2962 C C . PRO B 1 122 ? 17.062 -16.703 -21.672 1 71.12 122 PRO B C 1
ATOM 2964 O O . PRO B 1 122 ? 16.172 -17.531 -21.812 1 71.12 122 PRO B O 1
ATOM 2967 N N . HIS B 1 123 ? 17.5 -15.859 -22.531 1 70.19 123 HIS B N 1
ATOM 2968 C CA . HIS B 1 123 ? 16.891 -15.859 -23.859 1 70.19 123 HIS B CA 1
ATOM 2969 C C . HIS B 1 123 ? 17 -17.234 -24.516 1 70.19 123 HIS B C 1
ATOM 2971 O O . HIS B 1 123 ? 18.016 -17.906 -24.406 1 70.19 123 HIS B O 1
ATOM 2977 N N . GLY B 1 124 ? 15.93 -17.609 -25.047 1 66.88 124 GLY B N 1
ATOM 2978 C CA . GLY B 1 124 ? 15.93 -18.844 -25.828 1 66.88 124 GLY B CA 1
ATOM 2979 C C . GLY B 1 124 ? 15.641 -20.078 -24.984 1 66.88 124 GLY B C 1
ATOM 2980 O O . GLY B 1 124 ? 15.539 -21.172 -25.516 1 66.88 124 GLY B O 1
ATOM 2981 N N . THR B 1 125 ? 15.516 -19.828 -23.672 1 71.94 125 THR B N 1
ATOM 2982 C CA . THR B 1 125 ? 15.312 -20.984 -22.812 1 71.94 125 THR B CA 1
ATOM 2983 C C . THR B 1 125 ? 13.961 -20.891 -22.094 1 71.94 125 THR B C 1
ATOM 2985 O O . THR B 1 125 ? 13.305 -19.844 -22.125 1 71.94 125 THR B O 1
ATOM 2988 N N . VAL B 1 126 ? 13.469 -22.031 -21.672 1 74.62 126 VAL B N 1
ATOM 2989 C CA . VAL B 1 126 ? 12.281 -22.078 -20.812 1 74.62 126 VAL B CA 1
ATOM 2990 C C . VAL B 1 126 ? 12.656 -22.641 -19.438 1 74.62 126 VAL B C 1
ATOM 2992 O O . VAL B 1 126 ? 13.258 -23.719 -19.344 1 74.62 126 VAL B O 1
ATOM 2995 N N . HIS B 1 127 ? 12.578 -21.781 -18.422 1 73.69 127 HIS B N 1
ATOM 2996 C CA . HIS B 1 127 ? 12.781 -22.234 -17.047 1 73.69 127 HIS B CA 1
ATOM 2997 C C . HIS B 1 127 ? 11.461 -22.547 -16.359 1 73.69 127 HIS B C 1
ATOM 2999 O O . HIS B 1 127 ? 10.742 -21.656 -15.93 1 73.69 127 HIS B O 1
ATOM 3005 N N . ARG B 1 128 ? 11.312 -23.844 -16.219 1 76.38 128 ARG B N 1
ATOM 3006 C CA . ARG B 1 128 ? 9.977 -24.266 -15.844 1 76.38 128 ARG B CA 1
ATOM 3007 C C . ARG B 1 128 ? 9.914 -24.625 -14.359 1 76.38 128 ARG B C 1
ATOM 3009 O O . ARG B 1 128 ? 10.938 -24.938 -13.742 1 76.38 128 ARG B O 1
ATOM 3016 N N . HIS B 1 129 ? 8.891 -24.375 -13.773 1 85.12 129 HIS B N 1
ATOM 3017 C CA . HIS B 1 129 ? 8.391 -25.047 -12.586 1 85.12 129 HIS B CA 1
ATOM 3018 C C . HIS B 1 129 ? 7.148 -25.875 -12.914 1 85.12 129 HIS B C 1
ATOM 3020 O O . HIS B 1 129 ? 6.57 -25.734 -13.992 1 85.12 129 HIS B O 1
ATOM 3026 N N . THR B 1 130 ? 6.867 -26.844 -12.047 1 90.56 130 THR B N 1
ATOM 3027 C CA . THR B 1 130 ? 5.746 -27.75 -12.289 1 90.56 130 THR B CA 1
ATOM 3028 C C . THR B 1 130 ? 4.461 -27.172 -11.703 1 90.56 130 THR B C 1
ATOM 3030 O O . THR B 1 130 ? 3.377 -27.359 -12.258 1 90.56 130 THR B O 1
ATOM 3033 N N . LEU B 1 131 ? 4.59 -26.5 -10.617 1 96.06 131 LEU B N 1
ATOM 3034 C CA . LEU B 1 131 ? 3.418 -26.031 -9.883 1 96.06 131 LEU B CA 1
ATOM 3035 C C . LEU B 1 131 ? 3.688 -24.672 -9.234 1 96.06 131 LEU B C 1
ATOM 3037 O O . LEU B 1 131 ? 4.699 -24.5 -8.555 1 96.06 131 LEU B O 1
ATOM 3041 N N . LEU B 1 132 ? 2.85 -23.703 -9.578 1 97.12 132 LEU B N 1
ATOM 3042 C CA . LEU B 1 132 ? 2.852 -22.422 -8.883 1 97.12 132 LEU B CA 1
ATOM 3043 C C . LEU B 1 132 ? 1.923 -22.469 -7.668 1 97.12 132 LEU B C 1
ATOM 3045 O O . LEU B 1 132 ? 0.761 -22.859 -7.785 1 97.12 132 LEU B O 1
ATOM 3049 N N . CYS B 1 133 ? 2.465 -22.125 -6.508 1 98.62 133 CYS B N 1
ATOM 3050 C CA . CYS B 1 133 ? 1.697 -22.094 -5.27 1 98.62 133 CYS B CA 1
ATOM 3051 C C . CYS B 1 133 ? 1.63 -20.688 -4.707 1 98.62 133 CYS B C 1
ATOM 3053 O O . CYS B 1 133 ? 2.66 -20.078 -4.398 1 98.62 133 CYS B O 1
ATOM 3055 N N . GLY B 1 134 ? 0.413 -20.125 -4.633 1 98.75 134 GLY B N 1
ATOM 3056 C CA . GLY B 1 134 ? 0.229 -18.797 -4.055 1 98.75 134 GLY B CA 1
ATOM 3057 C C . GLY B 1 134 ? -0.474 -18.828 -2.711 1 98.75 134 GLY B C 1
ATOM 3058 O O . GLY B 1 134 ? -1.597 -19.328 -2.602 1 98.75 134 GLY B O 1
ATOM 3059 N N . VAL B 1 135 ? 0.159 -18.375 -1.669 1 98.94 135 VAL B N 1
ATOM 3060 C CA . VAL B 1 135 ? -0.449 -18.219 -0.352 1 98.94 135 VAL B CA 1
ATOM 3061 C C . VAL B 1 135 ? -0.905 -16.766 -0.16 1 98.94 135 VAL B C 1
ATOM 3063 O O . VAL B 1 135 ? -0.092 -15.844 -0.212 1 98.94 135 VAL B O 1
ATOM 3066 N N . TYR B 1 136 ? -2.141 -16.609 0.125 1 98.88 136 TYR B N 1
ATOM 3067 C CA . TYR B 1 136 ? -2.695 -15.258 0.204 1 98.88 136 TYR B CA 1
ATOM 3068 C C . TYR B 1 136 ? -2.771 -14.789 1.65 1 98.88 136 TYR B C 1
ATOM 3070 O O . TYR B 1 136 ? -3.293 -15.492 2.516 1 98.88 136 TYR B O 1
ATOM 3078 N N . LEU B 1 137 ? -2.285 -13.625 1.877 1 98.81 137 LEU B N 1
ATOM 3079 C CA . LEU B 1 137 ? -2.152 -13.086 3.229 1 98.81 137 LEU B CA 1
ATOM 3080 C C . LEU B 1 137 ? -3.219 -12.031 3.502 1 98.81 137 LEU B C 1
ATOM 3082 O O . LEU B 1 137 ? -3.451 -11.664 4.656 1 98.81 137 LEU B O 1
ATOM 3086 N N . THR B 1 138 ? -3.842 -11.461 2.484 1 98.31 138 THR B N 1
ATOM 3087 C CA . THR B 1 138 ? -4.902 -10.461 2.582 1 98.31 138 THR B CA 1
ATOM 3088 C C . THR B 1 138 ? -6.145 -10.914 1.824 1 98.31 138 THR B C 1
ATOM 3090 O O . THR B 1 138 ? -6.051 -11.727 0.901 1 98.31 138 THR B O 1
ATOM 3093 N N . PRO B 1 139 ? -7.305 -10.445 2.203 1 98.12 139 PRO B N 1
ATOM 3094 C CA . PRO B 1 139 ? -8.531 -10.859 1.521 1 98.12 139 PRO B CA 1
ATOM 3095 C C . PRO B 1 139 ? -8.734 -10.148 0.183 1 98.12 139 PRO B C 1
ATOM 3097 O O . PRO B 1 139 ? -8.398 -8.969 0.049 1 98.12 139 PRO B O 1
ATOM 3100 N N . LEU B 1 140 ? -9.164 -10.859 -0.755 1 97.69 140 LEU B N 1
ATOM 3101 C CA . LEU B 1 140 ? -9.609 -10.336 -2.043 1 97.69 140 LEU B CA 1
ATOM 3102 C C . LEU B 1 140 ? -11.055 -10.742 -2.32 1 97.69 140 LEU B C 1
ATOM 3104 O O . LEU B 1 140 ? -11.305 -11.812 -2.887 1 97.69 140 LEU B O 1
ATOM 3108 N N . ARG B 1 141 ? -11.961 -9.867 -1.926 1 97.12 141 ARG B N 1
ATOM 3109 C CA . ARG B 1 141 ? -13.391 -10.148 -2.018 1 97.12 141 ARG B CA 1
ATOM 3110 C C . ARG B 1 141 ? -14.031 -9.359 -3.15 1 97.12 141 ARG B C 1
ATOM 3112 O O . ARG B 1 141 ? -14.711 -8.352 -2.91 1 97.12 141 ARG B O 1
ATOM 3119 N N . GLY B 1 142 ? -13.875 -9.859 -4.383 1 96.56 142 GLY B N 1
ATOM 3120 C CA . GLY B 1 142 ? -14.383 -9.203 -5.582 1 96.56 142 GLY B CA 1
ATOM 3121 C C . GLY B 1 142 ? -13.297 -8.883 -6.59 1 96.56 142 GLY B C 1
ATOM 3122 O O . GLY B 1 142 ? -12.117 -9.141 -6.348 1 96.56 142 GLY B O 1
ATOM 3123 N N . PRO B 1 143 ? -13.664 -8.344 -7.746 1 95.38 143 PRO B N 1
ATOM 3124 C CA . PRO B 1 143 ? -12.695 -8.055 -8.805 1 95.38 143 PRO B CA 1
ATOM 3125 C C . PRO B 1 143 ? -11.898 -6.777 -8.547 1 95.38 143 PRO B C 1
ATOM 3127 O O . PRO B 1 143 ? -12.281 -5.973 -7.695 1 95.38 143 PRO B O 1
ATOM 3130 N N . ASP B 1 144 ? -10.805 -6.637 -9.227 1 95.25 144 ASP B N 1
ATOM 3131 C CA . ASP B 1 144 ? -9.984 -5.434 -9.32 1 95.25 144 ASP B CA 1
ATOM 3132 C C . ASP B 1 144 ? -9.367 -5.078 -7.973 1 95.25 144 ASP B C 1
ATOM 3134 O O . ASP B 1 144 ? -9.398 -3.922 -7.551 1 95.25 144 ASP B O 1
ATOM 3138 N N . ARG B 1 145 ? -8.828 -6.086 -7.305 1 96.25 145 ARG B N 1
ATOM 3139 C CA . ARG B 1 145 ? -8.18 -5.922 -6.008 1 96.25 145 ARG B CA 1
ATOM 3140 C C . ARG B 1 145 ? -6.773 -6.5 -6.016 1 96.25 145 ARG B C 1
ATOM 3142 O O . ARG B 1 145 ? -6.23 -6.848 -4.965 1 96.25 145 ARG B O 1
ATOM 3149 N N . GLY B 1 146 ? -6.203 -6.535 -7.246 1 96 146 GLY B N 1
ATOM 3150 C CA . GLY B 1 146 ? -4.914 -7.195 -7.395 1 96 146 GLY B CA 1
ATOM 3151 C C . GLY B 1 146 ? -5.02 -8.711 -7.406 1 96 146 GLY B C 1
ATOM 3152 O O . GLY B 1 146 ? -4.109 -9.398 -6.945 1 96 146 GLY B O 1
ATOM 3153 N N . ASN B 1 147 ? -6.074 -9.219 -7.914 1 97.56 147 ASN B N 1
ATOM 3154 C CA . ASN B 1 147 ? -6.375 -10.648 -7.914 1 97.56 147 ASN B CA 1
ATOM 3155 C C . ASN B 1 147 ? -5.398 -11.43 -8.797 1 97.56 147 ASN B C 1
ATOM 3157 O O . ASN B 1 147 ? -4.852 -10.883 -9.75 1 97.56 147 ASN B O 1
ATOM 3161 N N . PHE B 1 148 ? -5.219 -12.656 -8.359 1 97.88 148 PHE B N 1
ATOM 3162 C CA . PHE B 1 148 ? -4.688 -13.617 -9.312 1 97.88 148 PHE B CA 1
ATOM 3163 C C . PHE B 1 148 ? -5.707 -13.922 -10.406 1 97.88 148 PHE B C 1
ATOM 3165 O O . PHE B 1 148 ? -6.82 -14.375 -10.117 1 97.88 148 PHE B O 1
ATOM 3172 N N . VAL B 1 149 ? -5.332 -13.609 -11.648 1 96.12 149 VAL B N 1
ATOM 3173 C CA . VAL B 1 149 ? -6.215 -13.836 -12.789 1 96.12 149 VAL B CA 1
ATOM 3174 C C . VAL B 1 149 ? -5.801 -15.102 -13.523 1 96.12 149 VAL B C 1
ATOM 3176 O O . VAL B 1 149 ? -4.617 -15.305 -13.812 1 96.12 149 VAL B O 1
ATOM 3179 N N . VAL B 1 150 ? -6.793 -15.945 -13.773 1 96.62 150 VAL B N 1
ATOM 3180 C CA . VAL B 1 150 ? -6.504 -17.188 -14.484 1 96.62 150 VAL B CA 1
ATOM 3181 C C . VAL B 1 150 ? -7.398 -17.297 -15.719 1 96.62 150 VAL B C 1
ATOM 3183 O O . VAL B 1 150 ? -8.453 -16.672 -15.781 1 96.62 150 VAL B O 1
ATOM 3186 N N . TRP B 1 151 ? -6.93 -18.016 -16.641 1 95.31 151 TRP B N 1
ATOM 3187 C CA . TRP B 1 151 ? -7.715 -18.484 -17.781 1 95.31 151 TRP B CA 1
ATOM 3188 C C . TRP B 1 151 ? -7.957 -19.984 -17.688 1 95.31 151 TRP B C 1
ATOM 3190 O O . TRP B 1 151 ? -7.176 -20.781 -18.219 1 95.31 151 TRP B O 1
ATOM 3200 N N . PRO B 1 152 ? -9.109 -20.297 -17.109 1 96.31 152 PRO B N 1
ATOM 3201 C CA . PRO B 1 152 ? -9.352 -21.719 -16.812 1 96.31 152 PRO B CA 1
ATOM 3202 C C . PRO B 1 152 ? -9.312 -22.594 -18.062 1 96.31 152 PRO B C 1
ATOM 3204 O O . PRO B 1 152 ? -9.883 -22.219 -19.094 1 96.31 152 PRO B O 1
ATOM 3207 N N . GLY B 1 153 ? -8.57 -23.719 -17.906 1 94.75 153 GLY B N 1
ATOM 3208 C CA . GLY B 1 153 ? -8.492 -24.672 -19 1 94.75 153 GLY B CA 1
ATOM 3209 C C . GLY B 1 153 ? -7.383 -24.344 -19.984 1 94.75 153 GLY B C 1
ATOM 3210 O O . GLY B 1 153 ? -7.07 -25.156 -20.859 1 94.75 153 GLY B O 1
ATOM 3211 N N . SER B 1 154 ? -6.758 -23.266 -19.828 1 94.06 154 SER B N 1
ATOM 3212 C CA . SER B 1 154 ? -5.75 -22.844 -20.797 1 94.06 154 SER B CA 1
ATOM 3213 C C . SER B 1 154 ? -4.547 -23.781 -20.781 1 94.06 154 SER B C 1
ATOM 3215 O O . SER B 1 154 ? -3.838 -23.906 -21.781 1 94.06 154 SER B O 1
ATOM 3217 N N . HIS B 1 155 ? -4.297 -24.469 -19.672 1 93.62 155 HIS B N 1
ATOM 3218 C CA . HIS B 1 155 ? -3.174 -25.391 -19.609 1 93.62 155 HIS B CA 1
ATOM 3219 C C . HIS B 1 155 ? -3.342 -26.516 -20.625 1 93.62 155 HIS B C 1
ATOM 3221 O O . HIS B 1 155 ? -2.367 -26.953 -21.25 1 93.62 155 HIS B O 1
ATOM 3227 N N . ARG B 1 156 ? -4.59 -26.953 -20.797 1 92.88 156 ARG B N 1
ATOM 3228 C CA . ARG B 1 156 ? -4.855 -27.984 -21.781 1 92.88 156 ARG B CA 1
ATOM 3229 C C . ARG B 1 156 ? -4.727 -27.453 -23.203 1 92.88 156 ARG B C 1
ATOM 3231 O O . ARG B 1 156 ? -4.176 -28.125 -24.078 1 92.88 156 ARG B O 1
ATOM 3238 N N . HIS B 1 157 ? -5.234 -26.328 -23.359 1 91.62 157 HIS B N 1
ATOM 3239 C CA . HIS B 1 157 ? -5.164 -25.688 -24.672 1 91.62 157 HIS B CA 1
ATOM 3240 C C . HIS B 1 157 ? -3.715 -25.484 -25.109 1 91.62 157 HIS B C 1
ATOM 3242 O O . HIS B 1 157 ? -3.34 -25.844 -26.234 1 91.62 157 HIS B O 1
ATOM 3248 N N . PHE B 1 158 ? -2.926 -24.969 -24.25 1 90.12 158 PHE B N 1
ATOM 3249 C CA . PHE B 1 158 ? -1.551 -24.641 -24.609 1 90.12 158 PHE B CA 1
ATOM 3250 C C . PHE B 1 158 ? -0.709 -25.906 -24.734 1 90.12 158 PHE B C 1
ATOM 3252 O O . PHE B 1 158 ? 0.19 -25.969 -25.578 1 90.12 158 PHE B O 1
ATOM 3259 N N . ALA B 1 159 ? -0.989 -26.891 -23.922 1 91 159 ALA B N 1
ATOM 3260 C CA . ALA B 1 159 ? -0.307 -28.172 -24.125 1 91 159 ALA B CA 1
ATOM 3261 C C . ALA B 1 159 ? -0.568 -28.719 -25.516 1 91 159 ALA B C 1
ATOM 3263 O O . ALA B 1 159 ? 0.355 -29.188 -26.188 1 91 159 ALA B O 1
ATOM 3264 N N . ARG B 1 160 ? -1.788 -28.672 -25.906 1 91.19 160 ARG B N 1
ATOM 3265 C CA . ARG B 1 160 ? -2.16 -29.141 -27.234 1 91.19 160 ARG B CA 1
ATOM 3266 C C . ARG B 1 160 ? -1.457 -28.328 -28.312 1 91.19 160 ARG B C 1
ATOM 3268 O O . ARG B 1 160 ? -0.917 -28.891 -29.266 1 91.19 160 ARG B O 1
ATOM 3275 N N . MET B 1 161 ? -1.516 -27.062 -28.172 1 89.19 161 MET B N 1
ATOM 3276 C CA . MET B 1 161 ? -0.872 -26.172 -29.125 1 89.19 161 MET B CA 1
ATOM 3277 C C . MET B 1 161 ? 0.623 -26.469 -29.219 1 89.19 161 MET B C 1
ATOM 3279 O O . MET B 1 161 ? 1.177 -26.547 -30.328 1 89.19 161 MET B O 1
ATOM 3283 N N . LEU B 1 162 ? 1.251 -26.609 -28.125 1 88.31 162 LEU B N 1
ATOM 3284 C CA . LEU B 1 162 ? 2.689 -26.844 -28.078 1 88.31 162 LEU B CA 1
ATOM 3285 C C . LEU B 1 162 ? 3.035 -28.219 -28.641 1 88.31 162 LEU B C 1
ATOM 3287 O O . LEU B 1 162 ? 4.09 -28.391 -29.25 1 88.31 162 LEU B O 1
ATOM 3291 N N . ARG B 1 163 ? 2.172 -29.141 -28.422 1 89.56 163 ARG B N 1
ATOM 3292 C CA . ARG B 1 163 ? 2.336 -30.469 -29.016 1 89.56 163 ARG B CA 1
ATOM 3293 C C . ARG B 1 163 ? 2.24 -30.406 -30.547 1 89.56 163 ARG B C 1
ATOM 3295 O O . ARG B 1 163 ? 3.072 -30.984 -31.25 1 89.56 163 ARG B O 1
ATOM 3302 N N . GLU B 1 164 ? 1.291 -29.703 -30.984 1 90.81 164 GLU B N 1
ATOM 3303 C CA . GLU B 1 164 ? 1.078 -29.578 -32.406 1 90.81 164 GLU B CA 1
ATOM 3304 C C . GLU B 1 164 ? 2.24 -28.844 -33.094 1 90.81 164 GLU B C 1
ATOM 3306 O O . GLU B 1 164 ? 2.602 -29.141 -34.219 1 90.81 164 GLU B O 1
ATOM 3311 N N . LEU B 1 165 ? 2.848 -27.938 -32.375 1 87.31 165 LEU B N 1
ATOM 3312 C CA . LEU B 1 165 ? 3.967 -27.156 -32.906 1 87.31 165 LEU B CA 1
ATOM 3313 C C . LEU B 1 165 ? 5.281 -27.906 -32.75 1 87.31 165 LEU B C 1
ATOM 3315 O O . LEU B 1 165 ? 6.309 -27.5 -33.281 1 87.31 165 LEU B O 1
ATOM 3319 N N . ASP B 1 166 ? 5.234 -28.984 -32.125 1 86.88 166 ASP B N 1
ATOM 3320 C CA . ASP B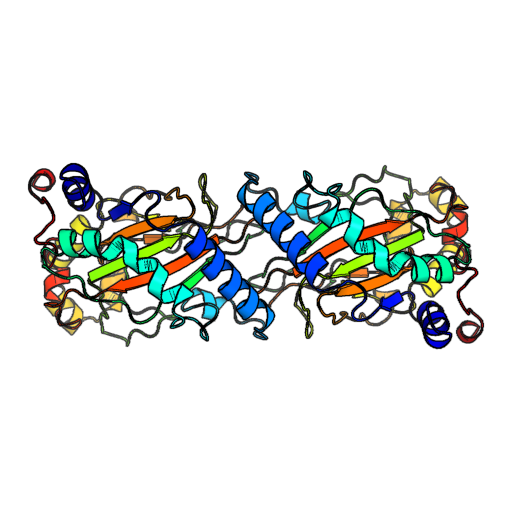 1 166 ? 6.477 -29.625 -31.703 1 86.88 166 ASP B CA 1
ATOM 3321 C C . ASP B 1 166 ? 7.387 -28.641 -30.984 1 86.88 166 ASP B C 1
ATOM 3323 O O . ASP B 1 166 ? 8.469 -28.312 -31.469 1 86.88 166 ASP B O 1
ATOM 3327 N N . ALA B 1 167 ? 6.996 -28.266 -29.781 1 81.69 167 ALA B N 1
ATOM 3328 C CA . ALA B 1 167 ? 7.57 -27.156 -29.047 1 81.69 167 ALA B CA 1
ATOM 3329 C C . ALA B 1 167 ? 9.078 -27.312 -28.891 1 81.69 167 ALA B C 1
ATOM 3331 O O . ALA B 1 167 ? 9.836 -26.359 -29.094 1 81.69 167 ALA B O 1
ATOM 3332 N N . PRO B 1 168 ? 9.539 -28.469 -28.547 1 79.62 168 PRO B N 1
ATOM 3333 C CA . PRO B 1 168 ? 11 -28.609 -28.453 1 79.62 168 PRO B CA 1
ATOM 3334 C C . PRO B 1 168 ? 11.719 -28.234 -29.75 1 79.62 168 PRO B C 1
ATOM 3336 O O . PRO B 1 168 ? 12.688 -27.469 -29.719 1 79.62 168 PRO B O 1
ATOM 3339 N N . ALA B 1 169 ? 11.219 -28.734 -30.766 1 82.62 169 ALA B N 1
ATOM 3340 C CA . ALA B 1 169 ? 11.836 -28.422 -32.062 1 82.62 169 ALA B CA 1
ATOM 3341 C C . ALA B 1 169 ? 11.672 -26.953 -32.406 1 82.62 169 ALA B C 1
ATOM 3343 O O . ALA B 1 169 ? 12.609 -26.328 -32.906 1 82.62 169 ALA B O 1
ATOM 3344 N N . PHE B 1 170 ? 10.555 -26.5 -32.219 1 83.56 170 PHE B N 1
ATOM 3345 C CA . PHE B 1 170 ? 10.273 -25.094 -32.5 1 83.56 170 PHE B CA 1
ATOM 3346 C C . PHE B 1 170 ? 11.164 -24.188 -31.656 1 83.56 170 PHE B C 1
ATOM 3348 O O . PHE B 1 170 ? 11.727 -23.219 -32.188 1 83.56 170 PHE B O 1
ATOM 3355 N N . LEU B 1 171 ? 11.266 -24.484 -30.391 1 78.88 171 LEU B N 1
ATOM 3356 C CA . LEU B 1 171 ? 12.102 -23.703 -29.469 1 78.88 171 LEU B CA 1
ATOM 3357 C C . LEU B 1 171 ? 13.555 -23.703 -29.938 1 78.88 171 LEU B C 1
ATOM 3359 O O . LEU B 1 171 ? 14.211 -22.656 -29.906 1 78.88 171 LEU B O 1
ATOM 3363 N N . ALA B 1 172 ? 14 -24.812 -30.344 1 78.19 172 ALA B N 1
ATOM 3364 C CA . ALA B 1 172 ? 15.375 -24.938 -30.797 1 78.19 172 ALA B CA 1
ATOM 3365 C C . ALA B 1 172 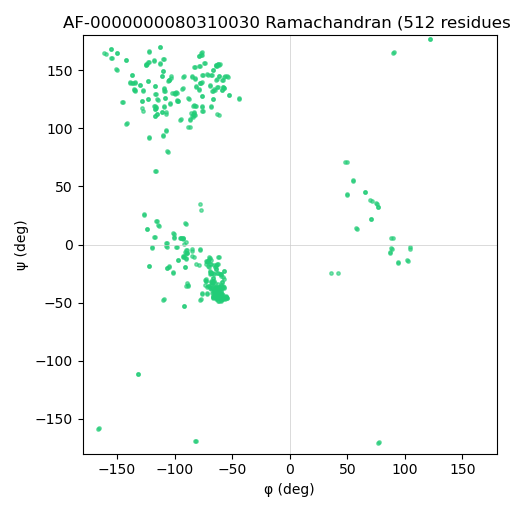? 15.617 -24.109 -32.062 1 78.19 172 ALA B C 1
ATOM 3367 O O . ALA B 1 172 ? 16.672 -23.516 -32.219 1 78.19 172 ALA B O 1
ATOM 3368 N N . ALA B 1 173 ? 14.594 -24.062 -32.781 1 83.75 173 ALA B N 1
ATOM 3369 C CA . ALA B 1 173 ? 14.75 -23.422 -34.094 1 83.75 173 ALA B CA 1
ATOM 3370 C C . ALA B 1 173 ? 14.5 -21.922 -34 1 83.75 173 ALA B C 1
ATOM 3372 O O . ALA B 1 173 ? 15.148 -21.141 -34.688 1 83.75 173 ALA B O 1
ATOM 3373 N N . ASN B 1 174 ? 13.555 -21.5 -33.156 1 82.56 174 ASN B N 1
ATOM 3374 C CA . ASN B 1 174 ? 13.047 -20.141 -33.25 1 82.56 174 ASN B CA 1
ATOM 3375 C C . ASN B 1 174 ? 13.25 -19.391 -31.922 1 82.56 174 ASN B C 1
ATOM 3377 O O . ASN B 1 174 ? 13.172 -18.156 -31.891 1 82.56 174 ASN B O 1
ATOM 3381 N N . GLY B 1 175 ? 13.469 -20.141 -30.891 1 77.5 175 GLY B N 1
ATOM 3382 C CA . GLY B 1 175 ? 13.633 -19.516 -29.594 1 77.5 175 GLY B CA 1
ATOM 3383 C C . GLY B 1 175 ? 12.328 -19.359 -28.828 1 77.5 175 GLY B C 1
ATOM 3384 O O . GLY B 1 175 ? 11.25 -19.531 -29.406 1 77.5 175 GLY B O 1
ATOM 3385 N N . ALA B 1 176 ? 12.438 -19.062 -27.469 1 77.94 176 ALA B N 1
ATOM 3386 C CA . ALA B 1 176 ? 11.297 -19 -26.562 1 77.94 176 ALA B CA 1
ATOM 3387 C C . ALA B 1 176 ? 10.406 -17.812 -26.875 1 77.94 176 ALA B C 1
ATOM 3389 O O . ALA B 1 176 ? 9.18 -17.875 -26.734 1 77.94 176 ALA B O 1
ATOM 3390 N N . GLU B 1 177 ? 10.969 -16.75 -27.344 1 76.56 177 GLU B N 1
ATOM 3391 C CA . GLU B 1 177 ? 10.211 -15.547 -27.656 1 76.56 177 GLU B CA 1
ATOM 3392 C C . GLU B 1 177 ? 9.219 -15.789 -28.781 1 76.56 177 GLU B C 1
ATOM 3394 O O . GLU B 1 177 ? 8.086 -15.312 -28.734 1 76.56 177 GLU B O 1
ATOM 3399 N N . ALA B 1 178 ? 9.695 -16.531 -29.766 1 78.38 178 ALA B N 1
ATOM 3400 C CA . ALA B 1 178 ? 8.82 -16.844 -30.891 1 78.38 178 ALA B CA 1
ATOM 3401 C C . ALA B 1 178 ? 7.637 -17.688 -30.453 1 78.38 178 ALA B C 1
ATOM 3403 O O . ALA B 1 178 ? 6.527 -17.547 -30.969 1 78.38 178 ALA B O 1
ATOM 3404 N N . LEU B 1 179 ? 7.898 -18.547 -29.562 1 77.19 179 LEU B N 1
ATOM 3405 C CA . LEU B 1 179 ? 6.836 -19.391 -29.031 1 77.19 179 LEU B CA 1
ATOM 3406 C C . LEU B 1 179 ? 5.812 -18.562 -28.266 1 77.19 179 LEU B C 1
ATOM 3408 O O . LEU B 1 179 ? 4.605 -18.781 -28.391 1 77.19 179 LEU B O 1
ATOM 3412 N N . LEU B 1 180 ? 6.316 -17.625 -27.5 1 75.56 180 LEU B N 1
ATOM 3413 C CA . LEU B 1 180 ? 5.449 -16.75 -26.719 1 75.56 180 LEU B CA 1
ATOM 3414 C C . LEU B 1 180 ? 4.496 -15.977 -27.625 1 75.56 180 LEU B C 1
ATOM 3416 O O . LEU B 1 180 ? 3.354 -15.711 -27.25 1 75.56 180 LEU B O 1
ATOM 3420 N N . ASP B 1 181 ? 5.031 -15.656 -28.766 1 76.81 181 ASP B N 1
ATOM 3421 C CA . ASP B 1 181 ? 4.227 -14.914 -29.734 1 76.81 181 ASP B CA 1
ATOM 3422 C C . ASP B 1 181 ? 3.025 -15.727 -30.203 1 76.81 181 ASP B C 1
ATOM 3424 O O . ASP B 1 181 ? 2.043 -15.172 -30.688 1 76.81 181 ASP B O 1
ATOM 3428 N N . ARG B 1 182 ? 3.111 -16.984 -29.984 1 78.94 182 ARG B N 1
ATOM 3429 C CA . ARG B 1 182 ? 2.029 -17.859 -30.422 1 78.94 182 ARG B CA 1
ATOM 3430 C C . ARG B 1 182 ? 0.981 -18.031 -29.328 1 78.94 182 ARG B C 1
ATOM 3432 O O . ARG B 1 182 ? -0.138 -18.469 -29.594 1 78.94 182 ARG B O 1
ATOM 3439 N N . ILE B 1 183 ? 1.397 -17.734 -28.188 1 78.69 183 ILE B N 1
ATOM 3440 C CA . ILE B 1 183 ? 0.525 -17.859 -27.031 1 78.69 183 ILE B CA 1
ATOM 3441 C C . ILE B 1 183 ? -0.29 -16.594 -26.844 1 78.69 183 ILE B C 1
ATOM 3443 O O . ILE B 1 183 ? 0.266 -15.523 -26.562 1 78.69 183 ILE B O 1
ATOM 3447 N N . ARG B 1 184 ? -1.631 -16.625 -27.156 1 77.62 184 ARG B N 1
ATOM 3448 C CA . ARG B 1 184 ? -2.494 -15.453 -27.109 1 77.62 184 ARG B CA 1
ATOM 3449 C C . ARG B 1 184 ? -3.594 -15.625 -26.062 1 77.62 184 ARG B C 1
ATOM 3451 O O . ARG B 1 184 ? -4.195 -16.688 -25.969 1 77.62 184 ARG B O 1
ATOM 3458 N N . ALA B 1 185 ? -3.799 -14.602 -25.344 1 73.06 185 ALA B N 1
ATOM 3459 C CA . ALA B 1 185 ? -4.828 -14.57 -24.312 1 73.06 185 ALA B CA 1
ATOM 3460 C C . ALA B 1 185 ? -6.203 -14.883 -24.891 1 73.06 185 ALA B C 1
ATOM 3462 O O . ALA B 1 185 ? -7.031 -15.516 -24.234 1 73.06 185 ALA B O 1
ATOM 3463 N N . GLU B 1 186 ? -6.406 -14.406 -26.047 1 76.44 186 GLU B N 1
ATOM 3464 C CA . GLU B 1 186 ? -7.703 -14.555 -26.703 1 76.44 186 GLU B CA 1
ATOM 3465 C C . GLU B 1 186 ? -8.062 -16.031 -26.891 1 76.44 186 GLU B C 1
ATOM 3467 O O . GLU B 1 186 ? -9.242 -16.375 -26.969 1 76.44 186 GLU B O 1
ATOM 3472 N N . ASP B 1 187 ? -7.031 -16.859 -26.953 1 80.75 187 ASP B N 1
ATOM 3473 C CA . ASP B 1 187 ? -7.262 -18.281 -27.203 1 80.75 187 ASP B CA 1
ATOM 3474 C C . ASP B 1 187 ? -7.582 -19.016 -25.891 1 80.75 187 ASP B C 1
ATOM 3476 O O . ASP B 1 187 ? -7.953 -20.188 -25.922 1 80.75 187 ASP B O 1
ATOM 3480 N N . ALA B 1 188 ? -7.406 -18.344 -24.781 1 82.31 188 ALA B N 1
ATOM 3481 C CA . ALA B 1 188 ? -7.488 -19 -23.484 1 82.31 188 ALA B CA 1
ATOM 3482 C C . ALA B 1 188 ? -8.891 -18.859 -22.891 1 82.31 188 ALA B C 1
ATOM 3484 O O . ALA B 1 188 ? -9.18 -19.422 -21.828 1 82.31 188 ALA B O 1
ATOM 3485 N N . GLY B 1 189 ? -9.875 -18.297 -23.609 1 86.38 189 GLY B N 1
ATOM 3486 C CA . GLY B 1 189 ? -11.195 -18.094 -23.031 1 86.38 189 GLY B CA 1
ATOM 3487 C C . GLY B 1 189 ? -11.25 -16.891 -22.094 1 86.38 189 GLY B C 1
ATOM 3488 O O . GLY B 1 189 ? -10.336 -16.062 -22.078 1 86.38 189 GLY B O 1
ATOM 3489 N N . PRO B 1 190 ? -12.391 -16.812 -21.391 1 91.81 190 PRO B N 1
ATOM 3490 C CA . PRO B 1 190 ? -12.547 -15.656 -20.5 1 91.81 190 PRO B CA 1
ATOM 3491 C C . PRO B 1 190 ? -11.742 -15.805 -19.203 1 91.81 190 PRO B C 1
ATOM 3493 O O . PRO B 1 190 ? -11.68 -16.891 -18.641 1 91.81 190 PRO B O 1
ATOM 3496 N N . PRO B 1 191 ? -11.141 -14.727 -18.797 1 94.06 191 PRO B N 1
ATOM 3497 C CA . PRO B 1 191 ? -10.383 -14.758 -17.547 1 94.06 191 PRO B CA 1
ATOM 3498 C C . PRO B 1 191 ? -11.289 -14.781 -16.312 1 94.06 191 PRO B C 1
ATOM 3500 O O . PRO B 1 191 ? -12.469 -14.406 -16.406 1 94.06 191 PRO B O 1
ATOM 3503 N N . ARG B 1 192 ? -10.75 -15.266 -15.281 1 96.19 192 ARG B N 1
ATOM 3504 C CA . ARG B 1 192 ? -11.391 -15.25 -13.969 1 96.19 192 ARG B CA 1
ATOM 3505 C C . ARG B 1 192 ? -10.461 -14.672 -12.914 1 96.19 192 ARG B C 1
ATOM 3507 O O . ARG B 1 192 ? -9.312 -15.109 -12.781 1 96.19 192 ARG B O 1
ATOM 3514 N N . GLN B 1 193 ? -10.938 -13.617 -12.227 1 97 193 GLN B N 1
ATOM 3515 C CA . GLN B 1 193 ? -10.211 -13.094 -11.078 1 97 193 GLN B CA 1
ATOM 3516 C C . GLN B 1 193 ? -10.547 -13.891 -9.812 1 97 193 GLN B C 1
ATOM 3518 O O . GLN B 1 193 ? -11.703 -13.914 -9.375 1 97 193 GLN B O 1
ATOM 3523 N N . LEU B 1 194 ? -9.625 -14.508 -9.188 1 98.44 194 LEU B N 1
ATOM 3524 C CA . LEU B 1 194 ? -9.906 -15.383 -8.062 1 98.44 194 LEU B CA 1
ATOM 3525 C C . LEU B 1 194 ? -10.156 -14.578 -6.793 1 98.44 194 LEU B C 1
ATOM 3527 O O . LEU B 1 194 ? -9.438 -13.617 -6.516 1 98.44 194 LEU B O 1
ATOM 3531 N N . GLU B 1 195 ? -11.219 -14.938 -6.102 1 98.38 195 GLU B N 1
ATOM 3532 C CA . GLU B 1 195 ? -11.477 -14.414 -4.762 1 98.38 195 GLU B CA 1
ATOM 3533 C C . GLU B 1 195 ? -10.891 -15.336 -3.691 1 98.38 195 GLU B C 1
ATOM 3535 O O . GLU B 1 195 ? -11.008 -16.562 -3.783 1 98.38 195 GLU B O 1
ATOM 3540 N N . VAL B 1 196 ? -10.227 -14.727 -2.729 1 98.38 196 VAL B N 1
ATOM 3541 C CA . VAL B 1 196 ? -9.539 -15.523 -1.714 1 98.38 196 VAL B CA 1
ATOM 3542 C C . VAL B 1 196 ? -9.664 -14.844 -0.353 1 98.38 196 VAL B C 1
ATOM 3544 O O . VAL B 1 196 ? -9.992 -13.656 -0.273 1 98.38 196 VAL B O 1
ATOM 3547 N N . GLU B 1 197 ? -9.484 -15.617 0.699 1 98.38 197 GLU B N 1
ATOM 3548 C CA . GLU B 1 197 ? -9.32 -15.172 2.08 1 98.38 197 GLU B CA 1
ATOM 3549 C C . GLU B 1 197 ? -7.914 -15.453 2.588 1 98.38 197 GLU B C 1
ATOM 3551 O O . GLU B 1 197 ? -7.219 -16.328 2.051 1 98.38 197 GLU B O 1
ATOM 3556 N N . PRO B 1 198 ? -7.504 -14.664 3.604 1 98.62 198 PRO B N 1
ATOM 3557 C CA . PRO B 1 198 ? -6.195 -15 4.172 1 98.62 198 PRO B CA 1
ATOM 3558 C C . PRO B 1 198 ? -6.094 -16.469 4.59 1 98.62 198 PRO B C 1
ATOM 3560 O O . PRO B 1 198 ? -6.996 -16.984 5.25 1 98.62 198 PRO B O 1
ATOM 3563 N N . GLY B 1 199 ? -5.027 -17.109 4.109 1 98.69 199 GLY B N 1
ATOM 3564 C CA . GLY B 1 199 ? -4.828 -18.516 4.438 1 98.69 199 GLY B CA 1
ATOM 3565 C C . GLY B 1 199 ? -5.207 -19.453 3.309 1 98.69 199 GLY B C 1
ATOM 3566 O O . GLY B 1 199 ? -4.859 -20.641 3.334 1 98.69 199 GLY B O 1
ATOM 3567 N N . ASP B 1 200 ? -5.914 -18.938 2.336 1 98.81 200 ASP B N 1
ATOM 3568 C CA . ASP B 1 200 ? -6.152 -19.734 1.137 1 98.81 200 ASP B CA 1
ATOM 3569 C C . ASP B 1 200 ? -4.859 -19.953 0.353 1 98.81 200 ASP B C 1
ATOM 3571 O O . ASP B 1 200 ? -3.977 -19.078 0.356 1 98.81 200 ASP B O 1
ATOM 3575 N N . VAL B 1 201 ? -4.723 -21.094 -0.269 1 98.81 201 VAL B N 1
ATOM 3576 C CA . VAL B 1 201 ? -3.588 -21.422 -1.125 1 98.81 201 VAL B CA 1
ATOM 3577 C C . VAL B 1 201 ? -4.086 -21.797 -2.52 1 98.81 201 VAL B C 1
ATOM 3579 O O . VAL B 1 201 ? -4.977 -22.641 -2.666 1 98.81 201 VAL B O 1
ATOM 3582 N N . VAL B 1 202 ? -3.549 -21.109 -3.512 1 98.81 202 VAL B N 1
ATOM 3583 C CA . VAL B 1 202 ? -3.85 -21.438 -4.898 1 98.81 202 VAL B CA 1
ATOM 3584 C C . VAL B 1 202 ? -2.734 -22.312 -5.477 1 98.81 202 VAL B C 1
ATOM 3586 O O . VAL B 1 202 ? -1.557 -21.953 -5.383 1 98.81 202 VAL B O 1
ATOM 3589 N N . LEU B 1 203 ? -3.086 -23.453 -5.973 1 98.69 203 LEU B N 1
ATOM 3590 C CA . LEU B 1 203 ? -2.197 -24.328 -6.727 1 98.69 203 LEU B CA 1
ATOM 3591 C C . LEU B 1 203 ? -2.502 -24.25 -8.219 1 98.69 203 LEU B C 1
ATOM 3593 O O . LEU B 1 203 ? -3.621 -24.547 -8.641 1 98.69 203 LEU B O 1
ATOM 3597 N N . ALA B 1 204 ? -1.506 -23.875 -8.992 1 98.19 204 ALA B N 1
ATOM 3598 C CA . ALA B 1 204 ? -1.758 -23.625 -10.406 1 98.19 204 ALA B CA 1
ATOM 3599 C C . ALA B 1 204 ? -0.786 -24.406 -11.289 1 98.19 204 ALA B C 1
ATOM 3601 O O . ALA B 1 204 ? 0.419 -24.422 -11.023 1 98.19 204 ALA B O 1
ATOM 3602 N N . HIS B 1 205 ? -1.34 -25.047 -12.281 1 96.38 205 HIS B N 1
ATOM 3603 C CA . HIS B 1 205 ? -0.584 -25.781 -13.297 1 96.38 205 HIS B CA 1
ATOM 3604 C C . HIS B 1 205 ? 0.393 -24.859 -14.023 1 96.38 205 HIS B C 1
ATOM 3606 O O . HIS B 1 205 ? 0.06 -23.703 -14.328 1 96.38 205 HIS B O 1
ATOM 3612 N N . HIS B 1 206 ? 1.582 -25.312 -14.352 1 92.44 206 HIS B N 1
ATOM 3613 C CA . HIS B 1 206 ? 2.627 -24.469 -14.93 1 92.44 206 HIS B CA 1
ATOM 3614 C C . HIS B 1 206 ? 2.229 -23.969 -16.312 1 92.44 206 HIS B C 1
ATOM 3616 O O . HIS B 1 206 ? 2.756 -22.953 -16.781 1 92.44 206 HIS B O 1
ATOM 3622 N N . LEU B 1 207 ? 1.27 -24.562 -16.969 1 91.81 207 LEU B N 1
ATOM 3623 C CA . LEU B 1 207 ? 0.835 -24.141 -18.297 1 91.81 207 LEU B CA 1
ATOM 3624 C C . LEU B 1 207 ? -0.448 -23.312 -18.219 1 91.81 207 LEU B C 1
ATOM 3626 O O . LEU B 1 207 ? -1.061 -23.016 -19.25 1 91.81 207 LEU B O 1
ATOM 3630 N N . LEU B 1 208 ? -0.828 -23.047 -17 1 94.25 208 LEU B N 1
ATOM 3631 C CA . LEU B 1 208 ? -1.994 -22.188 -16.859 1 94.25 208 LEU B CA 1
ATOM 3632 C C . LEU B 1 208 ? -1.63 -20.734 -17.125 1 94.25 208 LEU B C 1
ATOM 3634 O O . LEU B 1 208 ? -0.779 -20.156 -16.438 1 94.25 208 LEU B O 1
ATOM 3638 N N . ALA B 1 209 ? -2.281 -20.203 -18.125 1 92.69 209 ALA B N 1
ATOM 3639 C CA . ALA B 1 209 ? -2.143 -18.766 -18.328 1 92.69 209 ALA B CA 1
ATOM 3640 C C . ALA B 1 209 ? -2.691 -17.984 -17.141 1 92.69 209 ALA B C 1
ATOM 3642 O O . ALA B 1 209 ? -3.748 -18.328 -16.594 1 92.69 209 ALA B O 1
ATOM 3643 N N . HIS B 1 210 ? -1.912 -16.969 -16.734 1 94.38 210 HIS B N 1
ATOM 3644 C CA . HIS B 1 210 ? -2.328 -16.203 -15.562 1 94.38 210 HIS B CA 1
ATOM 3645 C C . HIS B 1 210 ? -1.737 -14.805 -15.578 1 94.38 210 HIS B C 1
ATOM 3647 O O . HIS B 1 210 ? -0.961 -14.461 -16.469 1 94.38 210 HIS B O 1
ATOM 3653 N N . GLY B 1 211 ? -2.236 -14.016 -14.734 1 92.94 211 GLY B N 1
ATOM 3654 C CA . GLY B 1 211 ? -1.811 -12.648 -14.523 1 92.94 211 GLY B CA 1
ATOM 3655 C C . GLY B 1 211 ? -2.346 -12.047 -13.234 1 92.94 211 GLY B C 1
ATOM 3656 O O . GLY B 1 211 ? -2.568 -12.758 -12.258 1 92.94 211 GLY B O 1
ATOM 3657 N N . ALA B 1 212 ? -2.379 -10.742 -13.211 1 94.06 212 ALA B N 1
ATOM 3658 C CA . ALA B 1 212 ? -2.879 -10.031 -12.039 1 94.06 212 ALA B CA 1
ATOM 3659 C C . ALA B 1 212 ? -3.787 -8.875 -12.445 1 94.06 212 ALA B C 1
ATOM 3661 O O . ALA B 1 212 ? -3.516 -8.18 -13.422 1 94.06 212 ALA B O 1
ATOM 3662 N N . SER B 1 213 ? -4.836 -8.688 -11.758 1 94.69 213 SER B N 1
ATOM 3663 C CA . SER B 1 213 ? -5.676 -7.52 -12.008 1 94.69 213 SER B CA 1
ATOM 3664 C C . SER B 1 213 ? -5.059 -6.258 -11.422 1 94.69 213 SER B C 1
ATOM 3666 O O . SER B 1 213 ? -4.172 -6.332 -10.57 1 94.69 213 SER B O 1
ATOM 3668 N N . ASP B 1 214 ? -5.598 -5.18 -11.922 1 93.75 214 ASP B N 1
ATOM 3669 C CA . ASP B 1 214 ? -5.32 -3.939 -11.203 1 93.75 214 ASP B CA 1
ATOM 3670 C C . ASP B 1 214 ? -5.879 -3.988 -9.781 1 93.75 214 ASP B C 1
ATOM 3672 O O . ASP B 1 214 ? -6.766 -4.789 -9.484 1 93.75 214 ASP B O 1
ATOM 3676 N N . ASN B 1 215 ? -5.285 -3.201 -8.922 1 95.62 215 ASN B N 1
ATOM 3677 C CA . ASN B 1 215 ? -5.805 -3.051 -7.566 1 95.62 215 ASN B CA 1
ATOM 3678 C C . ASN B 1 215 ? -6.461 -1.687 -7.363 1 95.62 215 ASN B C 1
ATOM 3680 O O . ASN B 1 215 ? -5.777 -0.703 -7.078 1 95.62 215 ASN B O 1
ATOM 3684 N N . LEU B 1 216 ? -7.766 -1.669 -7.48 1 95.31 216 LEU B N 1
ATOM 3685 C CA . LEU B 1 216 ? -8.523 -0.431 -7.324 1 95.31 216 LEU B CA 1
ATOM 3686 C C . LEU B 1 216 ? -9.156 -0.354 -5.941 1 95.31 216 LEU B C 1
ATOM 3688 O O . LEU B 1 216 ? -10.016 0.493 -5.695 1 95.31 216 LEU B O 1
ATOM 3692 N N . SER B 1 217 ? -8.766 -1.287 -5.078 1 96.25 217 SER B N 1
ATOM 3693 C CA . SER B 1 217 ? -9.195 -1.249 -3.684 1 96.25 217 SER B CA 1
ATOM 3694 C C . SER B 1 217 ? -8.336 -0.292 -2.869 1 96.25 217 SER B C 1
ATOM 3696 O O . SER B 1 217 ? -7.598 0.521 -3.432 1 96.25 217 SER B O 1
ATOM 3698 N N . LEU B 1 218 ? -8.469 -0.321 -1.502 1 95.25 218 LEU B N 1
ATOM 3699 C CA . LEU B 1 218 ? -7.723 0.567 -0.619 1 95.25 218 LEU B CA 1
ATOM 3700 C C . LEU B 1 218 ? -6.742 -0.223 0.245 1 95.25 218 LEU B C 1
ATOM 3702 O O . LEU B 1 218 ? -6.262 0.281 1.263 1 95.25 218 LEU B O 1
ATOM 3706 N N . ARG B 1 219 ? -6.496 -1.493 -0.199 1 94.62 219 ARG B N 1
ATOM 3707 C CA . ARG B 1 219 ? -5.586 -2.346 0.558 1 94.62 219 ARG B CA 1
ATOM 3708 C C . ARG B 1 219 ? -4.531 -2.967 -0.353 1 94.62 219 ARG B C 1
ATOM 3710 O O . ARG B 1 219 ? -4.84 -3.391 -1.469 1 94.62 219 ARG B O 1
ATOM 3717 N N . THR B 1 220 ? -3.322 -2.963 0.157 1 96.94 220 THR B N 1
ATOM 3718 C CA . THR B 1 220 ? -2.273 -3.689 -0.549 1 96.94 220 THR B CA 1
ATOM 3719 C C . THR B 1 220 ? -2.545 -5.191 -0.523 1 96.94 220 THR B C 1
ATOM 3721 O O . THR B 1 220 ? -2.834 -5.758 0.534 1 96.94 220 THR B O 1
ATOM 3724 N N . ARG B 1 221 ? -2.57 -5.746 -1.658 1 97.81 221 ARG B N 1
ATOM 3725 C CA . ARG B 1 221 ? -2.625 -7.203 -1.714 1 97.81 221 ARG B CA 1
ATOM 3726 C C . ARG B 1 221 ? -1.264 -7.812 -1.402 1 97.81 221 ARG B C 1
ATOM 3728 O O . ARG B 1 221 ? -0.253 -7.422 -1.99 1 97.81 221 ARG B O 1
ATOM 3735 N N . GLU B 1 222 ? -1.222 -8.75 -0.452 1 98.56 222 GLU B N 1
ATOM 3736 C CA . GLU B 1 222 ? 0 -9.445 -0.067 1 98.56 222 GLU B CA 1
ATOM 3737 C C . GLU B 1 222 ? -0.111 -10.945 -0.337 1 98.56 222 GLU B C 1
ATOM 3739 O O . GLU B 1 222 ? -1.006 -11.609 0.188 1 98.56 222 GLU B O 1
ATOM 3744 N N . THR B 1 223 ? 0.756 -11.414 -1.164 1 98.75 223 THR B N 1
ATOM 3745 C CA . THR B 1 223 ? 0.804 -12.828 -1.51 1 98.75 223 THR B CA 1
ATOM 3746 C C . THR B 1 223 ? 2.246 -13.328 -1.537 1 98.75 223 THR B C 1
ATOM 3748 O O . THR B 1 223 ? 3.164 -12.578 -1.87 1 98.75 223 THR B O 1
ATOM 3751 N N . VAL B 1 224 ? 2.447 -14.555 -1.148 1 98.88 224 VAL B N 1
ATOM 3752 C CA . VAL B 1 224 ? 3.734 -15.219 -1.319 1 98.88 224 VAL B CA 1
ATOM 3753 C C . VAL B 1 224 ? 3.594 -16.375 -2.305 1 98.88 224 VAL B C 1
ATOM 3755 O O . VAL B 1 224 ? 2.768 -17.266 -2.107 1 98.88 224 VAL B O 1
ATOM 3758 N N . TYR B 1 225 ? 4.418 -16.344 -3.34 1 98.25 225 TYR B N 1
ATOM 3759 C CA . TYR B 1 225 ? 4.398 -17.406 -4.348 1 98.25 225 TYR B CA 1
ATOM 3760 C C . TYR B 1 225 ? 5.586 -18.344 -4.184 1 98.25 225 TYR B C 1
ATOM 3762 O O . TYR B 1 225 ? 6.699 -17.906 -3.891 1 98.25 225 TYR B O 1
ATOM 3770 N N . PHE B 1 226 ? 5.312 -19.562 -4.395 1 97.88 226 PHE B N 1
ATOM 3771 C CA . PHE B 1 226 ? 6.316 -20.625 -4.441 1 97.88 226 PHE B CA 1
ATOM 3772 C C . PHE B 1 226 ? 6.254 -21.375 -5.77 1 97.88 226 PHE B C 1
ATOM 3774 O O . PHE B 1 226 ? 5.172 -21.594 -6.309 1 97.88 226 PHE B O 1
ATOM 3781 N N . ARG B 1 227 ? 7.383 -21.688 -6.246 1 95 227 ARG B N 1
ATOM 3782 C CA . ARG B 1 227 ? 7.496 -22.469 -7.465 1 95 227 ARG B CA 1
ATOM 3783 C C . ARG B 1 227 ? 8.156 -23.828 -7.184 1 95 227 ARG B C 1
ATOM 3785 O O . ARG B 1 227 ? 9.312 -23.875 -6.758 1 95 227 ARG B O 1
ATOM 3792 N N . LEU B 1 228 ? 7.387 -24.875 -7.43 1 95.81 228 LEU B N 1
ATOM 3793 C CA . LEU B 1 228 ? 7.879 -26.219 -7.117 1 95.81 228 LEU B CA 1
ATOM 3794 C C . LEU B 1 228 ? 8.148 -27.016 -8.391 1 95.81 228 LEU B C 1
ATOM 3796 O O . LEU B 1 228 ? 7.414 -26.875 -9.375 1 95.81 228 LEU B O 1
ATOM 3800 N N . LEU B 1 229 ? 9.117 -27.766 -8.297 1 93.06 229 LEU B N 1
ATOM 3801 C CA . LEU B 1 229 ? 9.469 -28.703 -9.352 1 93.06 229 LEU B CA 1
ATOM 3802 C C . LEU B 1 229 ? 9.164 -30.141 -8.93 1 93.06 229 LEU B C 1
ATOM 3804 O O . LEU B 1 229 ? 9.57 -30.562 -7.848 1 93.06 229 LEU B O 1
ATOM 3808 N N . HIS B 1 230 ? 8.391 -30.781 -9.805 1 93.25 230 HIS B N 1
ATOM 3809 C CA . HIS B 1 230 ? 8.234 -32.219 -9.562 1 93.25 230 HIS B CA 1
ATOM 3810 C C . HIS B 1 230 ? 9.586 -32.906 -9.477 1 93.25 230 HIS B C 1
ATOM 3812 O O . HIS B 1 230 ? 10.508 -32.594 -10.227 1 93.25 230 HIS B O 1
ATOM 3818 N N . PRO B 1 231 ? 9.703 -33.906 -8.633 1 89.81 231 PRO B N 1
ATOM 3819 C CA . PRO B 1 231 ? 11 -34.594 -8.453 1 89.81 231 PRO B CA 1
ATOM 3820 C C . PRO B 1 231 ? 11.523 -35.219 -9.742 1 89.81 231 PRO B C 1
ATOM 3822 O O . PRO B 1 231 ? 12.734 -35.344 -9.914 1 89.81 231 PRO B O 1
ATOM 3825 N N . ARG B 1 232 ? 10.688 -35.531 -10.617 1 85.44 232 ARG B N 1
ATOM 3826 C CA . ARG B 1 232 ? 11.094 -36.156 -11.875 1 85.44 232 ARG B CA 1
ATOM 3827 C C . ARG B 1 232 ? 11.352 -35.094 -12.945 1 85.44 232 ARG B C 1
ATOM 3829 O O . ARG B 1 232 ? 11.781 -35.438 -14.055 1 85.44 232 ARG B O 1
ATOM 3836 N N . ASP B 1 233 ? 11.062 -33.875 -12.633 1 79.62 233 ASP B N 1
ATOM 3837 C CA . ASP B 1 233 ? 11.172 -32.812 -13.617 1 79.62 233 ASP B CA 1
ATOM 3838 C C . ASP B 1 233 ? 12.594 -32.281 -13.695 1 79.62 233 ASP B C 1
ATOM 3840 O O . ASP B 1 233 ? 13.133 -31.766 -12.703 1 79.62 233 ASP B O 1
ATOM 3844 N N . GLY B 1 234 ? 13.297 -32.531 -14.773 1 71.94 234 GLY B N 1
ATOM 3845 C CA . GLY B 1 234 ? 14.625 -31.984 -15.008 1 71.94 234 GLY B CA 1
ATOM 3846 C C . GLY B 1 234 ? 14.594 -30.531 -15.469 1 71.94 234 GLY B C 1
ATOM 3847 O O . GLY B 1 234 ? 15.547 -30.062 -16.078 1 71.94 234 GLY B O 1
ATOM 3848 N N . ALA B 1 235 ? 13.75 -29.672 -15.078 1 66.19 235 ALA B N 1
ATOM 3849 C CA . ALA B 1 235 ? 13.516 -28.25 -15.328 1 66.19 235 ALA B CA 1
ATOM 3850 C C . ALA B 1 235 ? 13.844 -27.891 -16.766 1 66.19 235 ALA B C 1
ATOM 3852 O O . ALA B 1 235 ? 13.289 -26.938 -17.312 1 66.19 235 ALA B O 1
ATOM 3853 N N . HIS B 1 236 ? 14.711 -28.672 -17.391 1 70.12 236 HIS B N 1
ATOM 3854 C CA . HIS B 1 236 ? 15.156 -28.328 -18.75 1 70.12 236 HIS B CA 1
ATOM 3855 C C . HIS B 1 236 ? 14.555 -29.266 -19.781 1 70.12 236 HIS B C 1
ATOM 3857 O O . HIS B 1 236 ? 14.742 -29.078 -20.984 1 70.12 236 HIS B O 1
ATOM 3863 N N . ASP B 1 237 ? 13.773 -30.219 -19.281 1 71.81 237 ASP B N 1
ATOM 3864 C CA . ASP B 1 237 ? 13.055 -31.109 -20.188 1 71.81 237 ASP B CA 1
ATOM 3865 C C . ASP B 1 237 ? 11.758 -30.469 -20.672 1 71.81 237 ASP B C 1
ATOM 3867 O O . ASP B 1 237 ? 10.844 -30.219 -19.875 1 71.81 237 ASP B O 1
ATOM 3871 N N . PRO B 1 238 ? 11.703 -30.188 -21.969 1 75.44 238 PRO B N 1
ATOM 3872 C CA . PRO B 1 238 ? 10.508 -29.5 -22.469 1 75.44 238 PRO B CA 1
ATOM 3873 C C . PRO B 1 238 ? 9.32 -30.438 -22.625 1 75.44 238 PRO B C 1
ATOM 3875 O O . PRO B 1 238 ? 8.211 -30 -22.922 1 75.44 238 PRO B O 1
ATOM 3878 N N . SER B 1 239 ? 9.5 -31.703 -22.406 1 76.69 239 SER B N 1
ATOM 3879 C CA . SER B 1 239 ? 8.469 -32.688 -22.703 1 76.69 239 SER B CA 1
ATOM 3880 C C . SER B 1 239 ? 7.188 -32.375 -21.922 1 76.69 239 SER B C 1
ATOM 3882 O O . SER B 1 239 ? 6.086 -32.5 -22.469 1 76.69 239 SER B O 1
ATOM 3884 N N . PRO B 1 240 ? 7.344 -31.906 -20.734 1 83 240 PRO B N 1
ATOM 3885 C CA . PRO B 1 240 ? 6.109 -31.656 -19.984 1 83 240 PRO B CA 1
ATOM 3886 C C . PRO B 1 240 ? 5.297 -30.5 -20.562 1 83 240 PRO B C 1
ATOM 3888 O O . PRO B 1 240 ? 4.117 -30.344 -20.25 1 83 240 PRO B O 1
ATOM 3891 N N . LEU B 1 241 ? 5.898 -29.734 -21.422 1 83.38 241 LEU B N 1
ATOM 3892 C CA . LEU B 1 241 ? 5.18 -28.641 -22.047 1 83.38 241 LEU B CA 1
ATOM 3893 C C . LEU B 1 241 ? 4.109 -29.156 -23 1 83.38 241 LEU B C 1
ATOM 3895 O O . LEU B 1 241 ? 3.129 -28.469 -23.281 1 83.38 241 LEU B O 1
ATOM 3899 N N . MET B 1 242 ? 4.336 -30.375 -23.484 1 87.56 242 MET B N 1
ATOM 3900 C CA . MET B 1 242 ? 3.469 -30.891 -24.531 1 87.56 242 MET B CA 1
ATOM 3901 C C . MET B 1 242 ? 2.404 -31.812 -23.953 1 87.56 242 MET B C 1
ATOM 3903 O O . MET B 1 242 ? 1.584 -32.375 -24.688 1 87.56 242 MET B O 1
ATOM 3907 N N . ASP B 1 243 ? 2.498 -31.984 -22.703 1 90.62 243 ASP B N 1
ATOM 3908 C CA . ASP B 1 243 ? 1.58 -32.906 -22.047 1 90.62 243 ASP B CA 1
ATOM 3909 C C . ASP B 1 243 ? 1.155 -32.375 -20.688 1 90.62 243 ASP B C 1
ATOM 3911 O O . ASP B 1 243 ? 1.883 -32.531 -19.703 1 90.62 243 ASP B O 1
ATOM 3915 N N . GLU B 1 244 ? -0.078 -31.875 -20.625 1 91.69 244 GLU B N 1
ATOM 3916 C CA . GLU B 1 244 ? -0.59 -31.266 -19.406 1 91.69 244 GLU B CA 1
ATOM 3917 C C . GLU B 1 244 ? -0.662 -32.281 -18.281 1 91.69 244 GLU B C 1
ATOM 3919 O O . GLU B 1 244 ? -0.76 -31.906 -17.109 1 91.69 244 GLU B O 1
ATOM 3924 N N . ARG B 1 245 ? -0.606 -33.5 -18.625 1 93.56 245 ARG B N 1
ATOM 3925 C CA . ARG B 1 245 ? -0.76 -34.562 -17.625 1 93.56 245 ARG B CA 1
ATOM 3926 C C . ARG B 1 245 ? 0.589 -34.969 -17.031 1 93.56 245 ARG B C 1
ATOM 3928 O O . ARG B 1 245 ? 0.649 -35.625 -15.992 1 93.56 245 ARG B O 1
ATOM 3935 N N . ALA B 1 246 ? 1.603 -34.406 -17.781 1 86.62 246 ALA B N 1
ATOM 3936 C CA . ALA B 1 246 ? 2.957 -34.812 -17.391 1 86.62 246 ALA B CA 1
ATOM 3937 C C . ALA B 1 246 ? 3.27 -34.344 -15.969 1 86.62 246 ALA B C 1
ATOM 3939 O O . ALA B 1 246 ? 3.025 -33.188 -15.609 1 86.62 246 ALA B O 1
ATOM 3940 N N . MET B 1 247 ? 3.426 -35.094 -14.969 1 90.88 247 MET B N 1
ATOM 3941 C CA . MET B 1 247 ? 3.914 -34.844 -13.625 1 90.88 247 MET B CA 1
ATOM 3942 C C . MET B 1 247 ? 2.764 -34.812 -12.625 1 90.88 247 MET B C 1
ATOM 3944 O O . MET B 1 247 ? 2.957 -34.438 -11.461 1 90.88 247 MET B O 1
ATOM 3948 N N . PHE B 1 248 ? 1.571 -34.969 -13.117 1 95.25 248 PHE B N 1
ATOM 3949 C CA . PHE B 1 248 ? 0.394 -34.875 -12.258 1 95.25 248 PHE B CA 1
ATOM 3950 C C . PHE B 1 248 ? -0.351 -36.219 -12.234 1 95.25 248 PHE B C 1
ATOM 3952 O O . PHE B 1 248 ? -1.552 -36.25 -12.508 1 95.25 248 PHE B O 1
ATOM 3959 N N . ASP B 1 249 ? 0.327 -37.188 -11.734 1 93.81 249 ASP B N 1
ATOM 3960 C CA . ASP B 1 249 ? -0.183 -38.562 -11.727 1 93.81 249 ASP B CA 1
ATOM 3961 C C . ASP B 1 249 ? -1.342 -38.688 -10.742 1 93.81 249 ASP B C 1
ATOM 3963 O O . ASP B 1 249 ? -2.121 -39.656 -10.836 1 93.81 249 ASP B O 1
ATOM 3967 N N . GLY B 1 250 ? -1.435 -37.781 -9.836 1 94.19 250 GLY B N 1
ATOM 3968 C CA . GLY B 1 250 ? -2.494 -37.875 -8.844 1 94.19 250 GLY B CA 1
ATOM 3969 C C . GLY B 1 250 ? -3.773 -37.188 -9.273 1 94.19 250 GLY B C 1
ATOM 3970 O O . GLY B 1 250 ? -4.766 -37.188 -8.539 1 94.19 250 GLY B O 1
ATOM 3971 N N . VAL B 1 251 ? -3.789 -36.531 -10.383 1 94.81 251 VAL B N 1
ATOM 3972 C CA . VAL B 1 251 ? -4.938 -35.812 -10.914 1 94.81 251 VAL B CA 1
ATOM 3973 C C . VAL B 1 251 ? -5.836 -36.75 -11.695 1 94.81 251 VAL B C 1
ATOM 3975 O O . VAL B 1 251 ? -5.355 -37.688 -12.328 1 94.81 251 VAL B O 1
ATOM 3978 N N . ASP B 1 252 ? -7.133 -36.562 -11.641 1 92.88 252 ASP B N 1
ATOM 3979 C CA . ASP B 1 252 ? -8.094 -37.312 -12.422 1 92.88 252 ASP B CA 1
ATOM 3980 C C . ASP B 1 252 ? -8.32 -36.688 -13.797 1 92.88 252 ASP B C 1
ATOM 3982 O O . ASP B 1 252 ? -9.156 -35.781 -13.938 1 92.88 252 ASP B O 1
ATOM 3986 N N . TRP B 1 253 ? -7.75 -37.188 -14.805 1 92.06 253 TRP B N 1
ATOM 3987 C CA . TRP B 1 253 ? -7.766 -36.594 -16.141 1 92.06 253 TRP B CA 1
ATOM 3988 C C . TRP B 1 253 ? -8.906 -37.188 -16.969 1 92.06 253 TRP B C 1
ATOM 3990 O O . TRP B 1 253 ? -8.984 -36.938 -18.172 1 92.06 253 TRP B O 1
ATOM 4000 N N . SER B 1 254 ? -9.789 -38.031 -16.453 1 82.81 254 SER B N 1
ATOM 4001 C CA . SER B 1 254 ? -10.836 -38.719 -17.203 1 82.81 254 SER B CA 1
ATOM 4002 C C . SER B 1 254 ? -11.859 -37.719 -17.75 1 82.81 254 SER B C 1
ATOM 4004 O O . SER B 1 254 ? -12.461 -37.969 -18.797 1 82.81 254 SER B O 1
ATOM 4006 N N . THR B 1 255 ? -12.25 -36.688 -17.047 1 63.81 255 THR B N 1
ATOM 4007 C CA . THR B 1 255 ? -13.312 -35.812 -17.484 1 63.81 255 THR B CA 1
ATOM 4008 C C . THR B 1 255 ? -12.836 -34.938 -18.641 1 63.81 255 THR B C 1
ATOM 4010 O O . THR B 1 255 ? -13.641 -34.219 -19.266 1 63.81 255 THR B O 1
ATOM 4013 N N . ASN B 1 256 ? -11.656 -34.719 -19 1 59.62 256 ASN B N 1
ATOM 4014 C CA . ASN B 1 256 ? -11.148 -33.781 -19.969 1 59.62 256 ASN B CA 1
ATOM 4015 C C . ASN B 1 256 ? -11.062 -34.375 -21.375 1 59.62 256 ASN B C 1
ATOM 4017 O O . ASN B 1 256 ? -10.414 -33.812 -22.266 1 59.62 256 ASN B O 1
ATOM 4021 N N . GLN B 1 257 ? -11.477 -35.625 -21.625 1 48.62 257 GLN B N 1
ATOM 4022 C CA . GLN B 1 257 ? -11.359 -36.25 -22.938 1 48.62 257 GLN B CA 1
ATOM 4023 C C . GLN B 1 257 ? -12.312 -35.625 -23.938 1 48.62 257 GLN B C 1
ATOM 4025 O O . GLN B 1 257 ? -12.297 -35.969 -25.125 1 48.62 257 GLN B O 1
ATOM 4030 N N . GLU B 1 258 ? -13.273 -34.781 -23.469 1 41.78 258 GLU B N 1
ATOM 4031 C CA . GLU B 1 258 ? -14 -34.25 -24.625 1 41.78 258 GLU B CA 1
ATOM 4032 C C . GLU B 1 258 ? -13.305 -33.031 -25.219 1 41.78 258 GLU B C 1
ATOM 4034 O O . GLU B 1 258 ? -12.75 -32.219 -24.469 1 41.78 258 GLU B O 1
#

Nearest PDB structures (foldseek):
  5epa-assembly6_F  TM=5.983E-01  e=7.793E-11  Streptomyces nogalater
  5epa-assembly3_C  TM=6.021E-01  e=3.536E-10  Streptomyces nogalater
  7dt0-assembly1_A  TM=6.486E-01  e=2.735E-08  uncultured bacterium esnapd13
  5zm2-assembly2_D-2  TM=6.530E-01  e=2.735E-08  Aspergillus stellatus
  2a1x-assembly1_A  TM=5.337E-01  e=1.709E-09  Homo sapiens

Sequence (516 aa):
MITNEQRTAFARDGYLVLRACVPTERIRAARARIADALDRDESIGEMPRFLASTFCPSITRHPDIVGLLDPAYPAIAALFGVPESPRAKSGQIALRFPERARVDARHGFHLDGFPTSLNDVPHGTVHRHTLLCGVYLTPLRGPDRGNFVVWPGSHRHFARMLRELDAPAFLAANGAEALLDRIRAEDAGPPRQLEVEPGDVVLAHHLLAHGASDNLSLRTRETVYFRLLHPRDGAHDPSPLMDERAMFDGVDWSTNQEMITNEQRTAFARDGYLVLRACVPTERIRAARARIADALDRDESIGEMPRFLASTFCPSITRHPDIVGLLDPAYPAIAALFGVPESPRAKSGQIALRFPERARVDARHGFHLDGFPTSLNDVPHGTVHRHTLLCGVYLTPLRGPDRGNFVVWPGSHRHFARMLRELDAPAFLAANGAEALLDRIRAEDAGPPRQLEVEPGDVVLAHHLLAHGASDNLSLRTRETVYFRLLHPRDGAHDPSPLMDERAMFDGVDWSTNQE

pLDDT: mean 90.0, std 10.5, range [41.78, 98.94]

Organism: NCBI:txid927083

Radius of gyration: 27.91 Å; Cα contacts (8 Å, |Δi|>4): 1147; chains: 2; bounding box: 36×84×65 Å

Solvent-accessible surface area (backbone atoms only — not comparable to full-atom values): 26745 Å² total; per-residue (Å²): 120,72,50,71,66,52,23,36,40,27,56,51,37,23,38,44,76,42,72,68,50,32,58,66,68,54,42,53,50,31,51,51,51,48,52,54,44,38,64,67,55,78,64,62,75,48,52,73,59,35,71,53,57,40,44,60,71,89,45,22,61,34,63,57,46,39,51,58,53,59,68,50,36,58,40,50,8,42,37,40,54,43,96,67,50,77,79,70,73,46,28,39,31,45,70,35,54,37,38,91,62,88,80,55,91,66,22,67,67,41,53,71,29,50,43,46,99,68,44,90,38,54,83,55,35,60,53,52,49,49,34,40,35,37,40,29,57,38,61,26,92,56,76,46,34,35,24,57,25,33,18,57,30,18,18,55,53,47,9,50,51,29,44,75,59,38,43,66,62,41,29,74,72,61,20,35,61,56,54,51,71,69,62,53,67,81,77,27,55,72,72,44,64,50,64,47,46,53,20,19,33,37,42,30,39,40,53,28,36,30,33,38,38,44,17,29,30,83,42,63,27,39,33,36,36,34,70,38,54,48,91,84,55,70,48,70,59,60,66,50,55,44,29,69,61,57,70,32,70,41,40,44,63,75,82,62,76,115,121,70,50,71,67,51,24,37,41,27,54,50,36,24,37,43,77,41,74,69,50,33,57,68,70,54,43,52,50,30,52,51,51,49,52,54,44,40,63,67,54,78,62,62,74,48,53,72,58,35,70,53,56,40,44,59,70,90,46,24,61,35,64,57,46,38,51,58,50,59,69,48,37,60,38,49,7,43,36,40,54,42,97,67,49,78,77,72,74,46,28,38,32,45,73,33,55,37,38,91,62,88,80,52,92,67,22,67,68,40,55,71,28,52,44,47,98,67,44,91,39,54,82,55,35,60,54,51,47,48,34,40,35,38,41,28,57,39,60,25,92,56,75,47,34,33,24,56,25,33,19,56,31,17,18,55,53,45,9,50,50,29,44,75,58,38,44,66,60,41,32,74,72,60,21,32,62,56,53,51,71,69,62,51,66,82,78,27,56,70,71,44,64,50,65,46,45,52,20,19,31,36,41,30,39,39,53,26,36,30,33,38,38,44,19,30,29,85,41,63,28,41,33,36,35,34,70,39,54,49,90,85,55,68,48,68,60,59,66,50,55,43,29,70,61,57,69,32,70,41,40,44,64,75,82,62,77,114

Foldseek 3Di:
DDDLVQLAQCLFFQKGKDALQFDLVLLVVVVVVLVVLVVVDPDDPCVLLCQQFADSVVCQQPCSNQVLCVSVFVVVCLQLVHPGFDGFRGWGKHKAAADPDFDDPVQPKDFAQFDDPRYPRDWLAGQFFFKKKKAWSAWDDDPQAFFKKWLTRQLVVQLQVCLVVVVVVCSVVPGRVVSRVVDDPVSSPDMDGDGGHHNMMMIGGSRIIIHTHHRNDRDMTIMIMTTHHQPVDPSRDCVCSNPSCPSRVSHDNVVVPD/DDDQVQLAQCLFFQKGKDALQFDLVLLVVLVVVLVVLVVVDDDDPCVLLCQQFADSVVCQQPCSNQVLCVSVFVVVCLQLVHPGFDGFRGWGKHKAAADPDFDDPLQPKDFAQFDDPRYPRDWLAGQFFFKKKKAWSAWDDDPQAFFKKWLTRQLVVQLQVCLVVVVVVCSVVPGRVVSRVVDDPVSSPDMDGDGGHHNMMMIGGSRIIIHTHHRNDRDMTIMIMTTHHQPVDPSRDCVCSNPSCPSRVSHDNVVVPD

Secondary structure (DSSP, 8-state):
---HHHHHHHHHHSEEEETT-S-HHHHHHHHHHHHHHHHH----S-HHHHHHS-BSGGGTTSHHHHGGGGGGHHHHHHHHT-SS----S--EEEEE---SS---TTTT-B-TTS--TTS-PPTT-----SEEEEEE-S-B-SSSBSPEEE-TTHHHHHHHHHHHHTHHHHHHHH-HHHHHTT--GGGG-S-EEPPB-TT-EEEEETT--EEE--B-SSS-EEEEEEEE--TT--SS--GGGG-TTTT-TTS-GGGGG-/---HHHHHHHHHHSEEEETT-S-HHHHHHHHHHHHHHHHH----S-HHHHHHS-BSGGGTTSHHHHGGGGGGHHHHHHHHT-SS----S--EEEEE---SS---TTTT-B-TTS--TTSSPPTT-----SEEEEEE-S-B-SSSBSPEEE-TTHHHHHHHHHHHTTHHHHHHHH-HHHHHTT--GGGG-S-EEPPB-TT-EEEEETT--EEE--B-SSS-EEEEEEEE--TT--SS--GGGG-TTTT-TTS-GGGGG-